Protein AF-0000000077158099 (afdb_homodimer)

InterPro domains:
  IPR003439 ABC transporter-like, ATP-binding domain [PF00005] (24-163)
  IPR003439 ABC transporter-like, ATP-binding domain [PS50893] (4-235)
  IPR003593 AAA+ ATPase domain [SM00382] (32-212)
  IPR027417 P-loop containing nucleoside triphosphate hydrolase [G3DSA:3.40.50.300] (2-253)
  IPR027417 P-loop containing nucleoside triphosphate hydrolase [SSF52540] (4-230)
  IPR050166 ABC transporter ATP-binding protein [PTHR42788] (2-250)

Foldseek 3Di:
DWFKWWFQFWAWDDDPHDIFTLAGTATDTFDQLFDEEEAAAPSSCLVVVLCQQQQNDPTPDTFMAGVHHTRNHHDLQEDEQEQQLPFDQVDFLLCRLLVVVVVVPNDPVVSNVLLCVLCVLLVNNVRRGPGPVVDDSLVSLSSSVSSSCSSVHQEYEYAANCVPDDPVSSQVVLLSLQVVSVVNSHHYYHYHNDLLSCLQGGQKYFYWAHPNIYTPDMDGHDDDDNDDSPDPVSVVVSVVNVVVHVVRNVVVVD/DWFKWWFQFWAWDDDPHDIFTLAGTATDTFHQLFDEEEAAAPSSCLVVVLCQQQQNDPTPDTFMDGVHHTRNHHDLQEDEQEQQLPFDQVDFLLCRLLVVVVVVPNDPVVSNVLLCVLCVLLVNNVRRGPGPVVDDSLVSLSSSVSSSCSSVHQEYEYAANCVPDDPVSSQVVLQSLQVVSVVNSHHYYHYHNDLLSCLQGGQKYFYWAHPNIYTPDMDGHDDDDNDDSPDPVSVVVSVVNVVVHVVRNVVVVD

Solvent-accessible surface area (backbone atoms only — not comparable to full-atom values): 26566 Å² total; per-residue (Å²): 103,68,37,37,36,38,42,43,32,20,33,70,46,82,53,97,93,42,78,43,54,36,30,59,38,28,57,46,80,39,43,64,44,33,30,35,18,41,33,47,47,88,88,20,38,67,66,58,52,52,32,36,71,37,20,78,38,81,60,75,36,60,49,39,26,47,71,81,36,76,60,79,48,66,47,71,51,39,37,73,36,46,54,81,31,68,62,54,69,91,32,30,45,46,52,48,30,31,40,63,42,50,75,71,63,48,53,69,72,60,37,50,56,51,40,47,55,41,30,46,74,58,72,36,64,92,42,38,81,36,39,52,86,78,46,53,72,63,52,44,38,43,47,30,50,33,30,47,51,64,64,64,35,60,30,42,36,33,43,34,61,58,70,90,44,55,70,67,57,38,54,52,47,52,53,49,51,48,52,49,36,70,74,64,44,46,20,31,44,36,36,38,80,45,53,55,57,37,62,48,60,20,44,29,38,36,34,40,31,47,68,50,11,29,62,73,44,75,43,79,42,82,74,70,80,88,58,52,63,80,38,66,72,44,41,52,52,31,50,54,53,46,61,67,43,48,65,39,45,61,54,68,79,103,103,71,37,37,36,37,40,42,32,20,32,72,44,80,54,98,93,41,78,43,55,36,30,59,38,29,57,47,79,38,43,64,44,33,30,36,18,40,33,46,45,88,88,21,36,66,66,57,52,52,32,34,72,35,20,78,39,82,60,76,35,62,50,38,25,47,70,81,37,78,59,79,48,64,47,70,51,39,36,72,38,47,53,82,32,68,62,54,67,90,31,29,45,45,50,48,31,31,42,65,42,50,76,72,64,49,53,68,71,59,38,52,55,52,40,48,54,42,30,46,75,58,72,37,66,93,42,38,82,35,40,52,87,76,45,53,72,63,51,44,40,42,47,30,50,32,28,47,52,65,64,62,35,60,30,42,34,32,43,34,60,56,71,90,44,53,71,69,56,37,52,51,48,52,52,49,50,49,51,51,37,69,74,65,43,46,18,33,44,37,37,40,80,46,53,54,57,36,60,48,61,20,44,27,38,37,34,40,31,48,67,49,12,30,61,72,44,75,44,80,42,82,74,70,79,86,58,52,63,79,38,66,73,45,41,53,52,32,50,54,52,47,62,67,43,48,66,39,45,62,53,68,78,104

Organism: Nitrosopumilus maritimus (strain SCM1) (NCBI:txid436308)

Sequence (508 aa):
MTKLEAKNIVKYFSHDSHKLKALGGVDLKVESGDFVCLIGPSGCGKSTFLRIVAGLEKPDEGQILFDGRPVSETGPERIMVFQEGALFPWLTVQDNVEFGLKMAGIPKEERAKISHRYLDMMQLTKFTDSYTYQLSTGMKQRVAIARALVMDPDVLLMDEPFAALDAQTRDLLLVEMQLIWEKTKKTILFVTHSVAEAAVLGTKVAVFSNRPSTIKKEVENDFPRPRVSEDESLLKFQQDLLSELRPEVKKNKQMTKLEAKNIVKYFSHDSHKLKALGGVDLKVESGDFVCLIGPSGCGKSTFLRIVAGLEKPDEGQILFDGRPVSETGPERIMVFQEGALFPWLTVQDNVEFGLKMAGIPKEERAKISHRYLDMMQLTKFTDSYTYQLSTGMKQRVAIARALVMDPDVLLMDEPFAALDAQTRDLLLVEMQLIWEKTKKTILFVTHSVAEAAVLGTKVAVFSNRPSTIKKEVENDFPRPRVSEDESLLKFQQDLLSELRPEVKKNKQ

Structure (mmCIF, N/CA/C/O backbone):
data_AF-0000000077158099-model_v1
#
loop_
_entity.id
_entity.type
_entity.pdbx_description
1 polymer 'ABC transporter related'
#
loop_
_atom_site.group_PDB
_atom_site.id
_atom_site.type_symbol
_atom_site.label_atom_id
_atom_site.label_alt_id
_atom_site.label_comp_id
_atom_site.label_asym_id
_atom_site.label_entity_id
_atom_site.label_seq_id
_atom_site.pdbx_PDB_ins_code
_atom_site.Cartn_x
_atom_site.Cartn_y
_atom_site.Cartn_z
_atom_site.occupancy
_atom_site.B_iso_or_equiv
_atom_site.auth_seq_id
_atom_site.auth_comp_id
_atom_site.auth_asym_id
_atom_site.auth_atom_id
_atom_site.pdbx_PDB_model_num
ATOM 1 N N . MET A 1 1 ? -8.516 -31.266 -14.5 1 86.19 1 MET A N 1
ATOM 2 C CA . MET A 1 1 ? -9.383 -30.453 -15.344 1 86.19 1 MET A CA 1
ATOM 3 C C . MET A 1 1 ? -8.875 -29.016 -15.406 1 86.19 1 MET A C 1
ATOM 5 O O . MET A 1 1 ? -8.398 -28.469 -14.406 1 86.19 1 MET A O 1
ATOM 9 N N . THR A 1 2 ? -8.938 -28.562 -16.609 1 91.5 2 THR A N 1
ATOM 10 C CA . THR A 1 2 ? -8.398 -27.219 -16.828 1 91.5 2 THR A CA 1
ATOM 11 C C . THR A 1 2 ? -9.188 -26.172 -16.047 1 91.5 2 THR A C 1
ATOM 13 O O . THR A 1 2 ? -10.414 -26.094 -16.172 1 91.5 2 THR A O 1
ATOM 16 N N . LYS A 1 3 ? -8.508 -25.531 -15.164 1 95.94 3 LYS A N 1
ATOM 17 C CA . LYS A 1 3 ? -9.141 -24.516 -14.328 1 95.94 3 LYS A CA 1
ATOM 18 C C . LYS A 1 3 ? -9.094 -23.141 -14.984 1 95.94 3 LYS A C 1
ATOM 20 O O . LYS A 1 3 ? -10.078 -22.406 -14.961 1 95.94 3 LYS A O 1
ATOM 25 N N . LEU A 1 4 ? -7.941 -22.812 -15.57 1 97.38 4 LEU A N 1
ATOM 26 C CA . LEU A 1 4 ? -7.68 -21.531 -16.219 1 97.38 4 LEU A CA 1
ATOM 27 C C . LEU A 1 4 ? -6.973 -21.734 -17.562 1 97.38 4 LEU A C 1
ATOM 29 O O . LEU A 1 4 ? -6.062 -22.562 -17.672 1 97.38 4 LEU A O 1
ATOM 33 N N . GLU A 1 5 ? -7.441 -21 -18.562 1 98.19 5 GLU A N 1
ATOM 34 C CA . GLU A 1 5 ? -6.82 -21.094 -19.875 1 98.19 5 GLU A CA 1
ATOM 35 C C . GLU A 1 5 ? -6.652 -19.719 -20.5 1 98.19 5 GLU A C 1
ATOM 37 O O . GLU A 1 5 ? -7.617 -18.953 -20.609 1 98.19 5 GLU A O 1
ATOM 42 N N . ALA A 1 6 ? -5.441 -19.359 -20.781 1 98.38 6 ALA A N 1
ATOM 43 C CA . ALA A 1 6 ? -5.133 -18.172 -21.562 1 98.38 6 ALA A CA 1
ATOM 44 C C . ALA A 1 6 ? -4.957 -18.5 -23.047 1 98.38 6 ALA A C 1
ATOM 46 O O . ALA A 1 6 ? -4.148 -19.359 -23.391 1 98.38 6 ALA A O 1
ATOM 47 N N . LYS A 1 7 ? -5.719 -17.844 -23.828 1 98.25 7 LYS A N 1
ATOM 48 C CA . LYS A 1 7 ? -5.66 -18.094 -25.266 1 98.25 7 LYS A CA 1
ATOM 49 C C . LYS A 1 7 ? -5.219 -16.844 -26.016 1 98.25 7 LYS A C 1
ATOM 51 O O . LYS A 1 7 ? -5.984 -15.891 -26.156 1 98.25 7 LYS A O 1
ATOM 56 N N . ASN A 1 8 ? -4.027 -16.922 -26.531 1 98.19 8 ASN A N 1
ATOM 57 C CA . ASN A 1 8 ? -3.473 -15.883 -27.406 1 98.19 8 ASN A CA 1
ATOM 58 C C . ASN A 1 8 ? -3.629 -14.492 -26.797 1 98.19 8 ASN A C 1
ATOM 60 O O . ASN A 1 8 ? -4.188 -13.594 -27.422 1 98.19 8 ASN A O 1
ATOM 64 N N . ILE A 1 9 ? -3.127 -14.281 -25.625 1 98.31 9 ILE A N 1
ATOM 65 C CA . ILE A 1 9 ? -3.291 -13.008 -24.922 1 98.31 9 ILE A CA 1
ATOM 66 C C . ILE A 1 9 ? -2.305 -11.984 -25.484 1 98.31 9 ILE A C 1
ATOM 68 O O . ILE A 1 9 ? -1.088 -12.172 -25.391 1 98.31 9 ILE A O 1
ATOM 72 N N . VAL A 1 10 ? -2.848 -10.938 -26.047 1 98.12 10 VAL A N 1
ATOM 73 C CA . VAL A 1 10 ? -2.061 -9.828 -26.578 1 98.12 10 VAL A CA 1
ATOM 74 C C . VAL A 1 10 ? -2.428 -8.539 -25.844 1 98.12 10 VAL A C 1
ATOM 76 O O . VAL A 1 10 ? -3.604 -8.281 -25.578 1 98.12 10 VAL A O 1
ATOM 79 N N . LYS A 1 11 ? -1.467 -7.746 -25.438 1 96.19 11 LYS A N 1
ATOM 80 C CA . LYS A 1 11 ? -1.7 -6.465 -24.766 1 96.19 11 LYS A CA 1
ATOM 81 C C . LYS A 1 11 ? -0.737 -5.398 -25.281 1 96.19 11 LYS A C 1
ATOM 83 O O . LYS A 1 11 ? 0.472 -5.629 -25.359 1 96.19 11 LYS A O 1
ATOM 88 N N . TYR A 1 12 ? -1.3 -4.289 -25.641 1 93.88 12 TYR A N 1
ATOM 89 C CA . TYR A 1 12 ? -0.532 -3.121 -26.047 1 93.88 12 TYR A CA 1
ATOM 90 C C . TYR A 1 12 ? -0.621 -2.014 -25 1 93.88 12 TYR A C 1
ATOM 92 O O . TYR A 1 12 ? -1.636 -1.88 -24.312 1 93.88 12 TYR A O 1
ATOM 100 N N . PHE A 1 13 ? 0.468 -1.275 -24.766 1 86.19 13 PHE A N 1
ATOM 101 C CA . PHE A 1 13 ? 0.442 -0.053 -23.984 1 86.19 13 PHE A CA 1
ATOM 102 C C . PHE A 1 13 ? 0.833 1.151 -24.828 1 86.19 13 PHE A C 1
ATOM 104 O O . PHE A 1 13 ? 1.73 1.061 -25.672 1 86.19 13 PHE A O 1
ATOM 111 N N . SER A 1 14 ? -0.066 2.211 -24.797 1 77.12 14 SER A N 1
ATOM 112 C CA . SER A 1 14 ? 0.235 3.412 -25.562 1 77.12 14 SER A CA 1
ATOM 113 C C . SER A 1 14 ? 0.85 4.496 -24.688 1 77.12 14 SER A C 1
ATOM 115 O O . SER A 1 14 ? 0.331 4.793 -23.609 1 77.12 14 SER A O 1
ATOM 117 N N . HIS A 1 15 ? 2.17 4.738 -24.75 1 65.06 15 HIS A N 1
ATOM 118 C CA . HIS A 1 15 ? 2.783 5.906 -24.125 1 65.06 15 HIS A CA 1
ATOM 119 C C . HIS A 1 15 ? 3.209 6.93 -25.172 1 65.06 15 HIS A C 1
ATOM 121 O O . HIS A 1 15 ? 4.055 6.641 -26.031 1 65.06 15 HIS A O 1
ATOM 127 N N . ASP A 1 16 ? 2.928 8.352 -24.953 1 57.62 16 ASP A N 1
ATOM 128 C CA . ASP A 1 16 ? 3.365 9.484 -25.75 1 57.62 16 ASP A CA 1
ATOM 129 C C . ASP A 1 16 ? 3.576 9.07 -27.219 1 57.62 16 ASP A C 1
ATOM 131 O O . ASP A 1 16 ? 4.664 9.242 -27.766 1 57.62 16 ASP A O 1
ATOM 135 N N . SER A 1 17 ? 2.736 8.57 -27.906 1 64.94 17 SER A N 1
ATOM 136 C CA . SER A 1 17 ? 2.707 8.391 -29.359 1 64.94 17 SER A CA 1
ATOM 137 C C . SER A 1 17 ? 3.283 7.039 -29.766 1 64.94 17 SER A C 1
ATOM 139 O O . SER A 1 17 ? 3.275 6.676 -30.938 1 64.94 17 SER A O 1
ATOM 141 N N . HIS A 1 18 ? 3.854 6.27 -28.797 1 75 18 HIS A N 1
ATOM 142 C CA . HIS A 1 18 ? 4.398 4.961 -29.141 1 75 18 HIS A CA 1
ATOM 143 C C . HIS A 1 18 ? 3.57 3.84 -28.531 1 75 18 HIS A C 1
ATOM 145 O O . HIS A 1 18 ? 3.105 3.959 -27.391 1 75 18 HIS A O 1
ATOM 151 N N . LYS A 1 19 ? 3.262 2.902 -29.453 1 84.94 19 LYS A N 1
ATOM 152 C CA . LYS A 1 19 ? 2.516 1.716 -29.047 1 84.94 19 LYS A CA 1
ATOM 153 C C . LYS A 1 19 ? 3.457 0.557 -28.734 1 84.94 19 LYS A C 1
ATOM 155 O O . LYS A 1 19 ? 4.27 0.163 -29.562 1 84.94 19 LYS A O 1
ATOM 160 N N . LEU A 1 20 ? 3.621 0.147 -27.484 1 88.25 20 LEU A N 1
ATOM 161 C CA . LEU A 1 20 ? 4.457 -0.957 -27.016 1 88.25 20 LEU A CA 1
ATOM 162 C C . LEU A 1 20 ? 3.637 -2.234 -26.875 1 88.25 20 LEU A C 1
ATOM 164 O O . LEU A 1 20 ? 2.613 -2.246 -26.188 1 88.25 20 LEU A O 1
ATOM 168 N N . LYS A 1 21 ? 4.039 -3.223 -27.703 1 92.19 21 LYS A N 1
ATOM 169 C CA . LYS A 1 21 ? 3.412 -4.531 -27.547 1 92.19 21 LYS A CA 1
ATOM 170 C C . LYS A 1 21 ? 4.02 -5.293 -26.375 1 92.19 21 LYS A C 1
ATOM 172 O O . LYS A 1 21 ? 5.074 -5.918 -26.516 1 92.19 21 LYS A O 1
ATOM 177 N N . ALA A 1 22 ? 3.359 -5.352 -25.219 1 93.38 22 ALA A N 1
ATOM 178 C CA . ALA A 1 22 ? 3.873 -5.98 -24 1 93.38 22 ALA A CA 1
ATOM 179 C C . ALA A 1 22 ? 3.723 -7.5 -24.062 1 93.38 22 ALA A C 1
ATOM 181 O O . ALA A 1 22 ? 4.699 -8.234 -23.906 1 93.38 22 ALA A O 1
ATOM 182 N N . LEU A 1 23 ? 2.531 -7.949 -24.344 1 97.5 23 LEU A N 1
ATOM 183 C CA . LEU A 1 23 ? 2.244 -9.375 -24.5 1 97.5 23 LEU A CA 1
ATOM 184 C C . LEU A 1 23 ? 1.952 -9.711 -25.969 1 97.5 23 LEU A C 1
ATOM 186 O O . LEU A 1 23 ? 1.12 -9.062 -26.609 1 97.5 23 LEU A O 1
ATOM 190 N N . GLY A 1 24 ? 2.656 -10.781 -26.453 1 97.31 24 GLY A N 1
ATOM 191 C CA . GLY A 1 24 ? 2.627 -11.07 -27.875 1 97.31 24 GLY A CA 1
ATOM 192 C C . GLY A 1 24 ? 1.861 -12.336 -28.219 1 97.31 24 GLY A C 1
ATOM 193 O O . GLY A 1 24 ? 2.174 -13.016 -29.188 1 97.31 24 GLY A O 1
ATOM 194 N N . GLY A 1 25 ? 0.945 -12.734 -27.438 1 97.75 25 GLY A N 1
ATOM 195 C CA . GLY A 1 25 ? 0.186 -13.953 -27.656 1 97.75 25 GLY A CA 1
ATOM 196 C C . GLY A 1 25 ? 0.519 -15.055 -26.672 1 97.75 25 GLY A C 1
ATOM 197 O O . GLY A 1 25 ? 0.997 -16.125 -27.062 1 97.75 25 GLY A O 1
ATOM 198 N N . VAL A 1 26 ? 0.16 -14.836 -25.5 1 98.19 26 VAL A N 1
ATOM 199 C CA . VAL A 1 26 ? 0.496 -15.758 -24.438 1 98.19 26 VAL A CA 1
ATOM 200 C C . VAL A 1 26 ? -0.564 -16.859 -24.344 1 98.19 26 VAL A C 1
ATOM 202 O O . VAL A 1 26 ? -1.761 -16.562 -24.266 1 98.19 26 VAL A O 1
ATOM 205 N N . ASP A 1 27 ? -0.148 -18.078 -24.453 1 98.38 27 ASP A N 1
ATOM 206 C CA . ASP A 1 27 ? -0.972 -19.25 -24.203 1 98.38 27 ASP A CA 1
ATOM 207 C C . ASP A 1 27 ? -0.531 -19.984 -22.938 1 98.38 27 ASP A C 1
ATOM 209 O O . ASP A 1 27 ? 0.664 -20.203 -22.719 1 98.38 27 ASP A O 1
ATOM 213 N N . LEU A 1 28 ? -1.505 -20.297 -22.141 1 98.19 28 LEU A N 1
ATOM 214 C CA . LEU A 1 28 ? -1.184 -21 -20.906 1 98.19 28 LEU A CA 1
ATOM 215 C C . LEU A 1 28 ? -2.389 -21.781 -20.406 1 98.19 28 LEU A C 1
ATOM 217 O O . LEU A 1 28 ? -3.512 -21.281 -20.406 1 98.1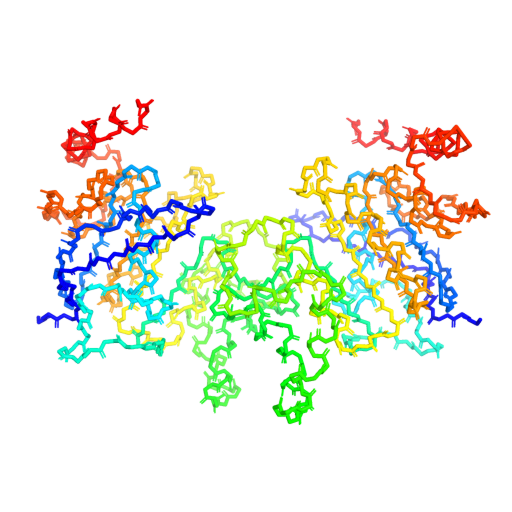9 28 LEU A O 1
ATOM 221 N N . LYS A 1 29 ? -2.156 -23 -20.047 1 97.69 29 LYS A N 1
ATOM 222 C CA . LYS A 1 29 ? -3.18 -23.828 -19.406 1 97.69 29 LYS A CA 1
ATOM 223 C C . LYS A 1 29 ? -2.795 -24.188 -17.984 1 97.69 29 LYS A C 1
ATOM 225 O O . LYS A 1 29 ? -1.674 -24.625 -17.719 1 97.69 29 LYS A O 1
ATOM 230 N N . VAL A 1 30 ? -3.713 -23.938 -17.109 1 98.06 30 VAL A N 1
ATOM 231 C CA . VAL A 1 30 ? -3.512 -24.25 -15.695 1 98.06 30 VAL A CA 1
ATOM 232 C C . VAL A 1 30 ? -4.574 -25.234 -15.227 1 98.06 30 VAL A C 1
ATOM 234 O O . VAL A 1 30 ? -5.77 -25 -15.391 1 98.06 30 VAL A O 1
ATOM 237 N N . GLU A 1 31 ? -4.133 -26.312 -14.641 1 97.62 31 GLU A N 1
ATOM 238 C CA . GLU A 1 31 ? -5.047 -27.328 -14.117 1 97.62 31 GLU A CA 1
ATOM 239 C C . GLU A 1 31 ? -5.402 -27.047 -12.664 1 97.62 31 GLU A C 1
ATOM 241 O O . GLU A 1 31 ? -4.668 -26.359 -11.961 1 97.62 31 GLU A O 1
ATOM 246 N N . SER A 1 32 ? -6.574 -27.609 -12.289 1 97.19 32 SER A N 1
ATOM 247 C CA . SER A 1 32 ? -6.977 -27.469 -10.891 1 97.19 32 SER A CA 1
ATOM 248 C C . SER A 1 32 ? -5.93 -28.078 -9.953 1 97.19 32 SER A C 1
ATOM 250 O O . SER A 1 32 ? -5.438 -29.172 -10.188 1 97.19 32 SER A O 1
ATOM 252 N N . GLY A 1 33 ? -5.535 -27.25 -8.992 1 96.56 33 GLY A N 1
ATOM 253 C CA . GLY A 1 33 ? -4.598 -27.734 -7.984 1 96.56 33 GLY A CA 1
ATOM 254 C C . GLY A 1 33 ? -3.148 -27.484 -8.352 1 96.56 33 GLY A C 1
ATOM 255 O O . GLY A 1 33 ? -2.244 -27.766 -7.566 1 96.56 33 GLY A O 1
ATOM 256 N N . ASP A 1 34 ? -2.922 -26.859 -9.5 1 96.94 34 ASP A N 1
ATOM 257 C CA . ASP A 1 34 ? -1.56 -26.562 -9.93 1 96.94 34 ASP A CA 1
ATOM 258 C C . ASP A 1 34 ? -0.995 -25.359 -9.172 1 96.94 34 ASP A C 1
ATOM 260 O O . ASP A 1 34 ? -1.73 -24.438 -8.836 1 96.94 34 ASP A O 1
ATOM 264 N N . PHE A 1 35 ? 0.292 -25.5 -8.906 1 98.19 35 PHE A N 1
ATOM 265 C CA . PHE A 1 35 ? 1.096 -24.359 -8.508 1 98.19 35 PHE A CA 1
ATOM 266 C C . PHE A 1 35 ? 2.008 -23.906 -9.641 1 98.19 35 PHE A C 1
ATOM 268 O O . PHE A 1 35 ? 3.148 -24.359 -9.742 1 98.19 35 PHE A O 1
ATOM 275 N N . VAL A 1 36 ? 1.501 -22.984 -10.43 1 98.62 36 VAL A N 1
ATOM 276 C CA . VAL A 1 36 ? 2.234 -22.578 -11.625 1 98.62 36 VAL A CA 1
ATOM 277 C C . VAL A 1 36 ? 3.041 -21.312 -11.344 1 98.62 36 VAL A C 1
ATOM 279 O O . VAL A 1 36 ? 2.486 -20.297 -10.922 1 98.62 36 VAL A O 1
ATOM 282 N N . CYS A 1 37 ? 4.301 -21.375 -11.539 1 98.62 37 CYS A N 1
ATOM 283 C CA . CYS A 1 37 ? 5.168 -20.203 -11.383 1 98.62 37 CYS A CA 1
ATOM 284 C C . CYS A 1 37 ? 5.508 -19.594 -12.734 1 98.62 37 CYS A C 1
ATOM 286 O O . CYS A 1 37 ? 5.855 -20.312 -13.672 1 98.62 37 CYS A O 1
ATOM 288 N N . LEU A 1 38 ? 5.316 -18.328 -12.844 1 98.31 38 LEU A N 1
ATOM 289 C CA . LEU A 1 38 ? 5.691 -17.562 -14.031 1 98.31 38 LEU A CA 1
ATOM 290 C C . LEU A 1 38 ? 6.992 -16.797 -13.805 1 98.31 38 LEU A C 1
ATOM 292 O O . LEU A 1 38 ? 7.066 -15.93 -12.93 1 98.31 38 LEU A O 1
ATOM 296 N N . ILE A 1 39 ? 7.992 -17.125 -14.594 1 97.44 39 ILE A N 1
ATOM 297 C CA . ILE A 1 39 ? 9.273 -16.438 -14.484 1 97.44 39 ILE A CA 1
ATOM 298 C C . ILE A 1 39 ? 9.625 -15.781 -15.82 1 97.44 39 ILE A C 1
ATOM 300 O O . ILE A 1 39 ? 9.102 -16.172 -16.875 1 97.44 39 ILE A O 1
ATOM 304 N N . GLY A 1 40 ? 10.453 -14.789 -15.773 1 94.69 40 GLY A N 1
ATOM 305 C CA . GLY A 1 40 ? 10.867 -14.039 -16.953 1 94.69 40 GLY A CA 1
ATOM 306 C C . GLY A 1 40 ? 11.641 -12.781 -16.609 1 94.69 40 GLY A C 1
ATOM 307 O O . GLY A 1 40 ? 11.797 -12.438 -15.438 1 94.69 40 GLY A O 1
ATOM 308 N N . PRO A 1 41 ? 12.133 -12.188 -17.641 1 91.69 41 PRO A N 1
ATOM 309 C CA . PRO A 1 41 ? 12.898 -10.961 -17.406 1 91.69 41 PRO A CA 1
ATOM 310 C C . PRO A 1 41 ? 12.031 -9.828 -16.859 1 91.69 41 PRO A C 1
ATOM 312 O O . PRO A 1 41 ? 10.805 -9.875 -16.984 1 91.69 41 PRO A O 1
ATOM 315 N N . SER A 1 42 ? 12.719 -8.875 -16.203 1 88.25 42 SER A N 1
ATOM 316 C CA . SER A 1 42 ? 12.008 -7.703 -15.711 1 88.25 42 SER A CA 1
ATOM 317 C C . SER A 1 42 ? 11.352 -6.93 -16.844 1 88.25 42 SER A C 1
ATOM 319 O O . SER A 1 42 ? 11.938 -6.758 -17.906 1 88.25 42 SER A O 1
ATOM 321 N N . GLY A 1 43 ? 10.141 -6.605 -16.625 1 87.25 43 GLY A N 1
ATOM 322 C CA . GLY A 1 43 ? 9.461 -5.738 -17.578 1 87.25 43 GLY A CA 1
ATOM 323 C C . GLY A 1 43 ? 8.836 -6.492 -18.734 1 87.25 43 GLY A C 1
ATOM 324 O O . GLY A 1 43 ? 8.281 -5.883 -19.656 1 87.25 43 GLY A O 1
ATOM 325 N N . CYS A 1 44 ? 8.82 -7.766 -18.672 1 90.94 44 CYS A N 1
ATOM 326 C CA . CYS A 1 44 ? 8.352 -8.516 -19.828 1 90.94 44 CYS A CA 1
ATOM 327 C C . CYS A 1 44 ? 6.832 -8.617 -19.844 1 90.94 44 CYS A C 1
ATOM 329 O O . CYS A 1 44 ? 6.242 -9.055 -20.828 1 90.94 44 CYS A O 1
ATOM 331 N N . GLY A 1 45 ? 6.172 -8.312 -18.703 1 93.31 45 GLY A N 1
ATOM 332 C CA . GLY A 1 45 ? 4.719 -8.258 -18.75 1 93.31 45 GLY A CA 1
ATOM 333 C C . GLY A 1 45 ? 4.059 -9.289 -17.859 1 93.31 45 GLY A C 1
ATOM 334 O O . GLY A 1 45 ? 2.859 -9.547 -17.984 1 93.31 45 GLY A O 1
ATOM 335 N N . LYS A 1 46 ? 4.773 -9.938 -17 1 95.81 46 LYS A N 1
ATOM 336 C CA . LYS A 1 46 ? 4.219 -10.961 -16.109 1 95.81 46 LYS A CA 1
ATOM 337 C C . LYS A 1 46 ? 3.08 -10.398 -15.266 1 95.81 46 LYS A C 1
ATOM 339 O O . LYS A 1 46 ? 2.018 -11.016 -15.156 1 95.81 46 LYS A O 1
ATOM 344 N N . SER A 1 47 ? 3.369 -9.219 -14.75 1 93.81 47 SER A N 1
ATOM 345 C CA . SER A 1 47 ? 2.344 -8.586 -13.93 1 93.81 47 SER A CA 1
ATOM 346 C C . SER A 1 47 ? 1.12 -8.219 -14.758 1 93.81 47 SER A C 1
ATOM 348 O O . SER A 1 47 ? -0.015 -8.352 -14.297 1 93.81 47 SER A O 1
ATOM 350 N N . THR A 1 48 ? 1.301 -7.738 -15.938 1 94.12 48 THR A N 1
ATOM 351 C CA . THR A 1 48 ? 0.205 -7.43 -16.844 1 94.12 48 THR A CA 1
ATOM 352 C C . THR A 1 48 ? -0.636 -8.672 -17.125 1 94.12 48 THR A C 1
ATOM 354 O O . THR A 1 48 ? -1.866 -8.617 -17.062 1 94.12 48 THR A O 1
ATOM 357 N N . PHE A 1 49 ? 0.056 -9.742 -17.391 1 97.19 49 PHE A N 1
ATOM 358 C CA . PHE A 1 49 ? -0.635 -11 -17.656 1 97.19 49 PHE A CA 1
ATOM 359 C C . PHE A 1 49 ? -1.474 -11.406 -16.453 1 97.19 49 PHE A C 1
ATOM 361 O O . PHE A 1 49 ? -2.645 -11.766 -16.594 1 97.19 49 PHE A O 1
ATOM 368 N N . LEU A 1 50 ? -0.852 -11.312 -15.25 1 96.81 50 LEU A N 1
ATOM 369 C CA . LEU A 1 50 ? -1.554 -11.68 -14.023 1 96.81 50 LEU A CA 1
ATOM 370 C C . LEU A 1 50 ? -2.791 -10.812 -13.82 1 96.81 50 LEU A C 1
ATOM 372 O O . LEU A 1 50 ? -3.838 -11.305 -13.398 1 96.81 50 LEU A O 1
ATOM 376 N N . ARG A 1 51 ? -2.713 -9.594 -14.133 1 95.12 51 ARG A N 1
ATOM 377 C CA . ARG A 1 51 ? -3.842 -8.68 -13.984 1 95.12 51 ARG A CA 1
ATOM 378 C C . ARG A 1 51 ? -4.949 -9.016 -14.977 1 95.12 51 ARG A C 1
ATOM 380 O O . ARG A 1 51 ? -6.133 -8.867 -14.672 1 95.12 51 ARG A O 1
ATOM 387 N N . ILE A 1 52 ? -4.555 -9.414 -16.141 1 96.31 52 ILE A N 1
ATOM 388 C CA . ILE A 1 52 ? -5.539 -9.844 -17.125 1 96.31 52 ILE A CA 1
ATOM 389 C C . ILE A 1 52 ? -6.266 -11.086 -16.625 1 96.31 52 ILE A C 1
ATOM 391 O O . ILE A 1 52 ? -7.492 -11.18 -16.719 1 96.31 52 ILE A O 1
ATOM 395 N N . VAL A 1 53 ? -5.512 -11.977 -16.047 1 97.31 53 VAL A N 1
ATOM 396 C CA . VAL A 1 53 ? -6.098 -13.188 -15.484 1 97.31 53 VAL A CA 1
ATOM 397 C C . VAL A 1 53 ? -7.062 -12.82 -14.359 1 97.31 53 VAL A C 1
ATOM 399 O O . VAL A 1 53 ? -8.133 -13.414 -14.234 1 97.31 53 VAL A O 1
ATOM 402 N N . ALA A 1 54 ? -6.734 -11.844 -13.617 1 95.38 54 ALA A N 1
ATOM 403 C CA . ALA A 1 54 ? -7.543 -11.406 -12.484 1 95.38 54 ALA A CA 1
ATOM 404 C C . ALA A 1 54 ? -8.789 -10.656 -12.953 1 95.38 54 ALA A C 1
ATOM 406 O O . ALA A 1 54 ? -9.727 -10.445 -12.18 1 95.38 54 ALA A O 1
ATOM 407 N N . GLY A 1 55 ? -8.781 -10.211 -14.18 1 94.38 55 GLY A N 1
ATOM 408 C CA . GLY A 1 55 ? -9.875 -9.414 -14.711 1 94.38 55 GLY A CA 1
ATOM 409 C C . GLY A 1 55 ? -9.719 -7.93 -14.438 1 94.38 55 GLY A C 1
ATOM 410 O O . GLY A 1 55 ? -10.664 -7.156 -14.609 1 94.38 55 GLY A O 1
ATOM 411 N N . LEU A 1 56 ? -8.586 -7.527 -14.047 1 91.31 56 LEU A N 1
ATOM 412 C CA . LEU A 1 56 ? -8.297 -6.133 -13.734 1 91.31 56 LEU A CA 1
ATOM 413 C C . LEU A 1 56 ? -7.891 -5.367 -14.984 1 91.31 56 LEU A C 1
ATOM 415 O O . LEU A 1 56 ? -7.938 -4.133 -15.008 1 91.31 56 LEU A O 1
ATOM 419 N N . GLU A 1 57 ? -7.414 -6.078 -15.984 1 91.75 57 GLU A N 1
ATOM 420 C CA . GLU A 1 57 ? -6.988 -5.523 -17.266 1 91.75 57 GLU A CA 1
ATOM 421 C C . GLU A 1 57 ? -7.527 -6.352 -18.438 1 91.75 57 GLU A C 1
ATOM 423 O O . GLU A 1 57 ? -7.555 -7.582 -18.375 1 91.75 57 GLU A O 1
ATOM 428 N N . LYS A 1 58 ? -7.941 -5.621 -19.406 1 93.12 58 LYS A N 1
ATOM 429 C CA . LYS A 1 58 ? -8.461 -6.316 -20.578 1 93.12 58 LYS A CA 1
ATOM 430 C C . LYS A 1 58 ? -7.367 -6.539 -21.625 1 93.12 58 LYS A C 1
ATOM 432 O O . LYS A 1 58 ? -6.594 -5.629 -21.922 1 93.12 58 LYS A O 1
ATOM 437 N N . PRO A 1 59 ? -7.332 -7.766 -22.109 1 96.56 59 PRO A N 1
ATOM 438 C CA . PRO A 1 59 ? -6.426 -7.953 -23.25 1 96.56 59 PRO A CA 1
ATOM 439 C C . PRO A 1 59 ? -6.941 -7.301 -24.531 1 96.56 59 PRO A C 1
ATOM 441 O O . PRO A 1 59 ? -8.148 -7.09 -24.672 1 96.56 59 PRO A O 1
ATOM 444 N N . ASP A 1 60 ? -5.992 -6.961 -25.422 1 96.38 60 ASP A N 1
ATOM 445 C CA . ASP A 1 60 ? -6.387 -6.398 -26.703 1 96.38 60 ASP A CA 1
ATOM 446 C C . ASP A 1 60 ? -6.82 -7.492 -27.672 1 96.38 60 ASP A C 1
ATOM 448 O O . ASP A 1 60 ? -7.68 -7.27 -28.531 1 96.38 60 ASP A O 1
ATOM 452 N N . GLU A 1 61 ? -6.172 -8.578 -27.578 1 97.81 61 GLU A N 1
ATOM 453 C CA . GLU A 1 61 ? -6.539 -9.773 -28.328 1 97.81 61 GLU A CA 1
ATOM 454 C C . GLU A 1 61 ? -6.48 -11.016 -27.438 1 97.81 61 GLU A C 1
ATOM 456 O O . GLU A 1 61 ? -5.766 -11.039 -26.438 1 97.81 61 GLU A O 1
ATOM 461 N N . GLY A 1 62 ? -7.359 -12 -27.781 1 98 62 GLY A N 1
ATOM 462 C CA . GLY A 1 62 ? -7.406 -13.242 -27.016 1 98 62 GLY A CA 1
ATOM 463 C C . GLY A 1 62 ? -8.375 -13.188 -25.844 1 98 62 GLY A C 1
ATOM 464 O O . GLY A 1 62 ? -9.164 -12.25 -25.734 1 98 62 GLY A O 1
ATOM 465 N N . GLN A 1 63 ? -8.336 -14.289 -25.016 1 98 63 GLN A N 1
ATOM 466 C CA . GLN A 1 63 ? -9.25 -14.32 -23.875 1 98 63 GLN A CA 1
ATOM 467 C C . GLN A 1 63 ? -8.742 -15.266 -22.781 1 98 63 GLN A C 1
ATOM 469 O O . GLN A 1 63 ? -7.973 -16.188 -23.062 1 98 63 GLN A O 1
ATOM 474 N N . ILE A 1 64 ? -9.133 -14.977 -21.625 1 98 64 ILE A N 1
ATOM 475 C CA . ILE A 1 64 ? -8.938 -15.859 -20.484 1 98 64 ILE A CA 1
ATOM 476 C C . ILE A 1 64 ? -10.219 -16.656 -20.219 1 98 64 ILE A C 1
ATOM 478 O O . ILE A 1 64 ? -11.305 -16.078 -20.172 1 98 64 ILE A O 1
ATOM 482 N N . LEU A 1 65 ? -10.07 -17.938 -20.125 1 97.81 65 LEU A N 1
ATOM 483 C CA . LEU A 1 65 ? -11.195 -18.797 -19.75 1 97.81 65 LEU A CA 1
ATOM 484 C C . LEU A 1 65 ? -11.008 -19.328 -18.328 1 97.81 65 LEU A C 1
ATOM 486 O O . LEU A 1 65 ? -9.93 -19.844 -18 1 97.81 65 LEU A O 1
ATOM 490 N N . PHE A 1 66 ? -11.977 -19.188 -17.516 1 97.06 66 PHE A N 1
ATOM 491 C CA . PHE A 1 66 ? -12.062 -19.766 -16.188 1 97.06 66 PHE A CA 1
ATOM 492 C C . PHE A 1 66 ? -13.188 -20.797 -16.109 1 97.06 66 PHE A C 1
ATOM 494 O O . PHE A 1 66 ? -14.359 -20.453 -16.266 1 97.06 66 PHE A O 1
ATOM 501 N N . ASP A 1 67 ? -12.883 -21.969 -15.883 1 96.12 67 ASP A N 1
ATOM 502 C CA . ASP A 1 67 ? -13.844 -23.062 -15.953 1 96.12 67 ASP A CA 1
ATOM 503 C C . ASP A 1 67 ? -14.625 -23.016 -17.266 1 96.12 67 ASP A C 1
ATOM 505 O O . ASP A 1 67 ? -15.852 -23.156 -17.25 1 96.12 67 ASP A O 1
ATOM 509 N N . GLY A 1 68 ? -13.922 -22.625 -18.234 1 95.19 68 GLY A N 1
ATOM 510 C CA . GLY A 1 68 ? -14.492 -22.656 -19.578 1 95.19 68 GLY A CA 1
ATOM 511 C C . GLY A 1 68 ? -15.266 -21.391 -19.922 1 95.19 68 GLY A C 1
ATOM 512 O O . GLY A 1 68 ? -15.75 -21.234 -21.047 1 95.19 68 GLY A O 1
ATOM 513 N N . ARG A 1 69 ? -15.367 -20.5 -19 1 95.94 69 ARG A N 1
ATOM 514 C CA . ARG A 1 69 ? -16.109 -19.266 -19.234 1 95.94 69 ARG A CA 1
ATOM 515 C C . ARG A 1 69 ? -15.172 -18.078 -19.328 1 95.94 69 ARG A C 1
ATOM 517 O O . ARG A 1 69 ? -14.203 -17.969 -18.578 1 95.94 69 ARG A O 1
ATOM 524 N N . PRO A 1 70 ? -15.438 -17.172 -20.219 1 96.06 70 PRO A N 1
ATOM 525 C CA . PRO A 1 70 ? -14.57 -16 -20.375 1 96.06 70 PRO A CA 1
ATOM 526 C C . PRO A 1 70 ? -14.555 -15.102 -19.141 1 96.06 70 PRO A C 1
ATOM 528 O O . PRO A 1 70 ? -15.586 -14.922 -18.484 1 96.06 70 PRO A O 1
ATOM 531 N N . VAL A 1 71 ? -13.359 -14.609 -18.828 1 94.44 71 VAL A N 1
ATOM 532 C CA . VAL A 1 71 ? -13.172 -13.68 -17.719 1 94.44 71 VAL A CA 1
ATOM 533 C C . VAL A 1 71 ? -13.258 -12.242 -18.234 1 94.44 71 VAL A C 1
ATOM 535 O O . VAL A 1 71 ? -12.547 -11.867 -19.172 1 94.44 71 VAL A O 1
ATOM 538 N N . SER A 1 72 ? -14.141 -11.453 -17.672 1 88.38 72 SER A N 1
ATOM 539 C CA . SER A 1 72 ? -14.273 -10.07 -18.125 1 88.38 72 SER A CA 1
ATOM 540 C C . SER A 1 72 ? -14.062 -9.086 -16.984 1 88.38 72 SER A C 1
ATOM 542 O O . SER A 1 72 ? -13.805 -7.906 -17.219 1 88.38 72 SER A O 1
ATOM 544 N N . GLU A 1 73 ? -14.242 -9.562 -15.781 1 90.75 73 GLU A N 1
ATOM 545 C CA . GLU A 1 73 ? -14.109 -8.703 -14.609 1 90.75 73 GLU A CA 1
ATOM 546 C C . GLU A 1 73 ? -13.531 -9.477 -13.422 1 90.75 73 GLU A C 1
ATOM 548 O O . GLU A 1 73 ? -13.297 -10.68 -13.516 1 90.75 73 GLU A O 1
ATOM 553 N N . THR A 1 74 ? -13.289 -8.734 -12.422 1 89.56 74 THR A N 1
ATOM 554 C CA . THR A 1 74 ? -12.797 -9.383 -11.211 1 89.56 74 THR A CA 1
ATOM 555 C C . THR A 1 74 ? -13.898 -10.219 -10.562 1 89.56 74 THR A C 1
ATOM 557 O O . THR A 1 74 ? -15.086 -10.031 -10.859 1 89.56 74 THR A O 1
ATOM 560 N N . GLY A 1 75 ? -13.484 -11.195 -9.766 1 88.06 75 GLY A N 1
ATOM 561 C CA . GLY A 1 75 ? -14.398 -12.062 -9.047 1 88.06 75 GLY A CA 1
ATOM 562 C C . GLY A 1 75 ? -13.766 -12.734 -7.84 1 88.06 75 GLY A C 1
ATOM 563 O O . GLY A 1 75 ? -12.539 -12.836 -7.758 1 88.06 75 GLY A O 1
ATOM 564 N N . PRO A 1 76 ? -14.609 -13.172 -6.926 1 89.31 76 PRO A N 1
ATOM 565 C CA . PRO A 1 76 ? -14.094 -13.773 -5.691 1 89.31 76 PRO A CA 1
ATOM 566 C C . PRO A 1 76 ? -13.422 -15.117 -5.934 1 89.31 76 PRO A C 1
ATOM 568 O O . PRO A 1 76 ? -12.734 -15.641 -5.043 1 89.31 76 PRO A O 1
ATOM 571 N N . GLU A 1 77 ? -13.664 -15.672 -7.133 1 93.5 77 GLU A N 1
ATOM 572 C CA . GLU A 1 77 ? -13.055 -16.969 -7.438 1 93.5 77 GLU A CA 1
ATOM 573 C C . GLU A 1 77 ? -11.586 -16.812 -7.812 1 93.5 77 GLU A C 1
ATOM 575 O O . GLU A 1 77 ? -10.836 -17.797 -7.816 1 93.5 77 GLU A O 1
ATOM 580 N N . ARG A 1 78 ? -11.219 -15.555 -8.172 1 95.62 78 ARG A N 1
ATOM 581 C CA . ARG A 1 78 ? -9.844 -15.219 -8.516 1 95.62 78 ARG A CA 1
ATOM 582 C C . ARG A 1 78 ? -9.344 -14.039 -7.688 1 95.62 78 ARG A C 1
ATOM 584 O O . ARG A 1 78 ? -9.688 -12.891 -7.965 1 95.62 78 ARG A O 1
ATOM 591 N N . ILE A 1 79 ? -8.539 -14.352 -6.742 1 94.81 79 ILE A N 1
ATOM 592 C CA . ILE A 1 79 ? -8.102 -13.289 -5.844 1 94.81 79 ILE A CA 1
ATOM 593 C C . ILE A 1 79 ? -6.609 -13.031 -6.039 1 94.81 79 ILE A C 1
ATOM 595 O O . ILE A 1 79 ? -5.824 -13.977 -6.176 1 94.81 79 ILE A O 1
ATOM 599 N N . MET A 1 80 ? -6.301 -11.805 -6.031 1 94.38 80 MET A N 1
ATOM 600 C CA . MET A 1 80 ? -4.91 -11.422 -6.266 1 94.38 80 MET A CA 1
ATOM 601 C C . MET A 1 80 ? -4.27 -10.898 -4.984 1 94.38 80 MET A C 1
ATOM 603 O O . MET A 1 80 ? -4.898 -10.172 -4.219 1 94.38 80 MET A O 1
ATOM 607 N N . VAL A 1 81 ? -3.105 -11.398 -4.723 1 94.25 81 VAL A N 1
ATOM 608 C CA . VAL A 1 81 ? -2.215 -10.836 -3.713 1 94.25 81 VAL A CA 1
ATOM 609 C C . VAL A 1 81 ? -1.168 -9.953 -4.383 1 94.25 81 VAL A C 1
ATOM 611 O O . VAL A 1 81 ? -0.33 -10.438 -5.145 1 94.25 81 VAL A O 1
ATOM 614 N N . PHE A 1 82 ? -1.209 -8.648 -4.016 1 89.12 82 PHE A N 1
ATOM 615 C CA . PHE A 1 82 ? -0.331 -7.676 -4.645 1 89.12 82 PHE A CA 1
ATOM 616 C C . PHE A 1 82 ? 1.019 -7.621 -3.939 1 89.12 82 PHE A C 1
ATOM 618 O O . PHE A 1 82 ? 1.136 -8.031 -2.783 1 89.12 82 PHE A O 1
ATOM 625 N N . GLN A 1 83 ? 1.961 -7.105 -4.648 1 81.25 83 GLN A N 1
ATOM 626 C CA . GLN A 1 83 ? 3.332 -7.023 -4.16 1 81.25 83 GLN A CA 1
ATOM 627 C C . GLN A 1 83 ? 3.406 -6.227 -2.857 1 81.25 83 GLN A C 1
ATOM 629 O O . GLN A 1 83 ? 4.109 -6.617 -1.924 1 81.25 83 GLN A O 1
ATOM 634 N N . GLU A 1 84 ? 2.711 -5.184 -2.697 1 79.06 84 GLU A N 1
ATOM 635 C CA . GLU A 1 84 ? 2.771 -4.359 -1.494 1 79.06 84 GLU A CA 1
ATOM 636 C C . GLU A 1 84 ? 1.729 -4.801 -0.47 1 79.06 84 GLU A C 1
ATOM 638 O O . GLU A 1 84 ? 1.617 -4.211 0.605 1 79.06 84 GLU A O 1
ATOM 643 N N . GLY A 1 85 ? 1.125 -5.848 -0.714 1 80.44 85 GLY A N 1
ATOM 644 C CA . GLY A 1 85 ? 0.096 -6.379 0.164 1 80.44 85 GLY A CA 1
ATOM 645 C C . GLY A 1 85 ? -1.229 -5.652 0.041 1 80.44 85 GLY A C 1
ATOM 646 O O . GLY A 1 85 ? -2.293 -6.273 0.095 1 80.44 85 GLY A O 1
ATOM 647 N N . ALA A 1 86 ? -1.089 -4.336 -0.12 1 87.38 86 ALA A N 1
ATOM 648 C CA . ALA A 1 86 ? -2.264 -3.482 -0.268 1 87.38 86 ALA A CA 1
ATOM 649 C C . ALA A 1 86 ? -3.174 -3.584 0.954 1 87.38 86 ALA A C 1
ATOM 651 O O . ALA A 1 86 ? -4.387 -3.76 0.82 1 87.38 86 ALA A O 1
ATOM 652 N N . LEU A 1 87 ? -2.588 -3.58 2.111 1 93.19 87 LEU A N 1
ATOM 653 C CA . LEU A 1 87 ? -3.338 -3.672 3.359 1 93.19 87 LEU A CA 1
ATOM 654 C C . LEU A 1 87 ? -3.91 -2.312 3.75 1 93.19 87 LEU A C 1
ATOM 656 O O . LEU A 1 87 ? -3.389 -1.273 3.338 1 93.19 87 LEU A O 1
ATOM 660 N N . PHE A 1 88 ? -4.941 -2.4 4.539 1 91.5 88 PHE A N 1
ATOM 661 C CA . PHE A 1 88 ? -5.543 -1.188 5.082 1 91.5 88 PHE A CA 1
ATOM 662 C C . PHE A 1 88 ? -4.832 -0.757 6.359 1 91.5 88 PHE A C 1
ATOM 664 O O . PHE A 1 88 ? -5.004 -1.377 7.414 1 91.5 88 PHE A O 1
ATOM 671 N N . PRO A 1 89 ? -4.191 0.295 6.285 1 88.81 89 PRO A N 1
ATOM 672 C CA . PRO A 1 89 ? -3.416 0.683 7.465 1 88.81 89 PRO A CA 1
ATOM 673 C C . PRO A 1 89 ? -4.297 1.126 8.633 1 88.81 89 PRO A C 1
ATOM 675 O O . PRO A 1 89 ? -3.828 1.207 9.766 1 88.81 89 PRO A O 1
ATOM 678 N N . TRP A 1 90 ? -5.543 1.405 8.43 1 86.12 90 TRP A N 1
ATOM 679 C CA . TRP A 1 90 ? -6.445 1.875 9.469 1 86.12 90 TRP A CA 1
ATOM 680 C C . TRP A 1 90 ? -7.238 0.716 10.07 1 86.12 90 TRP A C 1
ATOM 682 O O . TRP A 1 90 ? -8.055 0.914 10.969 1 86.12 90 TRP A O 1
ATOM 692 N N . LEU A 1 91 ? -6.996 -0.458 9.555 1 91.94 91 LEU A N 1
ATOM 693 C CA . LEU A 1 91 ? -7.648 -1.646 10.094 1 91.94 91 LEU A CA 1
ATOM 694 C C . LEU A 1 91 ? -6.648 -2.533 10.82 1 91.94 91 LEU A C 1
ATOM 696 O O . LEU A 1 91 ? -5.461 -2.547 10.484 1 91.94 91 LEU A O 1
ATOM 700 N N . THR A 1 92 ? -7.18 -3.232 11.773 1 94.5 92 THR A N 1
ATOM 701 C CA . THR A 1 92 ? -6.352 -4.234 12.438 1 94.5 92 THR A CA 1
ATOM 702 C C . THR A 1 92 ? -6.078 -5.414 11.5 1 94.5 92 THR A C 1
ATOM 704 O O . THR A 1 92 ? -6.68 -5.516 10.43 1 94.5 92 THR A O 1
ATOM 707 N N . VAL A 1 93 ? -5.191 -6.242 11.945 1 97.06 93 VAL A N 1
ATOM 708 C CA . VAL A 1 93 ? -4.895 -7.469 11.211 1 97.06 93 VAL A CA 1
ATOM 709 C C . VAL A 1 93 ? -6.176 -8.273 11.016 1 97.06 93 VAL A C 1
ATOM 711 O O . VAL A 1 93 ? -6.492 -8.688 9.891 1 97.06 93 VAL A O 1
ATOM 714 N N . GLN A 1 94 ? -6.895 -8.438 12.023 1 97.25 94 GLN A N 1
ATOM 715 C CA . GLN A 1 94 ? -8.133 -9.195 11.945 1 97.25 94 GLN A CA 1
ATOM 716 C C . GLN A 1 94 ? -9.117 -8.547 10.977 1 97.25 94 GLN A C 1
ATOM 718 O O . GLN A 1 94 ? -9.711 -9.219 10.133 1 97.25 94 GLN A O 1
ATOM 723 N N . ASP A 1 95 ? -9.273 -7.289 11.102 1 95.62 95 ASP A N 1
ATOM 724 C CA . ASP A 1 95 ? -10.219 -6.57 10.258 1 95.62 95 ASP A CA 1
ATOM 725 C C . ASP A 1 95 ? -9.781 -6.609 8.789 1 95.62 95 ASP A C 1
ATOM 727 O O . ASP A 1 95 ? -10.625 -6.664 7.891 1 95.62 95 ASP A O 1
ATOM 731 N N . ASN A 1 96 ? -8.523 -6.504 8.586 1 96.31 96 ASN A N 1
ATOM 732 C CA . ASN A 1 96 ? -8.008 -6.656 7.223 1 96.31 96 ASN A CA 1
ATOM 733 C C . ASN A 1 96 ? -8.406 -8 6.621 1 96.31 96 ASN A C 1
ATOM 735 O O . ASN A 1 96 ? -8.93 -8.062 5.508 1 96.31 96 ASN A O 1
ATOM 739 N N . VAL A 1 97 ? -8.195 -8.984 7.379 1 97.38 97 VAL A N 1
ATOM 740 C CA . VAL A 1 97 ? -8.422 -10.344 6.91 1 97.38 97 VAL A CA 1
ATOM 741 C C . VAL A 1 97 ? -9.914 -10.594 6.738 1 97.38 97 VAL A C 1
ATOM 743 O O . VAL A 1 97 ? -10.336 -11.273 5.801 1 97.38 97 VAL A O 1
ATOM 746 N N . GLU A 1 98 ? -10.711 -9.938 7.582 1 97.38 98 GLU A N 1
ATOM 747 C CA . GLU A 1 98 ? -12.156 -10.172 7.555 1 97.38 98 GLU A CA 1
ATOM 748 C C . GLU A 1 98 ? -12.852 -9.234 6.574 1 97.38 98 GLU A C 1
ATOM 750 O O . GLU A 1 98 ? -14.055 -9.352 6.344 1 97.38 98 GLU A O 1
ATOM 755 N N . PHE A 1 99 ? -12.117 -8.391 6 1 93.75 99 PHE A N 1
ATOM 756 C CA . PHE A 1 99 ? -12.727 -7.312 5.223 1 93.75 99 PHE A CA 1
ATOM 757 C C . PHE A 1 99 ? -13.594 -7.875 4.102 1 93.75 99 PHE A C 1
ATOM 759 O O . PHE A 1 99 ? -14.75 -7.488 3.957 1 93.75 99 PHE A O 1
ATOM 766 N N . GLY A 1 100 ? -13.055 -8.758 3.357 1 92.44 100 GLY A N 1
ATOM 767 C CA . GLY A 1 100 ? -13.805 -9.367 2.271 1 92.44 100 GLY A CA 1
ATOM 768 C C . GLY A 1 100 ? -15.031 -10.133 2.748 1 92.44 100 GLY A C 1
ATOM 769 O O . GLY A 1 100 ? -16.078 -10.086 2.109 1 92.44 100 GLY A O 1
ATOM 770 N N . LEU A 1 101 ? -14.867 -10.82 3.854 1 95.56 101 LEU A N 1
ATOM 771 C CA . LEU A 1 101 ? -15.984 -11.562 4.426 1 95.56 101 LEU A CA 1
ATOM 772 C C . LEU A 1 101 ? -17.094 -10.617 4.855 1 95.56 101 LEU A C 1
ATOM 774 O O . LEU A 1 101 ? -18.281 -10.898 4.637 1 95.56 101 LEU A O 1
ATOM 778 N N . LYS A 1 102 ? -16.672 -9.531 5.434 1 93.12 102 LYS A N 1
ATOM 779 C CA . LYS A 1 102 ? -17.625 -8.523 5.863 1 93.12 102 LYS A CA 1
ATOM 780 C C . LYS A 1 102 ? -18.406 -7.961 4.676 1 93.12 102 LYS A C 1
ATOM 782 O O . LYS A 1 102 ? -19.625 -7.832 4.73 1 93.12 102 LYS A O 1
ATOM 787 N N . MET A 1 103 ? -17.688 -7.672 3.643 1 87.81 103 MET A N 1
ATOM 788 C CA . MET A 1 103 ? -18.297 -7.121 2.438 1 87.81 103 MET A CA 1
ATOM 789 C C . MET A 1 103 ? -19.25 -8.141 1.801 1 87.81 103 MET A C 1
ATOM 791 O O . MET A 1 103 ? -20.234 -7.762 1.173 1 87.81 103 MET A O 1
ATOM 795 N N . ALA A 1 104 ? -18.953 -9.406 1.975 1 91.19 104 ALA A N 1
ATOM 796 C CA . ALA A 1 104 ? -19.781 -10.484 1.426 1 91.19 104 ALA A CA 1
ATOM 797 C C . ALA A 1 104 ? -21 -10.75 2.309 1 91.19 104 ALA A C 1
ATOM 799 O O . ALA A 1 104 ? -21.812 -11.609 1.999 1 91.19 104 ALA A O 1
ATOM 800 N N . GLY A 1 105 ? -21.078 -10.125 3.488 1 92.69 105 GLY A N 1
ATOM 801 C CA . GLY A 1 105 ? -22.25 -10.219 4.344 1 92.69 105 GLY A CA 1
ATOM 802 C C . GLY A 1 105 ? -22.156 -11.344 5.359 1 92.69 105 GLY A C 1
ATOM 803 O O . GLY A 1 105 ? -23.172 -11.734 5.949 1 92.69 105 GLY A O 1
ATOM 804 N N . ILE A 1 106 ? -21.047 -11.867 5.496 1 94.94 106 ILE A N 1
ATOM 805 C CA . ILE A 1 106 ? -20.891 -12.945 6.465 1 94.94 106 ILE A CA 1
ATOM 806 C C . ILE A 1 106 ? -20.969 -12.383 7.883 1 94.94 106 ILE A C 1
ATOM 808 O O . ILE A 1 106 ? -20.344 -11.367 8.188 1 94.94 106 ILE A O 1
ATOM 812 N N . PRO A 1 107 ? -21.719 -12.945 8.766 1 96.56 107 PRO A N 1
ATOM 813 C CA . PRO A 1 107 ? -21.891 -12.445 10.133 1 96.56 107 PRO A CA 1
ATOM 814 C C . PRO A 1 107 ? -20.578 -12.438 10.922 1 96.56 107 PRO A C 1
ATOM 816 O O . PRO A 1 107 ? -19.688 -13.242 10.648 1 96.56 107 PRO A O 1
ATOM 819 N N . LYS A 1 108 ? -20.562 -11.656 11.906 1 95.12 108 LYS A N 1
ATOM 820 C CA . LYS A 1 108 ? -19.359 -11.375 12.688 1 95.12 108 LYS A CA 1
ATOM 821 C C . LYS A 1 108 ? -18.812 -12.648 13.328 1 95.12 108 LYS A C 1
ATOM 823 O O . LYS A 1 108 ? -17.609 -12.922 13.25 1 95.12 108 LYS A O 1
ATOM 828 N N . GLU A 1 109 ? -19.641 -13.422 13.914 1 95.44 109 GLU A N 1
ATOM 829 C CA . GLU A 1 109 ? -19.188 -14.633 14.602 1 95.44 109 GLU A CA 1
ATOM 830 C C . GLU A 1 109 ? -18.578 -15.625 13.625 1 95.44 109 GLU A C 1
ATOM 832 O O . GLU A 1 109 ? -17.547 -16.234 13.922 1 95.44 109 GLU A O 1
ATOM 837 N N . GLU A 1 110 ? -19.188 -15.758 12.492 1 96.62 110 GLU A N 1
ATOM 838 C CA . GLU A 1 110 ? -18.688 -16.672 11.469 1 96.62 110 GLU A CA 1
ATOM 839 C C . GLU A 1 110 ? -17.391 -16.156 10.867 1 96.62 110 GLU A C 1
ATOM 841 O O . GLU A 1 110 ? -16.453 -16.922 10.633 1 96.62 110 GLU A O 1
ATOM 846 N N . ARG A 1 111 ? -17.297 -14.875 10.641 1 96.75 111 ARG A N 1
ATOM 847 C CA . ARG A 1 111 ? -16.078 -14.273 10.102 1 96.75 111 ARG A CA 1
ATOM 848 C C . ARG A 1 111 ? -14.891 -14.508 11.031 1 96.75 111 ARG A C 1
ATOM 850 O O . ARG A 1 111 ? -13.781 -14.812 10.578 1 96.75 111 ARG A O 1
ATOM 857 N N . ALA A 1 112 ? -15.188 -14.375 12.328 1 95.88 112 ALA A N 1
ATOM 858 C CA . ALA A 1 112 ? -14.133 -14.539 13.32 1 95.88 112 ALA A CA 1
ATOM 859 C C . ALA A 1 112 ? -13.586 -15.969 13.312 1 95.88 112 ALA A C 1
ATOM 861 O O . ALA A 1 112 ? -12.375 -16.172 13.406 1 95.88 112 ALA A O 1
ATOM 862 N N . LYS A 1 113 ? -14.477 -16.891 13.172 1 95.88 113 LYS A N 1
ATOM 863 C CA . LYS A 1 113 ? -14.062 -18.281 13.133 1 95.88 113 LYS A CA 1
ATOM 864 C C . LYS A 1 113 ? -13.203 -18.578 11.906 1 95.88 113 LYS A C 1
ATOM 866 O O . LYS A 1 113 ? -12.133 -19.172 12.016 1 95.88 113 LYS A O 1
ATOM 871 N N . ILE A 1 114 ? -13.648 -18.078 10.789 1 95.88 114 ILE A N 1
ATOM 872 C CA . ILE A 1 114 ? -12.93 -18.297 9.539 1 95.88 114 ILE A CA 1
ATOM 873 C C . ILE A 1 114 ? -11.57 -17.609 9.586 1 95.88 114 ILE A C 1
ATOM 875 O O . ILE A 1 114 ? -10.547 -18.234 9.289 1 95.88 114 ILE A O 1
ATOM 879 N N . SER A 1 115 ? -11.602 -16.359 9.984 1 96.62 115 SER A N 1
ATOM 880 C CA . SER A 1 115 ? -10.359 -15.578 10.016 1 96.62 115 SER A CA 1
ATOM 881 C C . SER A 1 115 ? -9.359 -16.172 10.992 1 96.62 115 SER A C 1
ATOM 883 O O . SER A 1 115 ? -8.156 -16.203 10.719 1 96.62 115 SER A O 1
ATOM 885 N N . HIS A 1 116 ? -9.82 -16.672 12.055 1 95.56 116 HIS A N 1
ATOM 886 C CA . HIS A 1 116 ? -8.93 -17.25 13.055 1 95.56 116 HIS A CA 1
ATOM 887 C C . HIS A 1 116 ? -8.188 -18.453 12.492 1 95.56 116 HIS A C 1
ATOM 889 O O . HIS A 1 116 ? -7 -18.641 12.773 1 95.56 116 HIS A O 1
ATOM 895 N N . ARG A 1 117 ? -8.867 -19.25 11.766 1 93.38 117 ARG A N 1
ATOM 896 C CA . ARG A 1 117 ? -8.258 -20.438 11.156 1 93.38 117 ARG A CA 1
ATOM 897 C C . ARG A 1 117 ? -7.074 -20.047 10.281 1 93.38 117 ARG A C 1
ATOM 899 O O . ARG A 1 117 ? -5.984 -20.609 10.422 1 93.38 117 ARG A O 1
ATOM 906 N N . TYR A 1 118 ? -7.234 -19.094 9.477 1 93.12 118 TYR A N 1
ATOM 907 C CA . TYR A 1 118 ? -6.191 -18.719 8.523 1 93.12 118 TYR A CA 1
ATOM 908 C C . TYR A 1 118 ? -5.109 -17.891 9.195 1 93.12 118 TYR A C 1
ATOM 910 O O . TYR A 1 118 ? -3.934 -17.969 8.836 1 93.12 118 TYR A O 1
ATOM 918 N N . LEU A 1 119 ? -5.5 -17.078 10.156 1 95.69 119 LEU A N 1
ATOM 919 C CA . LEU A 1 119 ? -4.492 -16.344 10.922 1 95.69 119 LEU A CA 1
ATOM 920 C C . LEU A 1 119 ? -3.602 -17.312 11.703 1 95.69 119 LEU A C 1
ATOM 922 O O . LEU A 1 119 ? -2.396 -17.078 11.836 1 95.69 119 LEU A O 1
ATOM 926 N N . ASP A 1 120 ? -4.215 -18.344 12.156 1 93.25 120 ASP A N 1
ATOM 927 C CA . ASP A 1 120 ? -3.443 -19.375 12.844 1 93.25 120 ASP A CA 1
ATOM 928 C C . ASP A 1 120 ? -2.482 -20.062 11.875 1 93.25 120 ASP A C 1
ATOM 930 O O . ASP A 1 120 ? -1.303 -20.234 12.188 1 93.25 120 ASP A O 1
ATOM 934 N N . MET A 1 121 ? -2.982 -20.344 10.734 1 87.88 121 MET A N 1
ATOM 935 C CA . MET A 1 121 ? -2.17 -21 9.711 1 87.88 121 MET A CA 1
ATOM 936 C C . MET A 1 121 ? -0.96 -20.141 9.359 1 87.88 121 MET A C 1
ATOM 938 O O . MET A 1 121 ? 0.119 -20.656 9.078 1 87.88 121 MET A O 1
ATOM 942 N N . MET A 1 122 ? -1.129 -18.812 9.43 1 89.94 122 MET A N 1
ATOM 943 C CA . MET A 1 122 ? -0.059 -17.875 9.086 1 89.94 122 MET A CA 1
ATOM 944 C C . MET A 1 122 ? 0.728 -17.469 10.328 1 89.94 122 MET A C 1
ATOM 946 O O . MET A 1 122 ? 1.563 -16.578 10.266 1 89.94 122 MET A O 1
ATOM 950 N N . GLN A 1 123 ? 0.409 -18.016 11.453 1 89.94 123 GLN A N 1
ATOM 951 C CA . GLN A 1 123 ? 1.096 -17.734 12.711 1 89.94 123 GLN A CA 1
ATOM 952 C C . GLN A 1 123 ? 0.975 -16.266 13.086 1 89.94 123 GLN A C 1
ATOM 954 O O . GLN A 1 123 ? 1.967 -15.625 13.445 1 89.94 123 GLN A O 1
ATOM 959 N N . LEU A 1 124 ? -0.254 -15.812 13.023 1 94.12 124 LEU A N 1
ATOM 960 C CA . LEU A 1 124 ? -0.491 -14.398 13.297 1 94.12 124 LEU A CA 1
ATOM 961 C C . LEU A 1 124 ? -1.525 -14.227 14.406 1 94.12 124 LEU A C 1
ATOM 963 O O . LEU A 1 124 ? -2.039 -13.125 14.609 1 94.12 124 LEU A O 1
ATOM 967 N N . THR A 1 125 ? -1.835 -15.266 15.125 1 94.56 125 THR A N 1
ATOM 968 C CA . THR A 1 125 ? -2.914 -15.242 16.109 1 94.56 125 THR A CA 1
ATOM 969 C C . THR A 1 125 ? -2.598 -14.258 17.234 1 94.56 125 THR A C 1
ATOM 971 O O . THR A 1 125 ? -3.506 -13.695 17.844 1 94.56 125 THR A O 1
ATOM 974 N N . LYS A 1 126 ? -1.365 -14.023 17.5 1 93.31 126 LYS A N 1
ATOM 975 C CA . LYS A 1 126 ? -0.961 -13.117 18.562 1 93.31 126 LYS A CA 1
ATOM 976 C C . LYS A 1 126 ? -1.019 -11.664 18.109 1 93.31 126 LYS A C 1
ATOM 978 O O . LYS A 1 126 ? -0.839 -10.742 18.906 1 93.31 126 LYS A O 1
ATOM 983 N N . PHE A 1 127 ? -1.315 -11.469 16.859 1 94.81 127 PHE A N 1
ATOM 984 C CA . PHE A 1 127 ? -1.221 -10.125 16.312 1 94.81 127 PHE A CA 1
ATOM 985 C C . PHE A 1 127 ? -2.564 -9.672 15.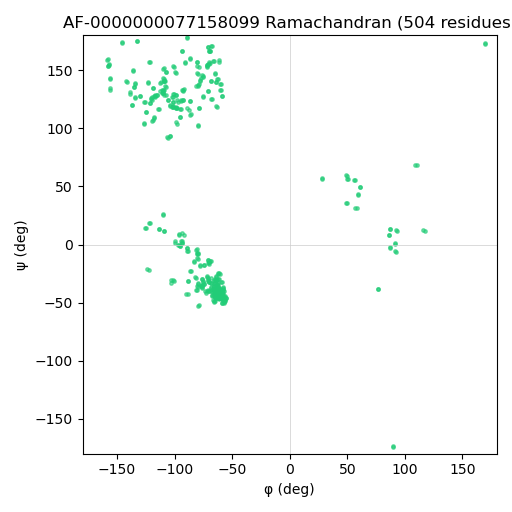75 1 94.81 127 PHE A C 1
ATOM 987 O O . PHE A 1 127 ? -2.633 -8.695 15 1 94.81 127 PHE A O 1
ATOM 994 N N . THR A 1 128 ? -3.604 -10.281 16.109 1 96.25 128 THR A N 1
ATOM 995 C CA . THR A 1 128 ? -4.918 -10.047 15.523 1 96.25 128 THR A CA 1
ATOM 996 C C . THR A 1 128 ? -5.367 -8.609 15.75 1 96.25 128 THR A C 1
ATOM 998 O O . THR A 1 128 ? -6.047 -8.023 14.906 1 96.25 128 THR A O 1
ATOM 1001 N N . ASP A 1 129 ? -4.934 -8 16.844 1 93.19 129 ASP A N 1
ATOM 1002 C CA . ASP A 1 129 ? -5.398 -6.664 17.188 1 93.19 129 ASP A CA 1
ATOM 1003 C C . ASP A 1 129 ? -4.383 -5.602 16.781 1 93.19 129 ASP A C 1
ATOM 1005 O O . ASP A 1 129 ? -4.613 -4.406 16.969 1 93.19 129 ASP A O 1
ATOM 1009 N N . SER A 1 130 ? -3.359 -6.039 16.172 1 92.25 130 SER A N 1
ATOM 1010 C CA . SER A 1 130 ? -2.324 -5.105 15.734 1 92.25 130 SER A CA 1
ATOM 1011 C C . SER A 1 130 ? -2.719 -4.418 14.438 1 92.25 130 SER A C 1
ATOM 1013 O O . SER A 1 130 ? -3.475 -4.977 13.641 1 92.25 130 SER A O 1
ATOM 1015 N N . TYR A 1 131 ? -2.139 -3.227 14.328 1 90.25 131 TYR A N 1
ATOM 1016 C CA . TYR A 1 131 ? -2.24 -2.531 13.055 1 90.25 131 TYR A CA 1
ATOM 1017 C C . TYR A 1 131 ? -1.033 -2.828 12.172 1 90.25 131 TYR A C 1
ATOM 1019 O O . TYR A 1 131 ? -0.02 -3.344 12.648 1 90.25 131 TYR A O 1
ATOM 1027 N N . THR A 1 132 ? -1.151 -2.482 10.898 1 90.56 132 THR A N 1
ATOM 1028 C CA . THR A 1 132 ? -0.143 -2.877 9.922 1 90.56 132 THR A CA 1
ATOM 1029 C C . THR A 1 132 ? 1.193 -2.205 10.219 1 90.56 132 THR A C 1
ATOM 1031 O O . THR A 1 132 ? 2.254 -2.775 9.953 1 90.56 132 THR A O 1
ATOM 1034 N N . TYR A 1 133 ? 1.142 -0.993 10.789 1 84.19 133 TYR A N 1
ATOM 1035 C CA . TYR A 1 133 ? 2.377 -0.27 11.07 1 84.19 133 TYR A CA 1
ATOM 1036 C C . TYR A 1 133 ? 3.146 -0.927 12.211 1 84.19 133 TYR A C 1
ATOM 1038 O O . TYR A 1 133 ? 4.32 -0.627 12.43 1 84.19 133 TYR A O 1
ATOM 1046 N N . GLN A 1 134 ? 2.555 -1.773 12.898 1 87.44 134 GLN A N 1
ATOM 1047 C CA . GLN A 1 134 ? 3.182 -2.479 14.016 1 87.44 134 GLN A CA 1
ATOM 1048 C C . GLN A 1 134 ? 3.773 -3.809 13.555 1 87.44 134 GLN A C 1
ATOM 1050 O O . GLN A 1 134 ? 4.332 -4.555 14.367 1 87.44 134 GLN A O 1
ATOM 1055 N N . LEU A 1 135 ? 3.656 -4.109 12.25 1 90.69 135 LEU A N 1
ATOM 1056 C CA . LEU A 1 135 ? 4.066 -5.402 11.711 1 90.69 135 LEU A CA 1
ATOM 1057 C C . LEU A 1 135 ? 5.348 -5.27 10.891 1 90.69 135 LEU A C 1
ATOM 1059 O O . LEU A 1 135 ? 5.598 -4.219 10.289 1 90.69 135 LEU A O 1
ATOM 1063 N N . SER A 1 136 ? 6.129 -6.336 10.93 1 88.19 136 SER A N 1
ATOM 1064 C CA . SER A 1 136 ? 7.227 -6.418 9.977 1 88.19 136 SER A CA 1
ATOM 1065 C C . SER A 1 136 ? 6.711 -6.629 8.555 1 88.19 136 SER A C 1
ATOM 1067 O O . SER A 1 136 ? 5.547 -6.98 8.359 1 88.19 136 SER A O 1
ATOM 1069 N N . THR A 1 137 ? 7.551 -6.453 7.602 1 87.19 137 THR A N 1
ATOM 1070 C CA . THR A 1 137 ? 7.184 -6.645 6.203 1 87.19 137 THR A CA 1
ATOM 1071 C C . THR A 1 137 ? 6.727 -8.078 5.953 1 87.19 137 THR A C 1
ATOM 1073 O O . THR A 1 137 ? 5.75 -8.305 5.238 1 87.19 137 THR A O 1
ATOM 1076 N N . GLY A 1 138 ? 7.441 -8.984 6.516 1 88.62 138 GLY A N 1
ATOM 1077 C CA . GLY A 1 138 ? 7.059 -10.383 6.387 1 88.62 138 GLY A CA 1
ATOM 1078 C C . GLY A 1 138 ? 5.695 -10.68 6.98 1 88.62 138 GLY A C 1
ATOM 1079 O O . GLY A 1 138 ? 4.922 -11.453 6.41 1 88.62 138 GLY A O 1
ATOM 1080 N N . MET A 1 139 ? 5.438 -10.07 8.078 1 91.25 139 MET A N 1
ATOM 1081 C CA . MET A 1 139 ? 4.137 -10.258 8.711 1 91.25 139 MET A CA 1
ATOM 1082 C C . MET A 1 139 ? 3.021 -9.656 7.863 1 91.25 139 MET A C 1
ATOM 1084 O O . MET A 1 139 ? 1.955 -10.258 7.719 1 91.25 139 MET A O 1
ATOM 1088 N N . LYS A 1 140 ? 3.34 -8.5 7.328 1 93.5 140 LYS A N 1
ATOM 1089 C CA . LYS A 1 140 ? 2.363 -7.863 6.453 1 93.5 140 LYS A CA 1
ATOM 1090 C C . LYS A 1 140 ? 2.01 -8.766 5.273 1 93.5 140 LYS A C 1
ATOM 1092 O O . LYS A 1 140 ? 0.838 -8.883 4.902 1 93.5 140 LYS A O 1
ATOM 1097 N N . GLN A 1 141 ? 2.938 -9.359 4.738 1 92.19 141 GLN A N 1
ATOM 1098 C CA . GLN A 1 141 ? 2.703 -10.258 3.613 1 92.19 141 GLN A CA 1
ATOM 1099 C C . GLN A 1 141 ? 1.843 -11.445 4.027 1 92.19 141 GLN A C 1
ATOM 1101 O O . GLN A 1 141 ? 0.947 -11.859 3.289 1 92.19 141 GLN A O 1
ATOM 1106 N N . ARG A 1 142 ? 2.131 -11.961 5.156 1 92 142 ARG A N 1
ATOM 1107 C CA . ARG A 1 142 ? 1.333 -13.078 5.664 1 92 142 ARG A CA 1
ATOM 1108 C C . ARG A 1 142 ? -0.119 -12.656 5.867 1 92 142 ARG A C 1
ATOM 1110 O O . ARG A 1 142 ? -1.038 -13.438 5.598 1 92 142 ARG A O 1
ATOM 1117 N N . VAL A 1 143 ? -0.272 -11.414 6.332 1 95.69 143 VAL A N 1
ATOM 1118 C CA . VAL A 1 143 ? -1.624 -10.891 6.488 1 95.69 143 VAL A CA 1
ATOM 1119 C C . VAL A 1 143 ? -2.307 -10.805 5.125 1 95.69 143 VAL A C 1
ATOM 1121 O O . VAL A 1 143 ? -3.469 -11.188 4.98 1 95.69 143 VAL A O 1
ATOM 1124 N N . ALA A 1 144 ? -1.554 -10.359 4.168 1 95.12 144 ALA A N 1
ATOM 1125 C CA . ALA A 1 144 ? -2.098 -10.227 2.82 1 95.12 144 ALA A CA 1
ATOM 1126 C C . ALA A 1 144 ? -2.521 -11.586 2.264 1 95.12 144 ALA A C 1
ATOM 1128 O O . ALA A 1 144 ? -3.578 -11.703 1.641 1 95.12 144 ALA A O 1
ATOM 1129 N N . ILE A 1 145 ? -1.747 -12.555 2.473 1 93.06 145 ILE A N 1
ATOM 1130 C CA . ILE A 1 145 ? -2.047 -13.898 1.992 1 93.06 145 ILE A CA 1
ATOM 1131 C C . ILE A 1 145 ? -3.264 -14.453 2.73 1 93.06 145 ILE A C 1
ATOM 1133 O O . ILE A 1 145 ? -4.176 -15 2.109 1 93.06 145 ILE A O 1
ATOM 1137 N N . ALA A 1 146 ? -3.314 -14.266 4.051 1 94.81 146 ALA A N 1
ATOM 1138 C CA . ALA A 1 146 ? -4.469 -14.703 4.84 1 94.81 146 ALA A CA 1
ATOM 1139 C C . ALA A 1 146 ? -5.75 -14.047 4.34 1 94.81 146 ALA A C 1
ATOM 1141 O O . ALA A 1 146 ? -6.777 -14.719 4.188 1 94.81 146 ALA A O 1
ATOM 1142 N N . ARG A 1 147 ? -5.633 -12.797 4.117 1 96.25 147 ARG A N 1
ATOM 1143 C CA . ARG A 1 147 ? -6.781 -12.039 3.635 1 96.25 147 ARG A CA 1
ATOM 1144 C C . ARG A 1 147 ? -7.309 -12.617 2.326 1 96.25 147 ARG A C 1
ATOM 1146 O O . ARG A 1 147 ? -8.523 -12.672 2.109 1 96.25 147 ARG A O 1
ATOM 1153 N N . ALA A 1 148 ? -6.426 -13.023 1.509 1 94.62 148 ALA A N 1
ATOM 1154 C CA . ALA A 1 148 ? -6.832 -13.609 0.235 1 94.62 148 ALA A CA 1
ATOM 1155 C C . ALA A 1 148 ? -7.453 -14.992 0.438 1 94.62 148 ALA A C 1
ATOM 1157 O O . ALA A 1 148 ? -8.484 -15.305 -0.157 1 94.62 148 ALA A O 1
ATOM 1158 N N . LEU A 1 149 ? -6.941 -15.766 1.291 1 94.06 149 LEU A N 1
ATOM 1159 C CA . LEU A 1 149 ? -7.312 -17.172 1.447 1 94.06 149 LEU A CA 1
ATOM 1160 C C . LEU A 1 149 ? -8.648 -17.297 2.166 1 94.06 149 LEU A C 1
ATOM 1162 O O . LEU A 1 149 ? -9.406 -18.234 1.92 1 94.06 149 LEU A O 1
ATOM 1166 N N . VAL A 1 150 ? -8.961 -16.359 3.014 1 95.12 150 VAL A N 1
ATOM 1167 C CA . VAL A 1 150 ? -10.188 -16.453 3.795 1 95.12 150 VAL A CA 1
ATOM 1168 C C . VAL A 1 150 ? -11.398 -16.469 2.861 1 95.12 150 VAL A C 1
ATOM 1170 O O . VAL A 1 150 ? -12.453 -16.984 3.217 1 95.12 150 VAL A O 1
ATOM 1173 N N . MET A 1 151 ? -11.195 -15.93 1.732 1 94.69 151 MET A N 1
ATOM 1174 C CA . MET A 1 151 ? -12.289 -15.852 0.77 1 94.69 151 MET A CA 1
ATOM 1175 C C . MET A 1 151 ? -12.477 -17.188 0.051 1 94.69 151 MET A C 1
ATOM 1177 O O . MET A 1 151 ? -13.422 -17.359 -0.723 1 94.69 151 MET A O 1
ATOM 1181 N N . ASP A 1 152 ? -11.602 -18.109 0.252 1 94 152 ASP A N 1
ATOM 1182 C CA . ASP A 1 152 ? -11.625 -19.453 -0.319 1 94 152 ASP A CA 1
ATOM 1183 C C . ASP A 1 152 ? -11.688 -19.391 -1.844 1 94 152 ASP A C 1
ATOM 1185 O O . ASP A 1 152 ? -12.586 -19.984 -2.451 1 94 152 ASP A O 1
ATOM 1189 N N . PRO A 1 153 ? -10.758 -18.703 -2.449 1 95.81 153 PRO A N 1
ATOM 1190 C CA . PRO A 1 153 ? -10.773 -18.578 -3.91 1 95.81 153 PRO A CA 1
ATOM 1191 C C . PRO A 1 153 ? -10.43 -19.891 -4.609 1 95.81 153 PRO A C 1
ATOM 1193 O O . PRO A 1 153 ? -9.75 -20.75 -4.035 1 95.81 153 PRO A O 1
ATOM 1196 N N . ASP A 1 154 ? -10.906 -20.031 -5.875 1 95.81 154 ASP A N 1
ATOM 1197 C CA . ASP A 1 154 ? -10.523 -21.172 -6.703 1 95.81 154 ASP A CA 1
ATOM 1198 C C . ASP A 1 154 ? -9.094 -21.031 -7.215 1 95.81 154 ASP A C 1
ATOM 1200 O O . ASP A 1 154 ? -8.375 -22.016 -7.359 1 95.81 154 ASP A O 1
ATOM 1204 N N . VAL A 1 155 ? -8.734 -19.812 -7.465 1 97.38 155 VAL A N 1
ATOM 1205 C CA . VAL A 1 155 ? -7.402 -19.5 -7.973 1 97.38 155 VAL A CA 1
ATOM 1206 C C . VAL A 1 155 ? -6.816 -18.328 -7.203 1 97.38 155 VAL A C 1
ATOM 1208 O O . VAL A 1 155 ? -7.453 -17.266 -7.086 1 97.38 155 VAL A O 1
ATOM 1211 N N . LEU A 1 156 ? -5.66 -18.516 -6.688 1 97.19 156 LEU A N 1
ATOM 1212 C CA . LEU A 1 156 ? -4.902 -17.469 -6.027 1 97.19 156 LEU A CA 1
ATOM 1213 C C . LEU A 1 156 ? -3.816 -16.922 -6.945 1 97.19 156 LEU A C 1
ATOM 1215 O O . LEU A 1 156 ? -3.016 -17.688 -7.492 1 97.19 156 LEU A O 1
ATOM 1219 N N . LEU A 1 157 ? -3.848 -15.617 -7.203 1 97.56 157 LEU A N 1
ATOM 1220 C CA . LEU A 1 157 ? -2.867 -14.93 -8.039 1 97.56 157 LEU A CA 1
ATOM 1221 C C . LEU A 1 157 ? -1.909 -14.109 -7.18 1 97.56 157 LEU A C 1
ATOM 1223 O O . LEU A 1 157 ? -2.344 -13.273 -6.383 1 97.56 157 LEU A O 1
ATOM 1227 N N . MET A 1 158 ? -0.643 -14.359 -7.336 1 97.06 158 MET A N 1
ATOM 1228 C CA . MET A 1 158 ? 0.33 -13.648 -6.512 1 97.06 158 MET A CA 1
ATOM 1229 C C . MET A 1 158 ? 1.385 -12.969 -7.375 1 97.06 158 MET A C 1
ATOM 1231 O O . MET A 1 158 ? 2.041 -13.617 -8.188 1 97.06 158 MET A O 1
ATOM 1235 N N . ASP A 1 159 ? 1.494 -11.711 -7.215 1 95.88 159 ASP A N 1
ATOM 1236 C CA . ASP A 1 159 ? 2.443 -10.922 -7.996 1 95.88 159 ASP A CA 1
ATOM 1237 C C . ASP A 1 159 ? 3.668 -10.555 -7.16 1 95.88 159 ASP A C 1
ATOM 1239 O O . ASP A 1 159 ? 3.67 -9.531 -6.469 1 95.88 159 ASP A O 1
ATOM 1243 N N . GLU A 1 160 ? 4.676 -11.328 -7.223 1 94.31 160 GLU A N 1
ATOM 1244 C CA . GLU A 1 160 ? 5.957 -11.164 -6.539 1 94.31 160 GLU A CA 1
ATOM 1245 C C . GLU A 1 160 ? 5.758 -10.875 -5.055 1 94.31 160 GLU A C 1
ATOM 1247 O O . GLU A 1 160 ? 6.312 -9.914 -4.523 1 94.31 160 GLU A O 1
ATOM 1252 N N . PRO A 1 161 ? 5.113 -11.789 -4.367 1 93.62 161 PRO A N 1
ATOM 1253 C CA . PRO A 1 161 ? 4.727 -11.508 -2.98 1 93.62 161 PRO A CA 1
ATOM 1254 C C . PRO A 1 161 ? 5.922 -11.484 -2.029 1 93.62 161 PRO A C 1
ATOM 1256 O O . PRO A 1 161 ? 5.836 -10.93 -0.934 1 93.62 161 PRO A O 1
ATOM 1259 N N . PHE A 1 162 ? 7.066 -12.023 -2.467 1 92.75 162 PHE A N 1
ATOM 1260 C CA . PHE A 1 162 ? 8.172 -12.141 -1.528 1 92.75 162 PHE A CA 1
ATOM 1261 C C . PHE A 1 162 ? 9.328 -11.242 -1.942 1 92.75 162 PHE A C 1
ATOM 1263 O O . PHE A 1 162 ? 10.43 -11.328 -1.383 1 92.75 162 PHE A O 1
ATOM 1270 N N . ALA A 1 163 ? 9.094 -10.359 -2.84 1 88.06 163 ALA A N 1
ATOM 1271 C CA . ALA A 1 163 ? 10.148 -9.547 -3.438 1 88.06 163 ALA A CA 1
ATOM 1272 C C . ALA A 1 163 ? 10.781 -8.625 -2.402 1 88.06 163 ALA A C 1
ATOM 1274 O O . ALA A 1 163 ? 11.984 -8.352 -2.457 1 88.06 163 ALA A O 1
ATOM 1275 N N . ALA A 1 164 ? 10.047 -8.172 -1.478 1 82.38 164 ALA A N 1
ATOM 1276 C CA . ALA A 1 164 ? 10.531 -7.16 -0.54 1 82.38 164 ALA A CA 1
ATOM 1277 C C . ALA A 1 164 ? 11.031 -7.805 0.75 1 82.38 164 ALA A C 1
ATOM 1279 O O . ALA A 1 164 ? 11.398 -7.109 1.697 1 82.38 164 ALA A O 1
ATOM 1280 N N . LEU A 1 165 ? 11.109 -9.078 0.759 1 87.56 165 LEU A N 1
ATOM 1281 C CA . LEU A 1 165 ? 11.43 -9.773 2 1 87.56 165 LEU A CA 1
ATOM 1282 C C . LEU A 1 165 ? 12.906 -10.148 2.049 1 87.56 165 LEU A C 1
ATOM 1284 O O . LEU A 1 165 ? 13.523 -10.414 1.011 1 87.56 165 LEU A O 1
ATOM 1288 N N . ASP A 1 166 ? 13.445 -10.148 3.229 1 87.25 166 ASP A N 1
ATOM 1289 C CA . ASP A 1 166 ? 14.805 -10.656 3.424 1 87.25 166 ASP A CA 1
ATOM 1290 C C . ASP A 1 166 ? 14.852 -12.172 3.232 1 87.25 166 ASP A C 1
ATOM 1292 O O . ASP A 1 166 ? 13.812 -12.836 3.246 1 87.25 166 ASP A O 1
ATOM 1296 N N . ALA A 1 167 ? 16.078 -12.664 3.119 1 88.5 167 ALA A N 1
ATOM 1297 C CA . ALA A 1 167 ? 16.297 -14.062 2.754 1 88.5 167 ALA A CA 1
ATOM 1298 C C . ALA A 1 167 ? 15.688 -15.008 3.795 1 88.5 167 ALA A C 1
ATOM 1300 O O . ALA A 1 167 ? 15.039 -15.992 3.445 1 88.5 167 ALA A O 1
ATOM 1301 N N . GLN A 1 168 ? 15.898 -14.672 4.973 1 88.19 168 GLN A N 1
ATOM 1302 C CA . GLN A 1 168 ? 15.445 -15.555 6.039 1 88.19 168 GLN A CA 1
ATOM 1303 C C . GLN A 1 168 ? 13.914 -15.625 6.078 1 88.19 168 GLN A C 1
ATOM 1305 O O . GLN A 1 168 ? 13.344 -16.719 6.156 1 88.19 168 GLN A O 1
ATOM 1310 N N . THR A 1 169 ? 13.312 -14.508 6.039 1 86.56 169 THR A N 1
ATOM 1311 C CA . THR A 1 169 ? 11.859 -14.445 6.055 1 86.56 169 THR A CA 1
ATOM 1312 C C . THR A 1 169 ? 11.273 -15.125 4.82 1 86.56 169 THR A C 1
ATOM 1314 O O . THR A 1 169 ? 10.273 -15.836 4.914 1 86.56 169 THR A O 1
ATOM 1317 N N . ARG A 1 170 ? 11.883 -14.891 3.752 1 91.69 170 ARG A N 1
ATOM 1318 C CA . ARG A 1 170 ? 11.445 -15.516 2.508 1 91.69 170 ARG A CA 1
ATOM 1319 C C . ARG A 1 170 ? 11.484 -17.031 2.615 1 91.69 170 ARG A C 1
ATOM 1321 O O . ARG A 1 170 ? 10.523 -17.703 2.244 1 91.69 170 ARG A O 1
ATOM 1328 N N . ASP A 1 171 ? 12.555 -17.531 3.117 1 90.88 171 ASP A N 1
ATOM 1329 C CA . ASP A 1 171 ? 12.703 -18.984 3.252 1 90.88 171 ASP A CA 1
ATOM 1330 C C . ASP A 1 171 ? 11.578 -19.562 4.113 1 90.88 171 ASP A C 1
ATOM 1332 O O . ASP A 1 171 ? 11.023 -20.609 3.781 1 90.88 171 ASP A O 1
ATOM 1336 N N . LEU A 1 172 ? 11.328 -18.844 5.125 1 87.81 172 LEU A N 1
ATOM 1337 C CA . LEU A 1 172 ? 10.258 -19.297 6.012 1 87.81 172 LEU A CA 1
ATOM 1338 C C . LEU A 1 172 ? 8.914 -19.312 5.289 1 87.81 172 LEU A C 1
ATOM 1340 O O . LEU A 1 172 ? 8.156 -20.266 5.41 1 87.81 172 LEU A O 1
ATOM 1344 N N . LEU A 1 173 ? 8.656 -18.312 4.523 1 90.81 173 LEU A N 1
ATOM 1345 C CA . LEU A 1 173 ? 7.379 -18.219 3.83 1 90.81 173 LEU A CA 1
ATOM 1346 C C . LEU A 1 173 ? 7.289 -19.25 2.709 1 90.81 173 LEU A C 1
ATOM 1348 O O . LEU A 1 173 ? 6.203 -19.734 2.395 1 90.81 173 LEU A O 1
ATOM 1352 N N . LEU A 1 174 ? 8.406 -19.578 2.139 1 94.88 174 LEU A N 1
ATOM 1353 C CA . LEU A 1 174 ? 8.414 -20.625 1.12 1 94.88 174 LEU A CA 1
ATOM 1354 C C . LEU A 1 174 ? 7.965 -21.953 1.705 1 94.88 174 LEU A C 1
ATOM 1356 O O . LEU A 1 174 ? 7.168 -22.672 1.092 1 94.88 174 LEU A O 1
ATOM 1360 N N . VAL A 1 175 ? 8.461 -22.219 2.807 1 92.5 175 VAL A N 1
ATOM 1361 C CA . VAL A 1 175 ? 8.07 -23.453 3.49 1 92.5 175 VAL A CA 1
ATOM 1362 C C . VAL A 1 175 ? 6.578 -23.406 3.822 1 92.5 175 VAL A C 1
ATOM 1364 O O . VAL A 1 175 ? 5.848 -24.359 3.549 1 92.5 175 VAL A O 1
ATOM 1367 N N . GLU A 1 176 ? 6.207 -22.281 4.336 1 89.31 176 GLU A N 1
ATOM 1368 C CA . GLU A 1 176 ? 4.805 -22.125 4.719 1 89.31 176 GLU A CA 1
ATOM 1369 C C . GLU A 1 176 ? 3.885 -22.234 3.506 1 89.31 176 GLU A C 1
ATOM 1371 O O . GLU A 1 176 ? 2.824 -22.859 3.582 1 89.31 176 GLU A O 1
ATOM 1376 N N . MET A 1 177 ? 4.285 -21.688 2.445 1 94.25 177 MET A N 1
ATOM 1377 C CA . MET A 1 177 ? 3.465 -21.703 1.236 1 94.25 177 MET A CA 1
ATOM 1378 C C . MET A 1 177 ? 3.316 -23.141 0.715 1 94.25 177 MET A C 1
ATOM 1380 O O . MET A 1 177 ? 2.268 -23.5 0.184 1 94.25 177 MET A O 1
ATOM 1384 N N . GLN A 1 178 ? 4.34 -23.922 0.846 1 95.75 178 GLN A N 1
ATOM 1385 C CA . GLN A 1 178 ? 4.246 -25.328 0.463 1 95.75 178 GLN A CA 1
ATOM 1386 C C . GLN A 1 178 ? 3.195 -26.062 1.295 1 95.75 178 GLN A C 1
ATOM 1388 O O . GLN A 1 178 ? 2.377 -26.812 0.754 1 95.75 178 GLN A O 1
ATOM 1393 N N . LEU A 1 179 ? 3.264 -25.781 2.535 1 91.81 179 LEU A N 1
ATOM 1394 C CA . LEU A 1 179 ? 2.338 -26.438 3.453 1 91.81 179 LEU A CA 1
ATOM 1395 C C . LEU A 1 179 ? 0.9 -26.016 3.166 1 91.81 179 LEU A C 1
ATOM 1397 O O . LEU A 1 179 ? -0.002 -26.859 3.139 1 91.81 179 LEU A O 1
ATOM 1401 N N . ILE A 1 180 ? 0.773 -24.75 2.955 1 88.69 180 ILE A N 1
ATOM 1402 C CA . ILE A 1 180 ? -0.559 -24.219 2.68 1 88.69 180 ILE A CA 1
ATOM 1403 C C . ILE A 1 180 ? -1.11 -24.844 1.404 1 88.69 180 ILE A C 1
ATOM 1405 O O . ILE A 1 180 ? -2.27 -25.266 1.364 1 88.69 180 ILE A O 1
ATOM 1409 N N . TRP A 1 181 ? -0.341 -24.922 0.414 1 94.19 181 TRP A N 1
ATOM 1410 C CA . TRP A 1 181 ? -0.774 -25.5 -0.852 1 94.19 181 TRP A CA 1
ATOM 1411 C C . TRP A 1 181 ? -1.103 -26.984 -0.688 1 94.19 181 TRP A C 1
ATOM 1413 O O . TRP A 1 181 ? -2.104 -27.469 -1.222 1 94.19 181 TRP A O 1
ATOM 1423 N N . GLU A 1 182 ? -0.309 -27.656 0.033 1 92.81 182 GLU A N 1
ATOM 1424 C CA . GLU A 1 182 ? -0.533 -29.078 0.244 1 92.81 182 GLU A CA 1
ATOM 1425 C C . GLU A 1 182 ? -1.848 -29.328 0.978 1 92.81 182 GLU A C 1
ATOM 1427 O O . GLU A 1 182 ? -2.564 -30.281 0.671 1 92.81 182 GLU A O 1
ATOM 1432 N N . LYS A 1 183 ? -2.119 -28.469 1.885 1 87.69 183 LYS A N 1
ATOM 1433 C CA . LYS A 1 183 ? -3.318 -28.625 2.703 1 87.69 183 LYS A CA 1
ATOM 1434 C C . LYS A 1 183 ? -4.57 -28.219 1.933 1 87.69 183 LYS A C 1
ATOM 1436 O O . LYS A 1 183 ? -5.625 -28.844 2.078 1 87.69 183 LYS A O 1
ATOM 1441 N N . THR A 1 184 ? -4.406 -27.219 1.129 1 88.19 184 THR A N 1
ATOM 1442 C CA . THR A 1 184 ? -5.598 -26.641 0.51 1 88.19 184 THR A CA 1
ATOM 1443 C C . THR A 1 184 ? -5.742 -27.125 -0.93 1 88.19 184 THR A C 1
ATOM 1445 O O . THR A 1 184 ? -6.848 -27.156 -1.476 1 88.19 184 THR A O 1
ATOM 1448 N N . LYS A 1 185 ? -4.641 -27.391 -1.575 1 91.75 185 LYS A N 1
ATOM 1449 C CA . LYS A 1 185 ? -4.547 -27.781 -2.979 1 91.75 185 LYS A CA 1
ATOM 1450 C C . LYS A 1 185 ? -5.191 -26.734 -3.885 1 91.75 185 LYS A C 1
ATOM 1452 O O . LYS A 1 185 ? -5.875 -27.078 -4.852 1 91.75 185 LYS A O 1
ATOM 1457 N N . LYS A 1 186 ? -5.094 -25.562 -3.434 1 93.69 186 LYS A N 1
ATOM 1458 C CA . LYS A 1 186 ? -5.586 -24.453 -4.238 1 93.69 186 LYS A CA 1
ATOM 1459 C C . LYS A 1 186 ? -4.777 -24.297 -5.523 1 93.69 186 LYS A C 1
ATOM 1461 O O . LYS A 1 186 ? -3.602 -24.656 -5.57 1 93.69 186 LYS A O 1
ATOM 1466 N N . THR A 1 187 ? -5.477 -23.859 -6.551 1 97.81 187 THR A N 1
ATOM 1467 C CA . THR A 1 187 ? -4.766 -23.469 -7.766 1 97.81 187 THR A CA 1
ATOM 1468 C C . THR A 1 187 ? -4.074 -22.125 -7.586 1 97.81 187 THR A C 1
ATOM 1470 O O . THR A 1 187 ? -4.699 -21.156 -7.148 1 97.81 187 THR A O 1
ATOM 1473 N N . ILE A 1 188 ? -2.766 -22.062 -7.875 1 98 188 ILE A N 1
ATOM 1474 C CA . ILE A 1 188 ? -2.016 -20.844 -7.613 1 98 188 ILE A CA 1
ATOM 1475 C C . ILE A 1 188 ? -1.222 -20.453 -8.859 1 98 188 ILE A C 1
ATOM 1477 O O . ILE A 1 188 ? -0.602 -21.297 -9.5 1 98 188 ILE A O 1
ATOM 1481 N N . LEU A 1 189 ? -1.362 -19.25 -9.289 1 98.44 189 LEU A N 1
ATOM 1482 C CA . LEU A 1 189 ? -0.47 -18.609 -10.25 1 98.44 189 LEU A CA 1
ATOM 1483 C C . LEU A 1 189 ? 0.461 -17.625 -9.555 1 98.44 189 LEU A C 1
ATOM 1485 O O . LEU A 1 189 ? 0.004 -16.641 -8.969 1 98.44 189 LEU A O 1
ATOM 1489 N N . PHE A 1 190 ? 1.747 -17.906 -9.688 1 98.31 190 PHE A N 1
ATOM 1490 C CA . PHE A 1 190 ? 2.766 -17.234 -8.891 1 98.31 190 PHE A CA 1
ATOM 1491 C C . PHE A 1 190 ? 3.82 -16.594 -9.789 1 98.31 190 PHE A C 1
ATOM 1493 O O . PHE A 1 190 ? 4.574 -17.297 -10.469 1 98.31 190 PHE A O 1
ATOM 1500 N N . VAL A 1 191 ? 3.857 -15.242 -9.758 1 97.75 191 VAL A N 1
ATOM 1501 C CA . VAL A 1 191 ? 4.871 -14.523 -10.523 1 97.75 191 VAL A CA 1
ATOM 1502 C C . VAL A 1 191 ? 6.086 -14.25 -9.641 1 97.75 191 VAL A C 1
ATOM 1504 O O . VAL A 1 191 ? 5.949 -13.773 -8.516 1 97.75 191 VAL A O 1
ATOM 1507 N N . THR A 1 192 ? 7.25 -14.539 -10.164 1 96.31 192 THR A N 1
ATOM 1508 C CA . THR A 1 192 ? 8.484 -14.273 -9.422 1 96.31 192 THR A CA 1
ATOM 1509 C C . THR A 1 192 ? 9.664 -14.133 -10.375 1 96.31 192 THR A C 1
ATOM 1511 O O . THR A 1 192 ? 9.633 -14.641 -11.492 1 96.31 192 THR A O 1
ATOM 1514 N N . HIS A 1 193 ? 10.578 -13.438 -9.906 1 92.56 193 HIS A N 1
ATOM 1515 C CA . HIS A 1 193 ? 11.844 -13.367 -10.625 1 92.56 193 HIS A CA 1
ATOM 1516 C C . HIS A 1 193 ? 12.859 -14.352 -10.062 1 92.56 193 HIS A C 1
ATOM 1518 O O . HIS A 1 193 ? 13.969 -14.477 -10.586 1 92.56 193 HIS A O 1
ATOM 1524 N N . SER A 1 194 ? 12.516 -15.047 -9.109 1 94 194 SER A N 1
ATOM 1525 C CA . SER A 1 194 ? 13.414 -15.969 -8.422 1 94 194 SER A CA 1
ATOM 1526 C C . SER A 1 194 ? 13.227 -17.391 -8.922 1 94 194 SER A C 1
ATOM 1528 O O . SER A 1 194 ? 12.211 -18.031 -8.648 1 94 194 SER A O 1
ATOM 1530 N N . VAL A 1 195 ? 14.289 -17.891 -9.484 1 95.56 195 VAL A N 1
ATOM 1531 C CA . VAL A 1 195 ? 14.242 -19.266 -9.961 1 95.56 195 VAL A CA 1
ATOM 1532 C C . VAL A 1 195 ? 14.164 -20.219 -8.773 1 95.56 195 VAL A C 1
ATOM 1534 O O . VAL A 1 195 ? 13.516 -21.266 -8.852 1 95.56 195 VAL A O 1
ATOM 1537 N N . ALA A 1 196 ? 14.789 -19.797 -7.73 1 95.81 196 ALA A N 1
ATOM 1538 C CA . ALA A 1 196 ? 14.75 -20.625 -6.527 1 95.81 196 ALA A CA 1
ATOM 1539 C C . ALA A 1 196 ? 13.328 -20.75 -5.996 1 95.81 196 ALA A C 1
ATOM 1541 O O . ALA A 1 196 ? 12.891 -21.844 -5.633 1 95.81 196 ALA A O 1
ATOM 1542 N N . GLU A 1 197 ? 12.594 -19.688 -5.969 1 96.94 197 GLU A N 1
ATOM 1543 C CA . GLU A 1 197 ? 11.203 -19.719 -5.531 1 96.94 197 GLU A CA 1
ATOM 1544 C C . GLU A 1 197 ? 10.367 -20.609 -6.426 1 96.94 197 GLU A C 1
ATOM 1546 O O . GLU A 1 197 ? 9.578 -21.422 -5.934 1 96.94 197 GLU A O 1
ATOM 1551 N N . ALA A 1 198 ? 10.594 -20.453 -7.684 1 97.94 198 ALA A N 1
ATOM 1552 C CA . ALA A 1 198 ? 9.844 -21.25 -8.656 1 97.94 198 ALA A CA 1
ATOM 1553 C C . ALA A 1 198 ? 10.133 -22.734 -8.484 1 97.94 198 ALA A C 1
ATOM 1555 O O . ALA A 1 198 ? 9.219 -23.562 -8.562 1 97.94 198 ALA A O 1
ATOM 1556 N N . ALA A 1 199 ? 11.375 -23.047 -8.242 1 97.75 199 ALA A N 1
ATOM 1557 C CA . ALA A 1 199 ? 11.781 -24.438 -8.07 1 97.75 199 ALA A CA 1
ATOM 1558 C C . ALA A 1 199 ? 11.156 -25.047 -6.82 1 97.75 199 ALA A C 1
ATOM 1560 O O . ALA A 1 199 ? 10.703 -26.188 -6.836 1 97.75 199 ALA A O 1
ATOM 1561 N N . VAL A 1 200 ? 11.102 -24.266 -5.828 1 97.62 200 VAL A N 1
ATOM 1562 C CA . VAL A 1 200 ? 10.625 -24.766 -4.539 1 97.62 200 VAL A CA 1
ATOM 1563 C C . VAL A 1 200 ? 9.102 -24.906 -4.57 1 97.62 200 VAL A C 1
ATOM 1565 O O . VAL A 1 200 ? 8.547 -25.891 -4.078 1 97.62 200 VAL A O 1
ATOM 1568 N N . LEU A 1 201 ? 8.422 -24.031 -5.211 1 97.88 201 LEU A N 1
ATOM 1569 C CA . LEU A 1 201 ? 6.977 -23.922 -5.051 1 97.88 201 LEU A CA 1
ATOM 1570 C C . LEU A 1 201 ? 6.258 -24.547 -6.242 1 97.88 201 LEU A C 1
ATOM 1572 O O . LEU A 1 201 ? 5.188 -25.141 -6.086 1 97.88 201 LEU A O 1
ATOM 1576 N N . GLY A 1 202 ? 6.758 -24.5 -7.332 1 98.12 202 GLY A N 1
ATOM 1577 C CA . GLY A 1 202 ? 6.016 -24.766 -8.555 1 98.12 202 GLY A CA 1
ATOM 1578 C C . GLY A 1 202 ? 5.828 -26.234 -8.836 1 98.12 202 GLY A C 1
ATOM 1579 O O . GLY A 1 202 ? 6.77 -27.031 -8.695 1 98.12 202 GLY A O 1
ATOM 1580 N N . THR A 1 203 ? 4.605 -26.625 -9.25 1 97.81 203 THR A N 1
ATOM 1581 C CA . THR A 1 203 ? 4.387 -27.906 -9.914 1 97.81 203 THR A CA 1
ATOM 1582 C C . THR A 1 203 ? 4.73 -27.812 -11.398 1 97.81 203 THR A C 1
ATOM 1584 O O . THR A 1 203 ? 5.047 -28.828 -12.031 1 97.81 203 THR A O 1
ATOM 1587 N N . LYS A 1 204 ? 4.578 -26.656 -11.867 1 97.81 204 LYS A N 1
ATOM 1588 C CA . LYS A 1 204 ? 4.914 -26.266 -13.234 1 97.81 204 LYS A CA 1
ATOM 1589 C C . LYS A 1 204 ? 5.516 -24.859 -13.281 1 97.81 204 LYS A C 1
ATOM 1591 O O . LYS A 1 204 ? 5.062 -23.969 -12.562 1 97.81 204 LYS A O 1
ATOM 1596 N N . VAL A 1 205 ? 6.566 -24.688 -14.156 1 98.31 205 VAL A N 1
ATOM 1597 C CA . VAL A 1 205 ? 7.18 -23.375 -14.32 1 98.31 205 VAL A CA 1
ATOM 1598 C C . VAL A 1 205 ? 7.078 -22.938 -15.781 1 98.31 205 VAL A C 1
ATOM 1600 O O . VAL A 1 205 ? 7.496 -23.656 -16.688 1 98.31 205 VAL A O 1
ATOM 1603 N N . ALA A 1 206 ? 6.457 -21.812 -15.977 1 98.25 206 ALA A N 1
ATOM 1604 C CA . ALA A 1 206 ? 6.371 -21.219 -17.312 1 98.25 206 ALA A CA 1
ATOM 1605 C C . ALA A 1 206 ? 7.375 -20.078 -17.469 1 98.25 206 ALA A C 1
ATOM 1607 O O . ALA A 1 206 ? 7.398 -19.141 -16.656 1 98.25 206 ALA A O 1
ATOM 1608 N N . VAL A 1 207 ? 8.18 -20.141 -18.5 1 97.38 207 VAL A N 1
ATOM 1609 C CA . VAL A 1 207 ? 9.219 -19.141 -18.734 1 97.38 207 VAL A CA 1
ATOM 1610 C C . VAL A 1 207 ? 8.758 -18.156 -19.812 1 97.38 207 VAL A C 1
ATOM 1612 O O . VAL A 1 207 ? 8.5 -18.547 -20.953 1 97.38 207 VAL A O 1
ATOM 1615 N N . PHE A 1 208 ? 8.672 -16.906 -19.422 1 97.19 208 PHE A N 1
ATOM 1616 C CA . PHE A 1 208 ? 8.297 -15.828 -20.328 1 97.19 208 PHE A CA 1
ATOM 1617 C C . PHE A 1 208 ? 9.492 -15.398 -21.172 1 97.19 208 PHE A C 1
ATOM 1619 O O . PHE A 1 208 ? 10.625 -15.398 -20.703 1 97.19 208 PHE A O 1
ATOM 1626 N N . SER A 1 209 ? 9.195 -15 -22.375 1 95 209 SER A N 1
ATOM 1627 C CA . SER A 1 209 ? 10.211 -14.391 -23.234 1 95 209 SER A CA 1
ATOM 1628 C C . SER A 1 209 ? 10.273 -12.883 -23.031 1 95 209 SER A C 1
ATOM 1630 O O . SER A 1 209 ? 9.539 -12.328 -22.203 1 95 209 SER A O 1
ATOM 1632 N N . ASN A 1 210 ? 11.195 -12.227 -23.719 1 91.62 210 ASN A N 1
ATOM 1633 C CA . ASN A 1 210 ? 11.195 -10.773 -23.797 1 91.62 210 ASN A CA 1
ATOM 1634 C C . ASN A 1 210 ? 9.992 -10.258 -24.594 1 91.62 210 ASN A C 1
ATOM 1636 O O . ASN A 1 210 ? 9.305 -11.039 -25.25 1 91.62 210 ASN A O 1
ATOM 1640 N N . ARG A 1 211 ? 9.852 -8.969 -24.531 1 89.25 211 ARG A N 1
ATOM 1641 C CA . ARG A 1 211 ? 8.734 -8.328 -25.219 1 89.25 211 ARG A CA 1
ATOM 1642 C C . ARG A 1 211 ? 8.883 -8.414 -26.734 1 89.25 211 ARG A C 1
ATOM 1644 O O . ARG A 1 211 ? 9.992 -8.289 -27.25 1 89.25 211 ARG A O 1
ATOM 1651 N N . PRO A 1 212 ? 7.848 -8.633 -27.469 1 93.62 212 PRO A N 1
ATOM 1652 C CA . PRO A 1 212 ? 6.52 -9.016 -26.984 1 93.62 212 PRO A CA 1
ATOM 1653 C C . PRO A 1 212 ? 6.492 -10.414 -26.375 1 93.62 212 PRO A C 1
ATOM 1655 O O . PRO A 1 212 ? 6.883 -11.383 -27.031 1 93.62 212 PRO A O 1
ATOM 1658 N N . SER A 1 213 ? 6.043 -10.508 -25.203 1 95.31 213 SER A N 1
ATOM 1659 C CA . SER A 1 213 ? 6.285 -11.688 -24.375 1 95.31 213 SER A CA 1
ATOM 1660 C C . SER A 1 213 ? 5.34 -12.828 -24.75 1 95.31 213 SER A C 1
ATOM 1662 O O . SER A 1 213 ? 4.168 -12.594 -25.062 1 95.31 213 SER A O 1
ATOM 1664 N N . THR A 1 214 ? 5.84 -13.984 -24.812 1 96.62 214 THR A N 1
ATOM 1665 C CA . THR A 1 214 ? 5.137 -15.258 -24.891 1 96.62 214 THR A CA 1
ATOM 1666 C C . THR A 1 214 ? 5.711 -16.25 -23.891 1 96.62 214 THR A C 1
ATOM 1668 O O . THR A 1 214 ? 6.652 -15.938 -23.156 1 96.62 214 THR A O 1
ATOM 1671 N N . ILE A 1 215 ? 5.062 -17.391 -23.828 1 96.88 215 ILE A N 1
ATOM 1672 C CA . ILE A 1 215 ? 5.645 -18.469 -23.031 1 96.88 215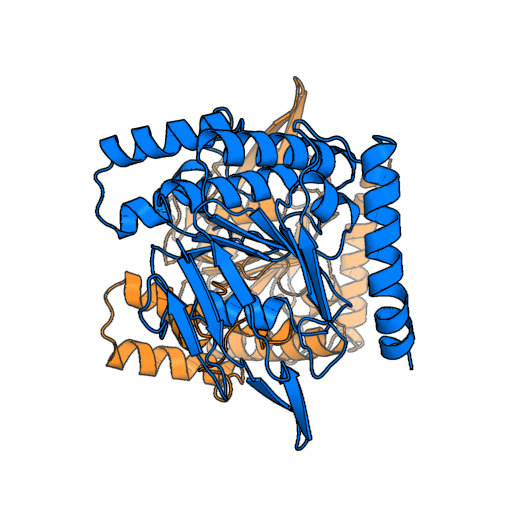 ILE A CA 1
ATOM 1673 C C . ILE A 1 215 ? 6.613 -19.281 -23.891 1 96.88 215 ILE A C 1
ATOM 1675 O O . ILE A 1 215 ? 6.195 -19.969 -24.812 1 96.88 215 ILE A O 1
ATOM 1679 N N . LYS A 1 216 ? 7.828 -19.234 -23.516 1 94.5 216 LYS A N 1
ATOM 1680 C CA . LYS A 1 216 ? 8.883 -19.906 -24.266 1 94.5 216 LYS A CA 1
ATOM 1681 C C . LYS A 1 216 ? 8.93 -21.391 -23.938 1 94.5 216 LYS A C 1
ATOM 1683 O O . LYS A 1 216 ? 9.25 -22.219 -24.797 1 94.5 216 LYS A O 1
ATOM 1688 N N . LYS A 1 217 ? 8.727 -21.609 -22.734 1 95.69 217 LYS A N 1
ATOM 1689 C CA . LYS A 1 217 ? 8.867 -22.984 -22.266 1 95.69 217 LYS A CA 1
ATOM 1690 C C . LYS A 1 217 ? 8.062 -23.219 -20.984 1 95.69 217 LYS A C 1
ATOM 1692 O O . LYS A 1 217 ? 7.91 -22.312 -20.172 1 95.69 217 LYS A O 1
ATOM 1697 N N . GLU A 1 218 ? 7.52 -24.391 -20.938 1 97.19 218 GLU A N 1
ATOM 1698 C CA . GLU A 1 218 ? 6.902 -24.875 -19.703 1 97.19 218 GLU A CA 1
ATOM 1699 C C . GLU A 1 218 ? 7.629 -26.109 -19.172 1 97.19 218 GLU A C 1
ATOM 1701 O O . GLU A 1 218 ? 7.875 -27.062 -19.922 1 97.19 218 GLU A O 1
ATOM 1706 N N . VAL A 1 219 ? 7.98 -26.047 -17.953 1 97.31 219 VAL A N 1
ATOM 1707 C CA . VAL A 1 219 ? 8.734 -27.156 -17.359 1 97.31 219 VAL A CA 1
ATOM 1708 C C . VAL A 1 219 ? 7.949 -27.734 -16.188 1 97.31 219 VAL A C 1
ATOM 1710 O O . VAL A 1 219 ? 7.59 -27.016 -15.25 1 97.31 219 VAL A O 1
ATOM 1713 N N . GLU A 1 220 ? 7.711 -29.016 -16.25 1 97.31 220 GLU A N 1
ATOM 1714 C CA . GLU A 1 220 ? 7.082 -29.688 -15.117 1 97.31 220 GLU A CA 1
ATOM 1715 C C . GLU A 1 220 ? 8.086 -29.938 -14 1 97.31 220 GLU A C 1
ATOM 1717 O O . GLU A 1 220 ? 9.266 -30.203 -14.258 1 97.31 220 GLU A O 1
ATOM 1722 N N . ASN A 1 221 ? 7.648 -29.781 -12.797 1 97.19 221 ASN A N 1
ATOM 1723 C CA . ASN A 1 221 ? 8.453 -30.062 -11.617 1 97.19 221 ASN A CA 1
ATOM 1724 C C . ASN A 1 221 ? 7.828 -31.141 -10.75 1 97.19 221 ASN A C 1
ATOM 1726 O O . ASN A 1 221 ? 6.906 -30.875 -9.977 1 97.19 221 ASN A O 1
ATOM 1730 N N . ASP A 1 222 ? 8.445 -32.312 -10.805 1 94.19 222 ASP A N 1
ATOM 1731 C CA . ASP A 1 222 ? 7.875 -33.469 -10.117 1 94.19 222 ASP A CA 1
ATOM 1732 C C . ASP A 1 222 ? 8.711 -33.844 -8.898 1 94.19 222 ASP A C 1
ATOM 1734 O O . ASP A 1 222 ? 8.539 -34.938 -8.328 1 94.19 222 ASP A O 1
ATOM 1738 N N . PHE A 1 223 ? 9.602 -33 -8.539 1 95.31 223 PHE A N 1
ATOM 1739 C CA . PHE A 1 223 ? 10.391 -33.312 -7.355 1 95.31 223 PHE A CA 1
ATOM 1740 C C . PHE A 1 223 ? 9.508 -33.406 -6.121 1 95.31 223 PHE A C 1
ATOM 1742 O O . PHE A 1 223 ? 8.578 -32.594 -5.965 1 95.31 223 PHE A O 1
ATOM 1749 N N . PRO A 1 224 ? 9.797 -34.281 -5.289 1 93.62 224 PRO A N 1
ATOM 1750 C CA . PRO A 1 224 ? 8.945 -34.469 -4.113 1 93.62 224 PRO A CA 1
ATOM 1751 C C . PRO A 1 224 ? 9.086 -33.312 -3.104 1 93.62 224 PRO A C 1
ATOM 1753 O O . PRO A 1 224 ? 10.141 -32.688 -3.023 1 93.62 224 PRO A O 1
ATOM 1756 N N . ARG A 1 225 ? 8.016 -33.125 -2.359 1 92.06 225 ARG A N 1
ATOM 1757 C CA . ARG A 1 225 ? 8.008 -32.156 -1.276 1 92.06 225 ARG A CA 1
ATOM 1758 C C . ARG A 1 225 ? 8.188 -32.844 0.077 1 92.06 225 ARG A C 1
ATOM 1760 O O . ARG A 1 225 ? 7.859 -34.031 0.234 1 92.06 225 ARG A O 1
ATOM 1767 N N . PRO A 1 226 ? 8.711 -32.125 1.032 1 93.19 226 PRO A N 1
ATOM 1768 C CA . PRO A 1 226 ? 9.094 -30.719 1.034 1 93.19 226 PRO A CA 1
ATOM 1769 C C . PRO A 1 226 ? 10.391 -30.453 0.269 1 93.19 226 PRO A C 1
ATOM 1771 O O . PRO A 1 226 ? 11.305 -31.281 0.295 1 93.19 226 PRO A O 1
ATOM 1774 N N . ARG A 1 227 ? 10.383 -29.312 -0.341 1 95.5 227 ARG A N 1
ATOM 1775 C CA . ARG A 1 227 ? 11.547 -28.906 -1.132 1 95.5 227 ARG A CA 1
A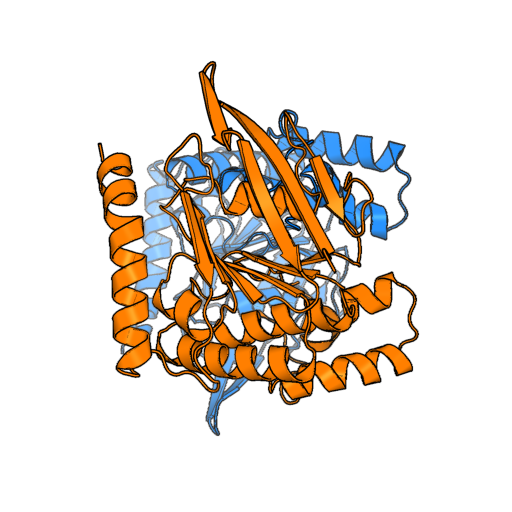TOM 1776 C C . ARG A 1 227 ? 12.312 -27.781 -0.444 1 95.5 227 ARG A C 1
ATOM 1778 O O . ARG A 1 227 ? 11.703 -26.891 0.153 1 95.5 227 ARG A O 1
ATOM 1785 N N . VAL A 1 228 ? 13.602 -27.938 -0.562 1 93.25 228 VAL A N 1
ATOM 1786 C CA . VAL A 1 228 ? 14.508 -26.891 -0.116 1 93.25 228 VAL A CA 1
ATOM 1787 C C . VAL A 1 228 ? 15.398 -26.453 -1.275 1 93.25 228 VAL A C 1
ATOM 1789 O O . VAL A 1 228 ? 15.867 -27.281 -2.053 1 93.25 228 VAL A O 1
ATOM 1792 N N . SER A 1 229 ? 15.609 -25.141 -1.352 1 92.06 229 SER A N 1
ATOM 1793 C CA . SER A 1 229 ? 16.281 -24.578 -2.52 1 92.06 229 SER A CA 1
ATOM 1794 C C . SER A 1 229 ? 17.688 -25.109 -2.656 1 92.06 229 SER A C 1
ATOM 1796 O O . SER A 1 229 ? 18.234 -25.188 -3.764 1 92.06 229 SER A O 1
ATOM 1798 N N . GLU A 1 230 ? 18.203 -25.5 -1.574 1 91.75 230 GLU A N 1
ATOM 1799 C CA . GLU A 1 230 ? 19.609 -25.891 -1.547 1 91.75 230 GLU A CA 1
ATOM 1800 C C . GLU A 1 230 ? 19.781 -27.375 -1.888 1 91.75 230 GLU A C 1
ATOM 1802 O O . GLU A 1 230 ? 20.906 -27.844 -2.066 1 91.75 230 GLU A O 1
ATOM 1807 N N . ASP A 1 231 ? 18.719 -28.109 -2.037 1 92.75 231 ASP A N 1
ATOM 1808 C CA . ASP A 1 231 ? 18.797 -29.5 -2.43 1 92.75 231 ASP A CA 1
ATOM 1809 C C . ASP A 1 231 ? 19.469 -29.656 -3.793 1 92.75 231 ASP A C 1
ATOM 1811 O O . ASP A 1 231 ? 19.172 -28.906 -4.727 1 92.75 231 ASP A O 1
ATOM 1815 N N . GLU A 1 232 ? 20.312 -30.625 -3.895 1 91.69 232 GLU A N 1
ATOM 1816 C CA . GLU A 1 232 ? 21.109 -30.812 -5.102 1 91.69 232 GLU A CA 1
ATOM 1817 C C . GLU A 1 232 ? 20.219 -30.969 -6.332 1 91.69 232 GLU A C 1
ATOM 1819 O O . GLU A 1 232 ? 20.484 -30.359 -7.371 1 91.69 232 GLU A O 1
ATOM 1824 N N . SER A 1 233 ? 19.281 -31.844 -6.172 1 92.31 233 SER A N 1
ATOM 1825 C CA . SER A 1 233 ? 18.375 -32.062 -7.297 1 92.31 233 SER A CA 1
ATOM 1826 C C . SER A 1 233 ? 17.672 -30.781 -7.703 1 92.31 233 SER A C 1
ATOM 1828 O O . SER A 1 233 ? 17.484 -30.516 -8.898 1 92.31 233 SER A O 1
ATOM 1830 N N . LEU A 1 234 ? 17.344 -30 -6.777 1 95.06 234 LEU A N 1
ATOM 1831 C CA . LEU A 1 234 ? 16.656 -28.75 -7.074 1 95.06 234 LEU A CA 1
ATOM 1832 C C . LEU A 1 234 ? 17.609 -27.703 -7.648 1 95.06 234 LEU A C 1
ATOM 1834 O O . LEU A 1 234 ? 17.219 -26.875 -8.469 1 95.06 234 LEU A O 1
ATOM 1838 N N . LEU A 1 235 ? 18.812 -27.812 -7.199 1 95.62 235 LEU A N 1
ATOM 1839 C CA . LEU A 1 235 ? 19.828 -26.906 -7.742 1 95.62 235 LEU A CA 1
ATOM 1840 C C . LEU A 1 235 ? 20.016 -27.125 -9.242 1 95.62 235 LEU A C 1
ATOM 1842 O O . LEU A 1 235 ? 20.156 -26.172 -10 1 95.62 235 LEU A O 1
ATOM 1846 N N . LYS A 1 236 ? 20.047 -28.344 -9.617 1 95.5 236 LYS A N 1
ATOM 1847 C CA . LYS A 1 236 ? 20.141 -28.656 -11.039 1 95.5 236 LYS A CA 1
ATOM 1848 C C . LYS A 1 236 ? 18.922 -28.125 -11.797 1 95.5 236 LYS A C 1
ATOM 1850 O O . LYS A 1 236 ? 19.062 -27.578 -12.891 1 95.5 236 LYS A O 1
ATOM 1855 N N . PHE A 1 237 ? 17.812 -28.375 -11.203 1 96.69 237 PHE A N 1
ATOM 1856 C CA . PHE A 1 237 ? 16.578 -27.859 -11.789 1 96.69 237 PHE A CA 1
ATOM 1857 C C . PHE A 1 237 ? 16.641 -26.359 -11.953 1 96.69 237 PHE A C 1
ATOM 1859 O O . PHE A 1 237 ? 16.266 -25.812 -12.992 1 96.69 237 PHE A O 1
ATOM 1866 N N . GLN A 1 238 ? 17.125 -25.641 -10.945 1 97.19 238 GLN A N 1
ATOM 1867 C CA . GLN A 1 238 ? 17.281 -24.188 -10.977 1 97.19 238 GLN A CA 1
ATOM 1868 C C . GLN A 1 238 ? 18.219 -23.75 -12.102 1 97.19 238 GLN A C 1
ATOM 1870 O O . GLN A 1 238 ? 17.953 -22.766 -12.797 1 97.19 238 GLN A O 1
ATOM 1875 N N . GLN A 1 239 ? 19.234 -24.484 -12.227 1 96.19 239 GLN A N 1
ATOM 1876 C CA . GLN A 1 239 ? 20.188 -24.172 -13.281 1 96.19 239 GLN A CA 1
ATOM 1877 C C . GLN A 1 239 ? 19.562 -24.312 -14.664 1 96.19 239 GLN A C 1
ATOM 1879 O O . GLN A 1 239 ? 19.828 -23.516 -15.555 1 96.19 239 GLN A O 1
ATOM 1884 N N . ASP A 1 240 ? 18.828 -25.344 -14.781 1 95.44 240 ASP A N 1
ATOM 1885 C CA . ASP A 1 240 ? 18.125 -25.531 -16.047 1 95.44 240 ASP A CA 1
ATOM 1886 C C . ASP A 1 240 ? 17.188 -24.375 -16.344 1 95.44 240 ASP A C 1
ATOM 1888 O O . ASP A 1 240 ? 17.125 -23.891 -17.469 1 95.44 240 ASP A O 1
ATOM 1892 N N . LEU A 1 241 ? 16.469 -23.938 -15.359 1 95.5 241 LEU A N 1
ATOM 1893 C CA . LEU A 1 241 ? 15.57 -22.797 -15.516 1 95.5 241 LEU A CA 1
ATOM 1894 C C . LEU A 1 241 ? 16.359 -21.531 -15.875 1 95.5 241 LEU A C 1
ATOM 1896 O O . LEU A 1 241 ? 15.938 -20.766 -16.75 1 95.5 241 LEU A O 1
ATOM 1900 N N . LEU A 1 242 ? 17.484 -21.344 -15.195 1 94.56 242 LEU A N 1
ATOM 1901 C CA . LEU A 1 242 ? 18.328 -20.172 -15.438 1 94.56 242 LEU A CA 1
ATOM 1902 C C . LEU A 1 242 ? 18.844 -20.172 -16.875 1 94.56 242 LEU A C 1
ATOM 1904 O O . LEU A 1 242 ? 18.938 -19.109 -17.5 1 94.56 242 LEU A O 1
ATOM 1908 N N . SER A 1 243 ? 19.156 -21.312 -17.312 1 93.94 243 SER A N 1
ATOM 1909 C CA . SER A 1 243 ? 19.641 -21.438 -18.688 1 93.94 243 SER A CA 1
ATOM 1910 C C . SER A 1 243 ? 18.578 -21.016 -19.688 1 93.94 243 SER A C 1
ATOM 1912 O O . SER A 1 243 ? 18.906 -20.484 -20.766 1 93.94 243 SER A O 1
ATOM 1914 N N . GLU A 1 244 ? 17.375 -21.281 -19.328 1 91.06 244 GLU A N 1
ATOM 1915 C CA . GLU A 1 244 ? 16.266 -20.859 -20.188 1 91.06 244 GLU A CA 1
ATOM 1916 C C . GLU A 1 244 ? 16.062 -19.359 -20.141 1 91.06 244 GLU A C 1
ATOM 1918 O O . GLU A 1 244 ? 15.641 -18.75 -21.125 1 91.06 244 GLU A O 1
ATOM 1923 N N . LEU A 1 245 ? 16.422 -18.688 -19.047 1 91.06 245 LEU A N 1
ATOM 1924 C CA . LEU A 1 245 ? 16.172 -17.266 -18.812 1 91.06 245 LEU A CA 1
ATOM 1925 C C . LEU A 1 245 ? 17.297 -16.406 -19.359 1 91.06 245 LEU A C 1
ATOM 1927 O O . LEU A 1 245 ? 17.078 -15.266 -19.766 1 91.06 245 LEU A O 1
ATOM 1931 N N . ARG A 1 246 ? 18.484 -16.906 -19.359 1 87.31 246 ARG A N 1
ATOM 1932 C CA . ARG A 1 246 ? 19.703 -16.172 -19.641 1 87.31 246 ARG A CA 1
ATOM 1933 C C . ARG A 1 246 ? 19.625 -15.484 -21 1 87.31 246 ARG A C 1
ATOM 1935 O O . ARG A 1 246 ? 19.906 -14.289 -21.125 1 87.31 246 ARG A O 1
ATOM 1942 N N . PRO A 1 247 ? 19.188 -16.203 -21.969 1 84.31 247 PRO A N 1
ATOM 1943 C CA . PRO A 1 247 ? 19.109 -15.539 -23.281 1 84.31 247 PRO A CA 1
ATOM 1944 C C . PRO A 1 247 ? 18.141 -14.359 -23.297 1 84.31 247 PRO A C 1
ATOM 1946 O O . PRO A 1 247 ? 18.375 -13.367 -23.969 1 84.31 247 PRO A O 1
ATOM 1949 N N . GLU A 1 248 ? 17.156 -14.469 -22.609 1 81.94 248 GLU A N 1
ATOM 1950 C CA . GLU A 1 248 ? 16.125 -13.43 -22.578 1 81.94 248 GLU A CA 1
ATOM 1951 C C . GLU A 1 248 ? 16.594 -12.211 -21.797 1 81.94 248 GLU A C 1
ATOM 1953 O O . GLU A 1 248 ? 16.281 -11.07 -22.156 1 81.94 248 GLU A O 1
ATOM 1958 N N . VAL A 1 249 ? 17.281 -12.461 -20.719 1 77.62 249 VAL A N 1
ATOM 1959 C CA . VAL A 1 249 ? 17.797 -11.375 -19.891 1 77.62 249 VAL A CA 1
ATOM 1960 C C . VAL A 1 249 ? 18.859 -10.586 -20.656 1 77.62 249 VAL A C 1
ATOM 1962 O O . VAL A 1 249 ? 18.906 -9.359 -20.578 1 77.62 249 VAL A O 1
ATOM 1965 N N . LYS A 1 250 ? 19.703 -11.219 -21.438 1 72.69 250 LYS A N 1
ATOM 1966 C CA . LYS A 1 250 ? 20.734 -10.562 -22.234 1 72.69 250 LYS A CA 1
ATOM 1967 C C . LYS A 1 250 ? 20.125 -9.656 -23.297 1 72.69 250 LYS A C 1
ATOM 1969 O O . LYS A 1 250 ? 20.641 -8.57 -23.562 1 72.69 250 LYS A O 1
ATOM 1974 N N . LYS A 1 251 ? 19.062 -9.961 -23.75 1 69.75 251 LYS A N 1
ATOM 1975 C CA . LYS A 1 251 ? 18.391 -9.203 -24.781 1 69.75 251 LYS A CA 1
ATOM 1976 C C . LYS A 1 251 ? 17.75 -7.934 -24.219 1 69.75 251 LYS A C 1
ATOM 1978 O O . LYS A 1 251 ? 17.719 -6.898 -24.891 1 69.75 251 LYS A O 1
ATOM 1983 N N . ASN A 1 252 ? 17.281 -8.023 -23.062 1 70.31 252 ASN A N 1
ATOM 1984 C CA . ASN A 1 252 ? 16.578 -6.922 -22.422 1 70.31 252 ASN A CA 1
ATOM 1985 C C . ASN A 1 252 ? 17.516 -5.766 -22.094 1 70.31 252 ASN A C 1
ATOM 1987 O O . ASN A 1 252 ? 17.078 -4.613 -22.031 1 70.31 252 ASN A O 1
ATOM 1991 N N . LYS A 1 253 ? 18.781 -6.004 -21.844 1 63.44 253 LYS A N 1
ATOM 1992 C CA . LYS A 1 253 ? 19.781 -4.992 -21.5 1 63.44 253 LYS A CA 1
ATOM 1993 C C . LYS A 1 253 ? 20.281 -4.258 -22.734 1 63.44 253 LYS A C 1
ATOM 1995 O O . LYS A 1 253 ? 20.953 -3.232 -22.625 1 63.44 253 LYS A O 1
ATOM 2000 N N . GLN A 1 254 ? 20.031 -4.668 -23.953 1 52.81 254 GLN A N 1
ATOM 2001 C CA . GLN A 1 254 ? 20.422 -3.984 -25.188 1 52.81 254 GLN A CA 1
ATOM 2002 C C . GLN A 1 254 ? 19.312 -3.082 -25.703 1 52.81 254 GLN A C 1
ATOM 2004 O O . GLN A 1 254 ? 18.125 -3.414 -25.578 1 52.81 254 GLN A O 1
ATOM 2009 N N . MET B 1 1 ? -9.719 29.922 16.5 1 86.19 1 MET B N 1
ATOM 2010 C CA . MET B 1 1 ? -10.242 29 17.484 1 86.19 1 MET B CA 1
ATOM 2011 C C . MET B 1 1 ? -9.516 27.656 17.422 1 86.19 1 MET B C 1
ATOM 2013 O O . MET B 1 1 ? -9.195 27.172 16.328 1 86.19 1 MET B O 1
ATOM 2017 N N . THR B 1 2 ? -9.25 27.219 18.594 1 91.88 2 THR B N 1
ATOM 2018 C CA . THR B 1 2 ? -8.477 25.984 18.672 1 91.88 2 THR B CA 1
ATOM 2019 C C . THR B 1 2 ? -9.258 24.828 18.062 1 91.88 2 THR B C 1
ATOM 2021 O O . THR B 1 2 ? -10.391 24.562 18.469 1 91.88 2 THR B O 1
ATOM 2024 N N . LYS B 1 3 ? -8.688 24.266 17.047 1 96.06 3 LYS B N 1
ATOM 2025 C CA . LYS B 1 3 ? -9.336 23.156 16.359 1 96.06 3 LYS B CA 1
ATOM 2026 C C . LYS B 1 3 ? -8.93 21.812 16.969 1 96.06 3 LYS B C 1
ATOM 2028 O O . LYS B 1 3 ? -9.773 20.938 17.156 1 96.06 3 LYS B O 1
ATOM 2033 N N . LEU B 1 4 ? -7.637 21.672 17.281 1 97.44 4 LEU B N 1
ATOM 2034 C CA . LEU B 1 4 ? -7.047 20.453 17.828 1 97.44 4 LEU B CA 1
ATOM 2035 C C . LEU B 1 4 ? -6.105 20.781 18.984 1 97.44 4 LEU B C 1
ATOM 2037 O O . LEU B 1 4 ? -5.332 21.75 18.906 1 97.44 4 LEU B O 1
ATOM 2041 N N . GLU B 1 5 ? -6.215 20.016 20.047 1 98.19 5 GLU B N 1
ATOM 2042 C CA . GLU B 1 5 ? -5.336 20.219 21.188 1 98.19 5 GLU B CA 1
ATOM 2043 C C . GLU B 1 5 ? -4.824 18.891 21.734 1 98.19 5 GLU B C 1
ATOM 2045 O O . GLU B 1 5 ? -5.617 17.984 22.047 1 98.19 5 GLU B O 1
ATOM 2050 N N . ALA B 1 6 ? -3.547 18.734 21.734 1 98.38 6 ALA B N 1
ATOM 2051 C CA . ALA B 1 6 ? -2.895 17.609 22.406 1 98.38 6 ALA B CA 1
ATOM 2052 C C . ALA B 1 6 ? -2.451 18 23.812 1 98.38 6 ALA B C 1
ATOM 2054 O O . ALA B 1 6 ? -1.727 18.984 24 1 98.38 6 ALA B O 1
ATOM 2055 N N . LYS B 1 7 ? -2.906 17.234 24.734 1 98.25 7 LYS B N 1
ATOM 2056 C CA . LYS B 1 7 ? -2.57 17.516 26.141 1 98.25 7 LYS B CA 1
ATOM 2057 C C . LYS B 1 7 ? -1.787 16.359 26.75 1 98.25 7 LYS B C 1
ATOM 2059 O O . LYS B 1 7 ? -2.352 15.297 27.031 1 98.25 7 LYS B O 1
ATOM 2064 N N . ASN B 1 8 ? -0.534 16.609 26.984 1 98.19 8 ASN B N 1
ATOM 2065 C CA . ASN B 1 8 ? 0.351 15.68 27.688 1 98.19 8 ASN B CA 1
ATOM 2066 C C . ASN B 1 8 ? 0.276 14.273 27.094 1 98.19 8 ASN B C 1
ATOM 2068 O O . ASN B 1 8 ? 0.009 13.312 27.812 1 98.19 8 ASN B O 1
ATOM 2072 N N . ILE B 1 9 ? 0.525 14.141 25.844 1 98.31 9 ILE B N 1
ATOM 2073 C CA . ILE B 1 9 ? 0.413 12.844 25.188 1 98.31 9 ILE B CA 1
ATOM 2074 C C . ILE B 1 9 ? 1.644 12 25.484 1 98.31 9 ILE B C 1
ATOM 2076 O O . ILE B 1 9 ? 2.764 12.359 25.125 1 98.31 9 ILE B O 1
ATOM 2080 N N . VAL B 1 10 ? 1.411 10.891 26.141 1 98.12 10 VAL B N 1
ATOM 2081 C CA . VAL B 1 10 ? 2.455 9.922 26.469 1 98.12 10 VAL B CA 1
ATOM 2082 C C . VAL B 1 10 ? 2.137 8.578 25.812 1 98.12 10 VAL B C 1
ATOM 2084 O O . VAL B 1 10 ? 0.984 8.141 25.812 1 98.12 10 VAL B O 1
ATOM 2087 N N . LYS B 1 11 ? 3.088 7.93 25.188 1 96.19 11 LYS B N 1
ATOM 2088 C CA . LYS B 1 11 ? 2.91 6.617 24.578 1 96.19 11 LYS B CA 1
ATOM 2089 C C . LYS B 1 11 ? 4.113 5.715 24.844 1 96.19 11 LYS B C 1
ATOM 2091 O O . LYS B 1 11 ? 5.258 6.129 24.641 1 96.19 11 LYS B O 1
ATOM 2096 N N . TYR B 1 12 ? 3.812 4.543 25.281 1 93.88 12 TYR B N 1
ATOM 2097 C CA . TYR B 1 12 ? 4.82 3.51 25.484 1 93.88 12 TYR B CA 1
ATOM 2098 C C . TYR B 1 12 ? 4.672 2.385 24.469 1 93.88 12 TYR B C 1
ATOM 2100 O O . TYR B 1 12 ? 3.562 2.082 24.031 1 93.88 12 TYR B O 1
ATOM 2108 N N . PHE B 1 13 ? 5.785 1.817 24 1 86.25 13 PHE B N 1
ATOM 2109 C CA . PHE B 1 13 ? 5.77 0.591 23.203 1 86.25 13 PHE B CA 1
ATOM 2110 C C . PHE B 1 13 ? 6.523 -0.523 23.922 1 86.25 13 PHE B C 1
ATOM 2112 O O . PHE B 1 13 ? 7.559 -0.279 24.547 1 86.25 13 PHE B O 1
ATOM 2119 N N . SER B 1 14 ? 5.809 -1.71 24.062 1 77.31 14 SER B N 1
ATOM 2120 C CA . SER B 1 14 ? 6.457 -2.838 24.734 1 77.31 14 SER B CA 1
ATOM 2121 C C . SER B 1 14 ? 7.016 -3.828 23.719 1 77.31 14 SER B C 1
ATOM 2123 O O . SER B 1 14 ? 6.324 -4.219 22.766 1 77.31 14 SER B O 1
ATOM 2125 N N . HIS B 1 15 ? 8.344 -3.873 23.5 1 65.19 15 HIS B N 1
ATOM 2126 C CA . HIS B 1 15 ? 8.977 -4.941 22.734 1 65.19 15 HIS B CA 1
ATOM 2127 C C . HIS B 1 15 ? 9.781 -5.867 23.641 1 65.19 15 HIS B C 1
ATOM 2129 O O . HIS B 1 15 ? 10.734 -5.434 24.297 1 65.19 15 HIS B O 1
ATOM 2135 N N . ASP B 1 16 ? 9.688 -7.312 23.438 1 57.91 16 ASP B N 1
ATOM 2136 C CA . ASP B 1 16 ? 10.477 -8.352 24.094 1 57.91 16 ASP B CA 1
ATOM 2137 C C . ASP B 1 16 ? 10.93 -7.887 25.484 1 57.91 16 ASP B C 1
ATOM 2139 O O . ASP B 1 16 ? 12.125 -7.887 25.781 1 57.91 16 ASP B O 1
ATOM 2143 N N . SER B 1 17 ? 10.188 -7.527 26.359 1 65.38 17 SER B N 1
ATOM 2144 C CA . SER B 1 17 ? 10.445 -7.332 27.797 1 65.38 17 SER B CA 1
ATOM 2145 C C . SER B 1 17 ? 10.875 -5.902 28.078 1 65.38 17 SER B C 1
ATOM 2147 O O . SER B 1 17 ? 11.07 -5.527 29.234 1 65.38 17 SER B O 1
ATOM 2149 N N . HIS B 1 18 ? 11.078 -5.059 27.047 1 75.38 18 HIS B N 1
ATOM 2150 C CA . HIS B 1 18 ? 11.477 -3.678 27.297 1 75.38 18 HIS B CA 1
ATOM 2151 C C . HIS B 1 18 ? 10.375 -2.707 26.891 1 75.38 18 HIS B C 1
ATOM 2153 O O . HIS B 1 18 ? 9.688 -2.916 25.891 1 75.38 18 HIS B O 1
ATOM 2159 N N . LYS B 1 19 ? 10.148 -1.802 27.875 1 85.19 19 LYS B N 1
ATOM 2160 C CA . LYS B 1 19 ? 9.156 -0.749 27.656 1 85.19 19 LYS B CA 1
ATOM 2161 C C . LYS B 1 19 ? 9.82 0.531 27.156 1 85.19 19 LYS B C 1
ATOM 2163 O O . LYS B 1 19 ? 10.727 1.061 27.797 1 85.19 19 LYS B O 1
ATOM 2168 N N . LEU B 1 20 ? 9.648 0.934 25.922 1 88.31 20 LEU B N 1
ATOM 2169 C CA . LEU B 1 20 ? 10.18 2.143 25.297 1 88.31 20 LEU B CA 1
ATOM 2170 C C . LEU B 1 20 ? 9.164 3.279 25.359 1 88.31 20 LEU B C 1
ATOM 2172 O O . LEU B 1 20 ? 8.023 3.121 24.922 1 88.31 20 LEU B O 1
ATOM 2176 N N . LYS B 1 21 ? 9.586 4.332 26.094 1 92.31 21 LYS B N 1
ATOM 2177 C CA . LYS B 1 21 ? 8.742 5.527 26.109 1 92.31 21 LYS B CA 1
ATOM 2178 C C . LYS B 1 21 ? 8.953 6.352 24.828 1 92.31 21 LYS B C 1
ATOM 2180 O O . LYS B 1 21 ? 9.906 7.129 24.75 1 92.31 21 LYS B O 1
ATOM 2185 N N . ALA B 1 22 ? 8.047 6.293 23.859 1 93.31 22 ALA B N 1
ATOM 2186 C CA . ALA B 1 22 ? 8.18 6.973 22.562 1 93.31 22 ALA B CA 1
ATOM 2187 C C . ALA B 1 22 ? 7.816 8.453 22.688 1 93.31 22 ALA B C 1
ATOM 2189 O O . ALA B 1 22 ? 8.609 9.32 22.328 1 93.31 22 ALA B O 1
ATOM 2190 N N . LEU B 1 23 ? 6.656 8.727 23.234 1 97.5 23 LEU B N 1
ATOM 2191 C CA . LEU B 1 23 ? 6.199 10.094 23.469 1 97.5 23 LEU B CA 1
ATOM 2192 C C . LEU B 1 23 ? 6.191 10.406 24.969 1 97.5 23 LEU B C 1
ATOM 2194 O O . LEU B 1 23 ? 5.625 9.648 25.766 1 97.5 23 LEU B O 1
ATOM 2198 N N . GLY B 1 24 ? 6.812 11.57 25.312 1 97.31 24 GLY B N 1
ATOM 2199 C CA . GLY B 1 24 ? 7.059 11.875 26.719 1 97.31 24 GLY B CA 1
ATOM 2200 C C . GLY B 1 24 ? 6.199 13.016 27.234 1 97.31 24 GLY B C 1
ATOM 2201 O O . GLY B 1 24 ? 6.613 13.75 28.125 1 97.31 24 GLY B O 1
ATOM 2202 N N . GLY B 1 25 ? 5.09 13.266 26.672 1 97.75 25 GLY B N 1
ATOM 2203 C CA . GLY B 1 25 ? 4.223 14.352 27.094 1 97.75 25 GLY B CA 1
ATOM 2204 C C . GLY B 1 25 ? 4.156 15.477 26.078 1 97.75 25 GLY B C 1
ATOM 2205 O O . GLY B 1 25 ? 4.539 16.609 26.375 1 97.75 25 GLY B O 1
ATOM 2206 N N . VAL B 1 26 ? 3.586 15.195 25.016 1 98.19 26 VAL B N 1
ATOM 2207 C CA . VAL B 1 26 ? 3.531 16.141 23.906 1 98.19 26 VAL B CA 1
ATOM 2208 C C . VAL B 1 26 ? 2.324 17.062 24.078 1 98.19 26 VAL B C 1
ATOM 2210 O O . VAL B 1 26 ? 1.199 16.594 24.266 1 98.19 26 VAL B O 1
ATOM 2213 N N . ASP B 1 27 ? 2.561 18.328 24.109 1 98.38 27 ASP B N 1
ATOM 2214 C CA . ASP B 1 27 ? 1.534 19.375 24.078 1 98.38 27 ASP B CA 1
ATOM 2215 C C . ASP B 1 27 ? 1.565 20.141 22.75 1 98.38 27 ASP B C 1
ATOM 2217 O O . ASP B 1 27 ? 2.635 20.516 22.281 1 98.38 27 ASP B O 1
ATOM 2221 N N . LEU B 1 28 ? 0.409 20.281 22.203 1 98.19 28 LEU B N 1
ATOM 2222 C CA . LEU B 1 28 ? 0.336 21.016 20.953 1 98.19 28 LEU B CA 1
ATOM 2223 C C . LEU B 1 28 ? -1.057 21.594 20.734 1 98.19 28 LEU B C 1
ATOM 2225 O O . LEU B 1 28 ? -2.061 20.922 20.984 1 98.19 28 LEU B O 1
ATOM 2229 N N . LYS B 1 29 ? -1.101 22.812 20.344 1 97.69 29 LYS B N 1
ATOM 2230 C CA . LYS B 1 29 ? -2.354 23.469 19.969 1 97.69 29 LYS B CA 1
ATOM 2231 C C . LYS B 1 29 ? -2.357 23.844 18.5 1 97.69 29 LYS B C 1
ATOM 2233 O O . LYS B 1 29 ? -1.403 24.453 18 1 97.69 29 LYS B O 1
ATOM 2238 N N . VAL B 1 30 ? -3.393 23.453 17.844 1 98.06 30 VAL B N 1
ATOM 2239 C CA . VAL B 1 30 ? -3.562 23.75 16.422 1 98.06 30 VAL B CA 1
ATOM 2240 C C . VAL B 1 30 ? -4.8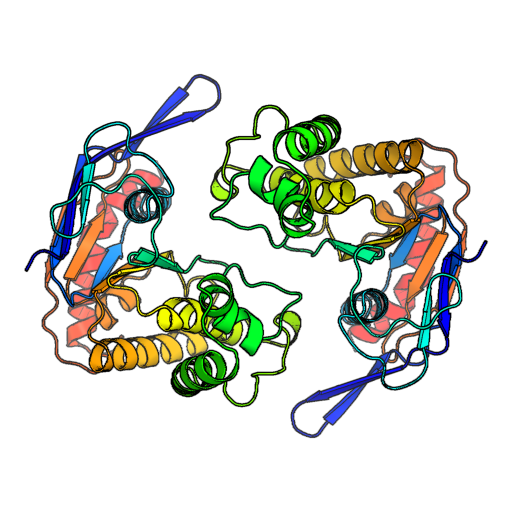44 24.562 16.219 1 98.06 30 VAL B C 1
ATOM 2242 O O . VAL B 1 30 ? -5.922 24.141 16.641 1 98.06 30 VAL B O 1
ATOM 2245 N N . GLU B 1 31 ? -4.719 25.688 15.57 1 97.56 31 GLU B N 1
ATOM 2246 C CA . GLU B 1 31 ? -5.867 26.547 15.289 1 97.56 31 GLU B CA 1
ATOM 2247 C C . GLU B 1 31 ? -6.492 26.188 13.938 1 97.56 31 GLU B C 1
ATOM 2249 O O . GLU B 1 31 ? -5.836 25.609 13.078 1 97.56 31 GLU B O 1
ATOM 2254 N N . SER B 1 32 ? -7.793 26.562 13.828 1 97.19 32 SER B N 1
ATOM 2255 C CA . SER B 1 32 ? -8.469 26.344 12.555 1 97.19 32 SER B CA 1
ATOM 2256 C C . SER B 1 32 ? -7.754 27.078 11.422 1 97.19 32 SER B C 1
ATOM 2258 O O . SER B 1 32 ? -7.391 28.25 11.562 1 97.19 32 SER B O 1
ATOM 2260 N N . GLY B 1 33 ? -7.461 26.312 10.391 1 96.56 33 GLY B N 1
ATOM 2261 C CA . GLY B 1 33 ? -6.852 26.906 9.211 1 96.56 33 GLY B CA 1
ATOM 2262 C C . GLY B 1 33 ? -5.336 26.891 9.25 1 96.56 33 GLY B C 1
ATOM 2263 O O . GLY B 1 33 ? -4.68 27.297 8.289 1 96.56 33 GLY B O 1
ATOM 2264 N N . ASP B 1 34 ? -4.777 26.344 10.305 1 96.94 34 ASP B N 1
ATOM 2265 C CA . ASP B 1 34 ? -3.324 26.25 10.414 1 96.94 34 ASP B CA 1
ATOM 2266 C C . ASP B 1 34 ? -2.77 25.141 9.523 1 96.94 34 ASP B C 1
ATOM 2268 O O . ASP B 1 34 ? -3.418 24.109 9.336 1 96.94 34 ASP B O 1
ATOM 2272 N N . PHE B 1 35 ? -1.602 25.453 8.992 1 98.19 35 PHE B N 1
ATOM 2273 C CA . PHE B 1 35 ? -0.745 24.438 8.398 1 98.19 35 PHE B CA 1
ATOM 2274 C C . PHE B 1 35 ? 0.454 24.156 9.297 1 98.19 35 PHE B C 1
ATOM 2276 O O . PHE B 1 35 ? 1.511 24.766 9.148 1 98.19 35 PHE B O 1
ATOM 2283 N N . VAL B 1 36 ? 0.283 23.172 10.148 1 98.62 36 VAL B N 1
ATOM 2284 C CA . VAL B 1 36 ? 1.315 22.922 11.141 1 98.62 36 VAL B CA 1
ATOM 2285 C C . VAL B 1 36 ? 2.225 21.781 10.664 1 98.62 36 VAL B C 1
ATOM 2287 O O . VAL B 1 36 ? 1.753 20.688 10.359 1 98.62 36 VAL B O 1
ATOM 2290 N N . CYS B 1 37 ? 3.469 22.031 10.594 1 98.69 37 CYS B N 1
ATOM 2291 C CA . CYS B 1 37 ? 4.445 21.016 10.227 1 98.69 37 CYS B CA 1
ATOM 2292 C C . CYS B 1 37 ? 5.168 20.484 11.461 1 98.69 37 CYS B C 1
ATOM 2294 O O . CYS B 1 37 ? 5.605 21.266 12.312 1 98.69 37 CYS B O 1
ATOM 2296 N N . LEU B 1 38 ? 5.211 19.203 11.586 1 98.38 38 LEU B N 1
ATOM 2297 C CA . LEU B 1 38 ? 5.949 18.531 12.641 1 98.38 38 LEU B CA 1
ATOM 2298 C C . LEU B 1 38 ? 7.27 17.969 12.117 1 98.38 38 LEU B C 1
ATOM 2300 O O . LEU B 1 38 ? 7.277 17.109 11.234 1 98.38 38 LEU B O 1
ATOM 2304 N N . ILE B 1 39 ? 8.352 18.453 12.68 1 97.5 39 ILE B N 1
ATOM 2305 C CA . ILE B 1 39 ? 9.672 17.969 12.273 1 97.5 39 ILE B CA 1
ATOM 2306 C C . ILE B 1 39 ? 10.406 17.406 13.484 1 97.5 39 ILE B C 1
ATOM 2308 O O . ILE B 1 39 ? 10.07 17.719 14.633 1 97.5 39 ILE B O 1
ATOM 2312 N N . GLY B 1 40 ? 11.352 16.547 13.234 1 94.69 40 GLY B N 1
ATOM 2313 C CA . GLY B 1 40 ? 12.117 15.883 14.273 1 94.69 40 GLY B CA 1
ATOM 2314 C C . GLY B 1 40 ? 12.984 14.75 13.75 1 94.69 40 GLY B C 1
ATOM 2315 O O . GLY B 1 40 ? 12.922 14.414 12.562 1 94.69 40 GLY B O 1
ATOM 2316 N N . PRO B 1 41 ? 13.781 14.266 14.648 1 91.81 41 PRO B N 1
ATOM 2317 C CA . PRO B 1 41 ? 14.648 13.164 14.219 1 91.81 41 PRO B CA 1
ATOM 2318 C C . PRO B 1 41 ? 13.875 11.898 13.875 1 91.81 41 PRO B C 1
ATOM 2320 O O . PRO B 1 41 ? 12.711 11.758 14.258 1 91.81 41 PRO B O 1
ATOM 2323 N N . SER B 1 42 ? 14.531 11.055 13.07 1 88.31 42 SER B N 1
ATOM 2324 C CA . SER B 1 42 ? 13.914 9.773 12.719 1 88.31 42 SER B CA 1
ATOM 2325 C C . SER B 1 42 ? 13.641 8.938 13.961 1 88.31 42 SER B C 1
ATOM 2327 O O . SER B 1 42 ? 14.469 8.875 14.875 1 88.31 42 SER B O 1
ATOM 2329 N N . GLY B 1 43 ? 12.484 8.43 14.016 1 87.38 43 GLY B N 1
ATOM 2330 C CA . GLY B 1 43 ? 12.172 7.484 15.078 1 87.38 43 GLY B CA 1
ATOM 2331 C C . GLY B 1 43 ? 11.703 8.156 16.344 1 87.38 43 GLY B C 1
ATOM 2332 O O . GLY B 1 43 ? 11.469 7.492 17.359 1 87.38 43 GLY B O 1
ATOM 2333 N N . CYS B 1 44 ? 11.484 9.422 16.297 1 91.12 44 CYS B N 1
ATOM 2334 C CA . CYS B 1 44 ? 11.18 10.117 17.547 1 91.12 44 CYS B CA 1
ATOM 2335 C C . CYS B 1 44 ? 9.703 9.977 17.891 1 91.12 44 CYS B C 1
ATOM 2337 O O . CYS B 1 44 ? 9.289 10.328 19 1 91.12 44 CYS B O 1
ATOM 2339 N N . GLY B 1 45 ? 8.859 9.539 16.938 1 93.38 45 GLY B N 1
ATOM 2340 C CA . GLY B 1 45 ? 7.477 9.273 17.297 1 93.38 45 GLY B CA 1
ATOM 2341 C C . GLY B 1 45 ? 6.484 10.18 16.594 1 93.38 45 GLY B C 1
ATOM 2342 O O . GLY B 1 45 ? 5.316 10.25 16.969 1 93.38 45 GLY B O 1
ATOM 2343 N N . LYS B 1 46 ? 6.883 10.906 15.602 1 95.81 46 LYS B N 1
ATOM 2344 C CA . LYS B 1 46 ? 5.996 11.82 14.883 1 95.81 46 LYS B CA 1
ATOM 2345 C C . LYS B 1 46 ? 4.797 11.078 14.305 1 95.81 46 LYS B C 1
ATOM 2347 O O . LYS B 1 46 ? 3.656 11.523 14.445 1 95.81 46 LYS B O 1
ATOM 2352 N N . SER B 1 47 ? 5.141 9.945 13.711 1 93.88 47 SER B N 1
ATOM 2353 C CA . SER B 1 47 ? 4.066 9.141 13.125 1 93.88 47 SER B CA 1
ATOM 2354 C C . SER B 1 47 ? 3.129 8.609 14.203 1 93.88 47 SER B C 1
ATOM 2356 O O . SER B 1 47 ? 1.912 8.562 14.008 1 93.88 47 SER B O 1
ATOM 2358 N N . THR B 1 48 ? 3.641 8.188 15.305 1 94.12 48 THR B N 1
ATOM 2359 C CA . THR B 1 48 ? 2.834 7.727 16.438 1 94.12 48 THR B CA 1
ATOM 2360 C C . THR B 1 48 ? 1.897 8.828 16.906 1 94.12 48 THR B C 1
ATOM 2362 O O . THR B 1 48 ? 0.708 8.594 17.125 1 94.12 48 THR B O 1
ATOM 2365 N N . PHE B 1 49 ? 2.453 10 17.031 1 97.19 49 PHE B N 1
ATOM 2366 C CA . PHE B 1 49 ? 1.652 11.141 17.469 1 97.19 49 PHE B CA 1
ATOM 2367 C C . PHE B 1 49 ? 0.514 11.398 16.484 1 97.19 49 PHE B C 1
ATOM 2369 O O . PHE B 1 49 ? -0.635 11.578 16.891 1 97.19 49 PHE B O 1
ATOM 2376 N N . LEU B 1 50 ? 0.867 11.375 15.172 1 96.81 50 LEU B N 1
ATOM 2377 C CA . LEU B 1 50 ? -0.137 11.617 14.141 1 96.81 50 LEU B CA 1
ATOM 2378 C C . LEU B 1 50 ? -1.241 10.57 14.203 1 96.81 50 LEU B C 1
ATOM 2380 O O . LEU B 1 50 ? -2.42 10.891 14.031 1 96.81 50 LEU B O 1
ATOM 2384 N N . ARG B 1 51 ? -0.907 9.383 14.469 1 95.19 51 ARG B N 1
ATOM 2385 C CA . ARG B 1 51 ? -1.89 8.305 14.57 1 95.19 51 ARG B CA 1
ATOM 2386 C C . ARG B 1 51 ? -2.789 8.492 15.789 1 95.19 51 ARG B C 1
ATOM 2388 O O . ARG B 1 51 ? -3.973 8.156 15.75 1 95.19 51 ARG B O 1
ATOM 2395 N N . ILE B 1 52 ? -2.217 8.961 16.828 1 96.38 52 ILE B N 1
ATOM 2396 C CA . ILE B 1 52 ? -3.008 9.25 18.016 1 96.38 52 ILE B CA 1
ATOM 2397 C C . ILE B 1 52 ? -4.012 10.367 17.703 1 96.38 52 ILE B C 1
ATOM 2399 O O . ILE B 1 52 ? -5.184 10.273 18.078 1 96.38 52 ILE B O 1
ATOM 2403 N N . VAL B 1 53 ? -3.543 11.344 17 1 97.38 53 VAL B N 1
ATOM 2404 C CA . VAL B 1 53 ? -4.418 12.445 16.609 1 97.38 53 VAL B CA 1
ATOM 2405 C C . VAL B 1 53 ? -5.543 11.914 15.719 1 97.38 53 VAL B C 1
ATOM 2407 O O . VAL B 1 53 ? -6.695 12.336 15.844 1 97.38 53 VAL B O 1
ATOM 2410 N N . ALA B 1 54 ? -5.242 10.984 14.906 1 95.44 54 ALA B N 1
ATOM 2411 C CA . ALA B 1 54 ? -6.207 10.406 13.977 1 95.44 54 ALA B CA 1
ATOM 2412 C C . ALA B 1 54 ? -7.184 9.484 14.695 1 95.44 54 ALA B C 1
ATOM 2414 O O . ALA B 1 54 ? -8.227 9.117 14.148 1 95.44 54 ALA B O 1
ATOM 2415 N N . GLY B 1 55 ? -6.836 9.07 15.875 1 94.56 55 GLY B N 1
ATOM 2416 C CA . GLY B 1 55 ? -7.648 8.125 16.625 1 94.56 55 GLY B CA 1
ATOM 2417 C C . GLY B 1 55 ? -7.328 6.676 16.297 1 94.56 55 GLY B C 1
ATOM 2418 O O . GLY B 1 55 ? -8.086 5.773 16.656 1 94.56 55 GLY B O 1
ATOM 2419 N N . LEU B 1 56 ? -6.273 6.441 15.656 1 91.38 56 LEU B N 1
ATOM 2420 C CA . LEU B 1 56 ? -5.852 5.102 15.266 1 91.38 56 LEU B CA 1
ATOM 2421 C C . LEU B 1 56 ? -5.066 4.426 16.375 1 91.38 56 LEU B C 1
ATOM 2423 O O . LEU B 1 56 ? -4.918 3.203 16.391 1 91.38 56 LEU B O 1
ATOM 2427 N N . GLU B 1 57 ? -4.484 5.223 17.266 1 91.75 57 GLU B N 1
ATOM 2428 C CA . GLU B 1 57 ? -3.701 4.766 18.406 1 91.75 57 GLU B CA 1
ATOM 2429 C C . GLU B 1 57 ? -4.09 5.52 19.688 1 91.75 57 GLU B C 1
ATOM 2431 O O . GLU B 1 57 ? -4.316 6.73 19.641 1 91.75 57 GLU B O 1
ATOM 2436 N N . LYS B 1 58 ? -4.164 4.754 20.703 1 93.12 58 LYS B N 1
ATOM 2437 C CA . LYS B 1 58 ? -4.512 5.383 21.984 1 93.12 58 LYS B CA 1
ATOM 2438 C C . LYS B 1 58 ? -3.258 5.785 22.75 1 93.12 58 LYS B C 1
ATOM 2440 O O . LYS B 1 58 ? -2.309 5.008 22.859 1 93.12 58 LYS B O 1
ATOM 2445 N N . PRO B 1 59 ? -3.301 7.012 23.25 1 96.56 59 PRO B N 1
ATOM 2446 C CA . PRO B 1 59 ? -2.203 7.352 24.156 1 96.56 59 PRO B CA 1
ATOM 2447 C C . PRO B 1 59 ? -2.316 6.648 25.5 1 96.56 59 PRO B C 1
ATOM 2449 O O . PRO B 1 59 ? -3.416 6.266 25.922 1 96.56 59 PRO B O 1
ATOM 2452 N N . ASP B 1 60 ? -1.155 6.469 26.156 1 96.38 60 ASP B N 1
ATOM 2453 C CA . ASP B 1 60 ? -1.162 5.879 27.5 1 96.38 60 ASP B CA 1
ATOM 2454 C C . ASP B 1 60 ? -1.531 6.914 28.547 1 96.38 60 ASP B C 1
ATOM 2456 O O . ASP B 1 60 ? -2.139 6.578 29.578 1 96.38 60 ASP B O 1
ATOM 2460 N N . GLU B 1 61 ? -1.1 8.078 28.344 1 97.81 61 GLU B N 1
ATOM 2461 C CA . GLU B 1 61 ? -1.466 9.219 29.172 1 97.81 61 GLU B CA 1
ATOM 2462 C C . GLU B 1 61 ? -1.794 10.445 28.312 1 97.81 61 GLU B C 1
ATOM 2464 O O . GLU B 1 61 ? -1.317 10.562 27.188 1 97.81 61 GLU B O 1
ATOM 2469 N N . GLY B 1 62 ? -2.719 11.281 28.859 1 98 62 GLY B N 1
ATOM 2470 C CA . GLY B 1 62 ? -3.119 12.484 28.141 1 98 62 GLY B CA 1
ATOM 2471 C C . GLY B 1 62 ? -4.297 12.266 27.203 1 98 62 GLY B C 1
ATOM 2472 O O . GLY B 1 62 ? -4.938 11.211 27.25 1 98 62 GLY B O 1
ATOM 2473 N N . GLN B 1 63 ? -4.625 13.344 26.406 1 98 63 GLN B N 1
ATOM 2474 C CA . GLN B 1 63 ? -5.758 13.211 25.5 1 98 63 GLN B CA 1
ATOM 2475 C C . GLN B 1 63 ? -5.656 14.211 24.344 1 98 63 GLN B C 1
ATOM 2477 O O . GLN B 1 63 ? -4.992 15.242 24.469 1 98 63 GLN B O 1
ATOM 2482 N N . ILE B 1 64 ? -6.238 13.844 23.312 1 98.06 64 ILE B N 1
ATOM 2483 C CA . ILE B 1 64 ? -6.438 14.734 22.172 1 98.06 64 ILE B CA 1
ATOM 2484 C C . ILE B 1 64 ? -7.852 15.312 22.203 1 98.06 64 ILE B C 1
ATOM 2486 O O . ILE B 1 64 ? -8.828 14.57 22.391 1 98.06 64 ILE B O 1
ATOM 2490 N N . LEU B 1 65 ? -7.93 16.609 22.094 1 97.88 65 LEU B N 1
ATOM 2491 C CA . LEU B 1 65 ? -9.227 17.266 21.984 1 97.88 65 LEU B CA 1
ATOM 2492 C C . LEU B 1 65 ? -9.445 17.812 20.578 1 97.88 65 LEU B C 1
ATOM 2494 O O . LEU B 1 65 ? -8.555 18.469 20.016 1 97.88 65 LEU B O 1
ATOM 2498 N N . PHE B 1 66 ? -10.539 17.5 20 1 97.12 66 PHE B N 1
ATOM 2499 C CA . PHE B 1 66 ? -11 18.047 18.734 1 97.12 66 PHE B CA 1
ATOM 2500 C C . PHE B 1 66 ? -12.258 18.891 18.922 1 97.12 66 PHE B C 1
ATOM 2502 O O . PHE B 1 66 ? -13.297 18.375 19.328 1 97.12 66 PHE B O 1
ATOM 2509 N N . ASP B 1 67 ? -12.195 20.078 18.656 1 96.19 67 ASP B N 1
ATOM 2510 C CA . ASP B 1 67 ? -13.266 21.016 18.969 1 96.19 67 ASP B CA 1
ATOM 2511 C C . ASP B 1 67 ? -13.727 20.875 20.406 1 96.19 67 ASP B C 1
ATOM 2513 O O . ASP B 1 67 ? -14.93 20.828 20.688 1 96.19 67 ASP B O 1
ATOM 2517 N N . GLY B 1 68 ? -12.781 20.609 21.203 1 95.31 68 GLY B N 1
ATOM 2518 C CA . GLY B 1 68 ? -13.031 20.578 22.641 1 95.31 68 GLY B CA 1
ATOM 2519 C C . GLY B 1 68 ? -13.508 19.219 23.125 1 95.31 68 GLY B C 1
ATOM 2520 O O . GLY B 1 68 ? -13.695 19.016 24.328 1 95.31 68 GLY B O 1
ATOM 2521 N N . ARG B 1 69 ? -13.672 18.312 22.234 1 95.94 69 ARG B N 1
ATOM 2522 C CA . ARG B 1 69 ? -14.148 16.984 22.609 1 95.94 69 ARG B CA 1
ATOM 2523 C C . ARG B 1 69 ? -13.039 15.945 22.469 1 95.94 69 ARG B C 1
ATOM 2525 O O . ARG B 1 69 ? -12.258 15.977 21.516 1 95.94 69 ARG B O 1
ATOM 2532 N N . PRO B 1 70 ? -12.969 15.023 23.375 1 96.12 70 PRO B N 1
ATOM 2533 C CA . PRO B 1 70 ? -11.922 14 23.312 1 96.12 70 PRO B CA 1
ATOM 2534 C C . PRO B 1 70 ? -12.039 13.102 22.094 1 96.12 70 PRO B C 1
ATOM 2536 O O . PRO B 1 70 ? -13.148 12.758 21.672 1 96.12 70 PRO B O 1
ATOM 2539 N N . VAL B 1 71 ? -10.883 12.789 21.516 1 94.56 71 VAL B N 1
ATOM 2540 C CA . VAL B 1 71 ? -10.805 11.875 20.375 1 94.56 71 VAL B CA 1
ATOM 2541 C C . VAL B 1 71 ? -10.555 10.453 20.875 1 94.56 71 VAL B C 1
ATOM 2543 O O . VAL B 1 71 ? -9.602 10.203 21.609 1 94.56 71 VAL B O 1
ATOM 2546 N N . SER B 1 72 ? -11.398 9.531 20.5 1 88.56 72 SER B N 1
ATOM 2547 C CA . SER B 1 72 ? -11.211 8.156 20.953 1 88.56 72 SER B CA 1
ATOM 2548 C C . SER B 1 72 ? -11.125 7.191 19.781 1 88.56 72 SER B C 1
ATOM 2550 O O . SER B 1 72 ? -10.648 6.066 19.922 1 88.56 72 SER B O 1
ATOM 2552 N N . GLU B 1 73 ? -11.641 7.617 18.656 1 90.94 73 GLU B N 1
ATOM 2553 C CA . GLU B 1 73 ? -11.648 6.77 17.469 1 90.94 73 GLU B CA 1
ATOM 2554 C C . GLU B 1 73 ? -11.477 7.598 16.203 1 90.94 73 GLU B C 1
ATOM 2556 O O . GLU B 1 73 ? -11.414 8.828 16.25 1 90.94 73 GLU B O 1
ATOM 2561 N N . THR B 1 74 ? -11.344 6.887 15.156 1 89.81 74 THR B N 1
ATOM 2562 C CA . THR B 1 74 ? -11.242 7.578 13.875 1 89.81 74 THR B CA 1
ATOM 2563 C C . THR B 1 74 ? -12.57 8.227 13.5 1 89.81 74 THR B C 1
ATOM 2565 O O . THR B 1 74 ? -13.617 7.863 14.047 1 89.81 74 THR B O 1
ATOM 2568 N N . GLY B 1 75 ? -12.492 9.242 12.664 1 88.25 75 GLY B N 1
ATOM 2569 C CA . GLY B 1 75 ? -13.672 9.945 12.18 1 88.25 75 GLY B CA 1
ATOM 2570 C C . GLY B 1 75 ? -13.43 10.688 10.875 1 88.25 75 GLY B C 1
ATOM 2571 O O . GLY B 1 75 ? -12.281 10.969 10.523 1 88.25 75 GLY B O 1
ATOM 2572 N N . PRO B 1 76 ? -14.508 10.977 10.172 1 89.44 76 PRO B N 1
ATOM 2573 C CA . PRO B 1 76 ? -14.375 11.625 8.867 1 89.44 76 PRO B CA 1
ATOM 2574 C C . PRO B 1 76 ? -13.875 13.062 8.969 1 89.44 76 PRO B C 1
ATOM 2576 O O . PRO B 1 76 ? -13.492 13.664 7.965 1 89.44 76 PRO B O 1
ATOM 2579 N N . GLU B 1 77 ? -13.93 13.602 10.211 1 93.56 77 GLU B N 1
ATOM 2580 C CA . GLU B 1 77 ? -13.477 14.977 10.398 1 93.56 77 GLU B CA 1
ATOM 2581 C C . GLU B 1 77 ? -11.953 15.055 10.438 1 93.56 77 GLU B C 1
ATOM 2583 O O . GLU B 1 77 ? -11.383 16.141 10.297 1 93.56 77 GLU B O 1
ATOM 2588 N N . ARG B 1 78 ? -11.328 13.875 10.68 1 95.62 78 ARG B N 1
ATOM 2589 C CA . ARG B 1 78 ? -9.867 13.758 10.703 1 95.62 78 ARG B CA 1
ATOM 2590 C C . ARG B 1 78 ? -9.391 12.656 9.758 1 95.62 78 ARG B C 1
ATOM 2592 O O . ARG B 1 78 ? -9.484 11.477 10.086 1 95.62 78 ARG B O 1
ATOM 2599 N N . ILE B 1 79 ? -8.898 13.062 8.664 1 94.88 79 ILE B N 1
ATOM 2600 C CA . ILE B 1 79 ? -8.516 12.062 7.676 1 94.88 79 ILE B CA 1
ATOM 2601 C C . ILE B 1 79 ? -6.996 12.039 7.527 1 94.88 79 ILE B C 1
ATOM 2603 O O . ILE B 1 79 ? -6.355 13.094 7.504 1 94.88 79 ILE B O 1
ATOM 2607 N N . MET B 1 80 ? -6.512 10.883 7.418 1 94.44 80 MET B N 1
ATOM 2608 C CA . MET B 1 80 ? -5.062 10.719 7.328 1 94.44 80 MET B CA 1
ATOM 2609 C C . MET B 1 80 ? -4.648 10.273 5.93 1 94.44 80 MET B C 1
ATOM 2611 O O . MET B 1 80 ? -5.312 9.438 5.316 1 94.44 80 MET B O 1
ATOM 2615 N N . VAL B 1 81 ? -3.664 10.93 5.426 1 94.25 81 VAL B N 1
ATOM 2616 C CA . VAL B 1 81 ? -2.943 10.492 4.234 1 94.25 81 VAL B CA 1
ATOM 2617 C C . VAL B 1 81 ? -1.655 9.781 4.645 1 94.25 81 VAL B C 1
ATOM 2619 O O . VAL B 1 81 ? -0.753 10.398 5.215 1 94.25 81 VAL B O 1
ATOM 2622 N N . PHE B 1 82 ? -1.578 8.492 4.266 1 89.25 82 PHE B N 1
ATOM 2623 C CA . PHE B 1 82 ? -0.447 7.668 4.672 1 89.25 82 PHE B CA 1
ATOM 2624 C C . PHE B 1 82 ? 0.708 7.809 3.688 1 89.25 82 PHE B C 1
ATOM 2626 O O . PHE B 1 82 ? 0.507 8.219 2.543 1 89.25 82 PHE B O 1
ATOM 2633 N N . GLN B 1 83 ? 1.859 7.469 4.156 1 80.88 83 GLN B N 1
ATOM 2634 C CA . GLN B 1 83 ? 3.09 7.586 3.383 1 80.88 83 GLN B CA 1
ATOM 2635 C C . GLN B 1 83 ? 2.998 6.797 2.08 1 80.88 83 GLN B C 1
ATOM 2637 O O . GLN B 1 83 ? 3.414 7.281 1.025 1 80.88 83 GLN B O 1
ATOM 2642 N N . GLU B 1 84 ? 2.447 5.668 2.041 1 78.75 84 GLU B N 1
ATOM 2643 C CA . GLU B 1 84 ? 2.369 4.852 0.832 1 78.75 84 GLU B CA 1
ATOM 2644 C C . GLU B 1 84 ? 1.063 5.102 0.082 1 78.75 84 GLU B C 1
ATOM 2646 O O . GLU B 1 84 ? 0.803 4.473 -0.946 1 78.75 84 GLU B O 1
ATOM 2651 N N . GLY B 1 85 ? 0.376 6.059 0.478 1 80.25 85 GLY B N 1
ATOM 2652 C CA . GLY B 1 85 ? -0.896 6.406 -0.135 1 80.25 85 GLY B CA 1
ATOM 2653 C C . GLY B 1 85 ? -2.025 5.477 0.269 1 80.25 85 GLY B C 1
ATOM 2654 O O . GLY B 1 85 ? -3.158 5.918 0.468 1 80.25 85 GLY B O 1
ATOM 2655 N N . ALA B 1 86 ? -1.645 4.215 0.365 1 87.25 86 ALA B N 1
ATOM 2656 C CA . ALA B 1 86 ? -2.605 3.182 0.749 1 87.25 86 ALA B CA 1
ATOM 2657 C C . ALA B 1 86 ? -3.768 3.121 -0.237 1 87.25 86 ALA B C 1
ATOM 2659 O O . ALA B 1 86 ? -4.934 3.107 0.167 1 87.25 86 ALA B O 1
ATOM 2660 N N . LEU B 1 87 ? -3.463 3.189 -1.493 1 93.12 87 LEU B N 1
ATOM 2661 C CA . LEU B 1 87 ? -4.48 3.143 -2.539 1 93.12 87 LEU B CA 1
ATOM 2662 C C . LEU B 1 87 ? -4.91 1.706 -2.812 1 93.12 87 LEU B C 1
ATOM 2664 O O . LEU B 1 87 ? -4.164 0.766 -2.537 1 93.12 87 LEU B O 1
ATOM 2668 N N . PHE B 1 88 ? -6.098 1.619 -3.352 1 91.38 88 PHE B N 1
ATOM 2669 C CA . PHE B 1 88 ? -6.613 0.319 -3.76 1 91.38 88 PHE B CA 1
ATOM 2670 C C . PHE B 1 88 ? -6.164 -0.026 -5.172 1 91.38 88 PHE B C 1
ATOM 2672 O O . PHE B 1 88 ? -6.676 0.533 -6.148 1 91.38 88 PHE B O 1
ATOM 2679 N N . PRO B 1 89 ? -5.355 -0.969 -5.262 1 88.75 89 PRO B N 1
ATOM 2680 C CA . PRO B 1 89 ? -4.816 -1.257 -6.594 1 88.75 89 PRO B CA 1
ATOM 2681 C C . PRO B 1 89 ? -5.863 -1.848 -7.539 1 88.75 89 PRO B C 1
ATOM 2683 O O . PRO B 1 89 ? -5.656 -1.869 -8.75 1 88.75 89 PRO B O 1
ATOM 2686 N N . TRP B 1 90 ? -6.977 -2.307 -7.062 1 85.88 90 TRP B N 1
ATOM 2687 C CA . TRP B 1 90 ? -8.008 -2.926 -7.887 1 85.88 90 TRP B CA 1
ATOM 2688 C C . TRP B 1 90 ? -9.078 -1.909 -8.273 1 85.88 90 TRP B C 1
ATOM 2690 O O . TRP B 1 90 ? -10.039 -2.242 -8.969 1 85.88 90 TRP B O 1
ATOM 2700 N N . LEU B 1 91 ? -8.914 -0.714 -7.801 1 91.88 91 LEU B N 1
ATOM 2701 C CA . LEU B 1 91 ? -9.844 0.354 -8.156 1 91.88 91 LEU B CA 1
ATOM 2702 C C . LEU B 1 91 ? -9.172 1.37 -9.078 1 91.88 91 LEU B C 1
ATOM 2704 O O . LEU B 1 91 ? -7.957 1.567 -9.016 1 91.88 91 LEU B O 1
ATOM 2708 N N . THR B 1 92 ? -10.008 1.968 -9.875 1 94.44 92 THR B N 1
ATOM 2709 C CA . THR B 1 92 ? -9.516 3.074 -10.688 1 94.44 92 THR B CA 1
ATOM 2710 C C . THR B 1 92 ? -9.219 4.297 -9.82 1 94.44 92 THR B C 1
ATOM 2712 O O . THR B 1 92 ? -9.57 4.324 -8.641 1 94.44 92 THR B O 1
ATOM 2715 N N . VAL B 1 93 ? -8.602 5.238 -10.43 1 97.06 93 VAL B N 1
ATOM 2716 C CA . VAL B 1 93 ? -8.344 6.508 -9.758 1 97.06 93 VAL B CA 1
ATOM 2717 C C . VAL B 1 93 ? -9.656 7.109 -9.266 1 97.06 93 VAL B C 1
ATOM 2719 O O . VAL B 1 93 ? -9.766 7.488 -8.094 1 97.06 93 VAL B O 1
ATOM 2722 N N . GLN B 1 94 ? -10.594 7.148 -10.094 1 97.25 94 GLN B N 1
ATOM 2723 C CA . GLN B 1 94 ? -11.891 7.715 -9.719 1 97.25 94 GLN B CA 1
ATOM 2724 C C . GLN B 1 94 ? -12.516 6.934 -8.57 1 97.25 94 GLN B C 1
ATOM 2726 O O . GLN B 1 94 ? -13 7.523 -7.602 1 97.25 94 GLN B O 1
ATOM 2731 N N . ASP B 1 95 ? -12.492 5.66 -8.68 1 95.62 95 ASP B N 1
ATOM 2732 C CA . ASP B 1 95 ? -13.102 4.82 -7.656 1 95.62 95 ASP B CA 1
ATOM 2733 C C . ASP B 1 95 ? -12.367 4.953 -6.324 1 95.62 95 ASP B C 1
ATOM 2735 O O . ASP B 1 95 ? -12.977 4.891 -5.258 1 95.62 95 ASP B O 1
ATOM 2739 N N . ASN B 1 96 ? -11.086 5.047 -6.406 1 96.25 96 ASN B N 1
ATOM 2740 C CA . ASN B 1 96 ? -10.312 5.297 -5.195 1 96.25 96 ASN B CA 1
ATOM 2741 C C . ASN B 1 96 ? -10.766 6.578 -4.496 1 96.25 96 ASN B C 1
ATOM 2743 O O . ASN B 1 96 ? -11.031 6.574 -3.293 1 96.25 96 ASN B O 1
ATOM 2747 N N . VAL B 1 97 ? -10.891 7.566 -5.266 1 97.38 97 VAL B N 1
ATOM 2748 C CA . VAL B 1 97 ? -11.211 8.883 -4.734 1 97.38 97 VAL B CA 1
ATOM 2749 C C . VAL B 1 97 ? -12.648 8.906 -4.227 1 97.38 97 VAL B C 1
ATOM 2751 O O . VAL B 1 97 ? -12.945 9.531 -3.209 1 97.38 97 VAL B O 1
ATOM 2754 N N . GLU B 1 98 ? -13.5 8.125 -4.883 1 97.38 98 GLU B N 1
ATOM 2755 C CA . GLU B 1 98 ? -14.922 8.133 -4.531 1 97.38 98 GLU B CA 1
ATOM 2756 C C . GLU B 1 98 ? -15.227 7.117 -3.436 1 97.38 98 GLU B C 1
ATOM 2758 O O . GLU B 1 98 ? -16.359 7.051 -2.943 1 97.38 98 GLU B O 1
ATOM 2763 N N . PHE B 1 99 ? -14.266 6.406 -3.051 1 93.75 99 PHE B N 1
ATOM 2764 C CA . PHE B 1 99 ? -14.508 5.262 -2.18 1 93.75 99 PHE B CA 1
ATOM 2765 C C . PHE B 1 99 ? -15.18 5.699 -0.885 1 93.75 99 PHE B C 1
ATOM 2767 O O . PHE B 1 99 ? -16.203 5.141 -0.493 1 93.75 99 PHE B O 1
ATOM 2774 N N . GLY B 1 100 ? -14.633 6.668 -0.258 1 92.44 100 GLY B N 1
ATOM 2775 C CA . GLY B 1 100 ? -15.219 7.168 0.979 1 92.44 100 GLY B CA 1
ATOM 2776 C C . GLY B 1 100 ? -16.609 7.723 0.801 1 92.44 100 GLY B C 1
ATOM 2777 O O . GLY B 1 100 ? -17.484 7.527 1.658 1 92.44 100 GLY B O 1
ATOM 2778 N N . LEU B 1 101 ? -16.797 8.414 -0.302 1 95.5 101 LEU B N 1
ATOM 2779 C CA . LEU B 1 101 ? -18.125 8.961 -0.597 1 95.5 101 LEU B CA 1
ATOM 2780 C C . LEU B 1 101 ? -19.141 7.848 -0.787 1 95.5 101 LEU B C 1
ATOM 2782 O O . LEU B 1 101 ? -20.266 7.949 -0.304 1 95.5 101 LEU B O 1
ATOM 2786 N N . LYS B 1 102 ? -18.688 6.836 -1.468 1 93.06 102 LYS B N 1
ATOM 2787 C CA . LYS B 1 102 ? -19.562 5.684 -1.692 1 93.06 102 LYS B CA 1
ATOM 2788 C C . LYS B 1 102 ? -19.953 5.027 -0.372 1 93.06 102 LYS B C 1
ATOM 2790 O O . LYS B 1 102 ? -21.125 4.711 -0.153 1 93.06 102 LYS B O 1
ATOM 2795 N N . MET B 1 103 ? -18.984 4.867 0.469 1 87.75 103 MET B N 1
ATOM 2796 C CA . MET B 1 103 ? -19.219 4.25 1.771 1 87.75 103 MET B CA 1
ATOM 2797 C C . MET B 1 103 ? -20.156 5.113 2.621 1 87.75 103 MET B C 1
ATOM 2799 O O . MET B 1 103 ? -20.906 4.598 3.443 1 87.75 103 MET B O 1
ATOM 2803 N N . ALA B 1 104 ? -20.094 6.418 2.404 1 91.19 104 ALA B N 1
ATOM 2804 C CA . ALA B 1 104 ? -20.938 7.363 3.143 1 91.19 104 ALA B CA 1
ATOM 2805 C C . ALA B 1 104 ? -22.344 7.422 2.559 1 91.19 104 ALA B C 1
ATOM 2807 O O . ALA B 1 104 ? -23.203 8.148 3.059 1 91.19 104 ALA B O 1
ATOM 2808 N N . GLY B 1 105 ? -22.578 6.785 1.413 1 92.75 105 GLY B N 1
ATOM 2809 C CA . GLY B 1 105 ? -23.922 6.676 0.843 1 92.75 105 GLY B CA 1
ATOM 2810 C C . GLY B 1 105 ? -24.234 7.785 -0.144 1 92.75 105 GLY B C 1
ATOM 2811 O O . GLY B 1 105 ? -25.406 8.008 -0.486 1 92.75 105 GLY B O 1
ATOM 2812 N N . ILE B 1 106 ? -23.281 8.477 -0.504 1 94.94 106 ILE B N 1
ATOM 2813 C CA . ILE B 1 106 ? -23.516 9.555 -1.464 1 94.94 106 ILE B CA 1
ATOM 2814 C C . ILE B 1 106 ? -23.812 8.961 -2.838 1 94.94 106 ILE B C 1
ATOM 2816 O O . ILE B 1 106 ? -23.125 8.047 -3.295 1 94.94 106 ILE B O 1
ATOM 2820 N N . PRO B 1 107 ? -24.828 9.391 -3.523 1 96.5 107 PRO B N 1
ATOM 2821 C CA . PRO B 1 107 ? -25.219 8.852 -4.828 1 96.5 107 PRO B CA 1
ATOM 2822 C C . PRO B 1 107 ? -24.141 9.031 -5.891 1 96.5 107 PRO B C 1
ATOM 2824 O O . PRO B 1 107 ? -23.344 9.969 -5.812 1 96.5 107 PRO B O 1
ATOM 2827 N N . LYS B 1 108 ? -24.203 8.242 -6.863 1 95.19 108 LYS B N 1
ATOM 2828 C CA . LYS B 1 108 ? -23.188 8.133 -7.902 1 95.19 108 LYS B CA 1
ATOM 2829 C C . LYS B 1 108 ? -23 9.469 -8.617 1 95.19 108 LYS B C 1
ATOM 2831 O O . LYS B 1 108 ? -21.859 9.914 -8.82 1 95.19 108 LYS B O 1
ATOM 2836 N N . GLU B 1 109 ? -24.031 10.102 -8.992 1 95.38 109 GLU B N 1
ATOM 2837 C CA . GLU B 1 109 ? -23.953 11.352 -9.742 1 95.38 109 GLU B CA 1
ATOM 2838 C C . GLU B 1 109 ? -23.281 12.445 -8.914 1 95.38 109 GLU B C 1
ATOM 2840 O O . GLU B 1 109 ? -22.453 13.195 -9.422 1 95.38 109 GLU B O 1
ATOM 2845 N N . GLU B 1 110 ? -23.641 12.5 -7.672 1 96.62 110 GLU B N 1
ATOM 2846 C CA . GLU B 1 110 ? -23.062 13.492 -6.77 1 96.62 110 GLU B CA 1
ATOM 2847 C C . GLU B 1 110 ? -21.594 13.18 -6.48 1 96.62 110 GLU B C 1
ATOM 2849 O O . GLU B 1 110 ? -20.766 14.094 -6.445 1 96.62 110 GLU B O 1
ATOM 2854 N N . ARG B 1 111 ? -21.266 11.945 -6.305 1 96.69 111 ARG B N 1
ATOM 2855 C CA . ARG B 1 111 ? -19.875 11.547 -6.055 1 96.69 111 ARG B CA 1
ATOM 2856 C C . ARG B 1 111 ? -18.984 11.945 -7.223 1 96.69 111 ARG B C 1
ATOM 2858 O O . ARG B 1 111 ? -17.859 12.414 -7.016 1 96.69 111 ARG B O 1
ATOM 2865 N N . ALA B 1 112 ? -19.547 11.742 -8.414 1 95.81 112 ALA B N 1
ATOM 2866 C CA . ALA B 1 112 ? -18.766 12.047 -9.617 1 95.81 112 ALA B CA 1
ATOM 2867 C C . ALA B 1 112 ? -18.453 13.539 -9.703 1 95.81 112 ALA B C 1
ATOM 2869 O O . ALA B 1 112 ? -17.344 13.93 -10.07 1 95.81 112 ALA B O 1
ATOM 2870 N N . LYS B 1 113 ? -19.422 14.32 -9.352 1 95.88 113 LYS B N 1
ATOM 2871 C CA . LYS B 1 113 ? -19.234 15.766 -9.383 1 95.88 113 LYS B CA 1
ATOM 2872 C C . LYS B 1 113 ? -18.172 16.203 -8.367 1 95.88 113 LYS B C 1
ATOM 2874 O O . LYS B 1 113 ? -17.266 16.953 -8.703 1 95.88 113 LYS B O 1
ATOM 2879 N N . ILE B 1 114 ? -18.281 15.664 -7.191 1 95.88 114 ILE B N 1
ATOM 2880 C CA . ILE B 1 114 ? -17.344 16.016 -6.125 1 95.88 114 ILE B CA 1
ATOM 2881 C C . ILE B 1 114 ? -15.938 15.547 -6.492 1 95.88 114 ILE B C 1
ATOM 2883 O O . ILE B 1 114 ? -14.984 16.312 -6.414 1 95.88 114 ILE B O 1
ATOM 2887 N N . SER B 1 115 ? -15.875 14.281 -6.906 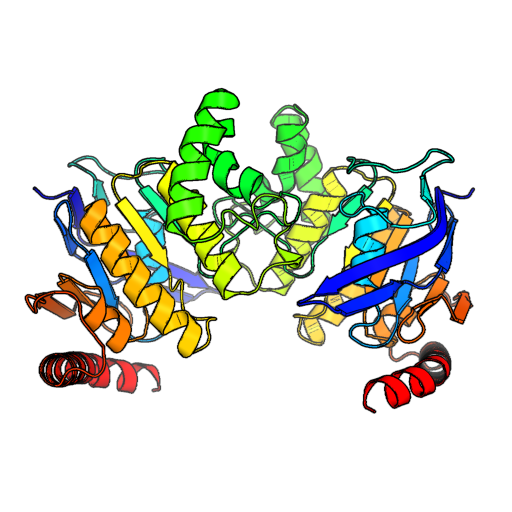1 96.69 115 SER B N 1
ATOM 2888 C CA . SER B 1 115 ? -14.57 13.703 -7.223 1 96.69 115 SER B CA 1
ATOM 2889 C C . SER B 1 115 ? -13.906 14.438 -8.383 1 96.69 115 SER B C 1
ATOM 2891 O O . SER B 1 115 ? -12.695 14.648 -8.383 1 96.69 115 SER B O 1
ATOM 2893 N N . HIS B 1 116 ? -14.68 14.836 -9.305 1 95.62 116 HIS B N 1
ATOM 2894 C CA . HIS B 1 116 ? -14.133 15.531 -10.469 1 95.62 116 HIS B CA 1
ATOM 2895 C C . HIS B 1 116 ? -13.477 16.844 -10.062 1 95.62 116 HIS B C 1
ATOM 2897 O O . HIS B 1 116 ? -12.43 17.219 -10.602 1 95.62 116 HIS B O 1
ATOM 2903 N N . ARG B 1 117 ? -14.078 17.531 -9.188 1 93.38 117 ARG B N 1
ATOM 2904 C CA . ARG B 1 117 ? -13.547 18.812 -8.711 1 93.38 117 ARG B CA 1
ATOM 2905 C C . ARG B 1 117 ? -12.148 18.625 -8.133 1 93.38 117 ARG B C 1
ATOM 2907 O O . ARG B 1 117 ? -11.219 19.344 -8.5 1 93.38 117 ARG B O 1
ATOM 2914 N N . TYR B 1 118 ? -11.969 17.672 -7.324 1 93.19 118 TYR B N 1
ATOM 2915 C CA . TYR B 1 118 ? -10.695 17.484 -6.641 1 93.19 118 TYR B CA 1
ATOM 2916 C C . TYR B 1 118 ? -9.68 16.812 -7.555 1 93.19 118 TYR B C 1
ATOM 2918 O O . TYR B 1 118 ? -8.477 17.078 -7.465 1 93.19 118 TYR B O 1
ATOM 2926 N N . LEU B 1 119 ? -10.148 15.938 -8.422 1 95.69 119 LEU B N 1
ATOM 2927 C CA . LEU B 1 119 ? -9.242 15.359 -9.406 1 95.69 119 LEU B CA 1
ATOM 2928 C C . LEU B 1 119 ? -8.703 16.422 -10.352 1 95.69 119 LEU B C 1
ATOM 2930 O O . LEU B 1 119 ? -7.539 16.375 -10.758 1 95.69 119 LEU B O 1
ATOM 2934 N N . ASP B 1 120 ? -9.547 17.344 -10.633 1 93.25 120 ASP B N 1
ATOM 2935 C CA . ASP B 1 120 ? -9.117 18.469 -11.453 1 93.25 120 ASP B CA 1
ATOM 2936 C C . ASP B 1 120 ? -8.078 19.312 -10.719 1 93.25 120 ASP B C 1
ATOM 2938 O O . ASP B 1 120 ? -7.039 19.656 -11.281 1 93.25 120 ASP B O 1
ATOM 2942 N N . MET B 1 121 ? -8.352 19.547 -9.492 1 87.94 121 MET B N 1
ATOM 2943 C CA . MET B 1 121 ? -7.438 20.312 -8.664 1 87.94 121 MET B CA 1
ATOM 2944 C C . MET B 1 121 ? -6.066 19.656 -8.602 1 87.94 121 MET B C 1
ATOM 2946 O O . MET B 1 121 ? -5.043 20.344 -8.562 1 87.94 121 MET B O 1
ATOM 2950 N N . MET B 1 122 ? -6.043 18.328 -8.664 1 89.75 122 MET B N 1
ATOM 2951 C CA . MET B 1 122 ? -4.793 17.578 -8.586 1 89.75 122 MET B CA 1
ATOM 2952 C C . MET B 1 122 ? -4.258 17.281 -9.977 1 89.75 122 MET B C 1
ATOM 2954 O O . MET B 1 122 ? -3.303 16.5 -10.125 1 89.75 122 MET B O 1
ATOM 2958 N N . GLN B 1 123 ? -4.895 17.75 -10.984 1 89.94 123 GLN B N 1
ATOM 2959 C CA . GLN B 1 123 ? -4.473 17.562 -12.375 1 89.94 123 GLN B CA 1
ATOM 2960 C C . GLN B 1 123 ? -4.445 16.078 -12.742 1 89.94 123 GLN B C 1
ATOM 2962 O O . GLN B 1 123 ? -3.475 15.602 -13.32 1 89.94 123 GLN B O 1
ATOM 2967 N N . LEU B 1 124 ? -5.551 15.445 -12.414 1 94.12 124 LEU B N 1
ATOM 2968 C CA . LEU B 1 124 ? -5.621 14.008 -12.656 1 94.12 124 LEU B CA 1
ATOM 2969 C C . LEU B 1 124 ? -6.84 13.656 -13.5 1 94.12 124 LEU B C 1
ATOM 2971 O O . LEU B 1 124 ? -7.211 12.484 -13.617 1 94.12 124 LEU B O 1
ATOM 2975 N N . THR B 1 125 ? -7.457 14.625 -14.109 1 94.56 125 THR B N 1
ATOM 2976 C CA . THR B 1 125 ? -8.711 14.414 -14.82 1 94.56 125 THR B CA 1
ATOM 2977 C C . THR B 1 125 ? -8.516 13.477 -16 1 94.56 125 THR B C 1
ATOM 2979 O O . THR B 1 125 ? -9.445 12.766 -16.406 1 94.56 125 THR B O 1
ATOM 2982 N N . LYS B 1 126 ? -7.355 13.43 -16.562 1 93.38 126 LYS B N 1
ATOM 2983 C CA . LYS B 1 126 ? -7.07 12.57 -17.703 1 93.38 126 LYS B CA 1
ATOM 2984 C C . LYS B 1 126 ? -6.797 11.133 -17.266 1 93.38 126 LYS B C 1
ATOM 2986 O O . LYS B 1 126 ? -6.676 10.242 -18.094 1 93.38 126 LYS B O 1
ATOM 2991 N N . PHE B 1 127 ? -6.777 10.922 -16 1 94.94 127 PHE B N 1
ATOM 2992 C CA . PHE B 1 127 ? -6.355 9.617 -15.508 1 94.94 127 PHE B CA 1
ATOM 2993 C C . PHE B 1 127 ? -7.453 8.977 -14.664 1 94.94 127 PHE B C 1
ATOM 2995 O O . PHE B 1 127 ? -7.203 8.016 -13.938 1 94.94 127 PHE B O 1
ATOM 3002 N N . THR B 1 128 ? -8.617 9.406 -14.773 1 96.25 128 THR B N 1
ATOM 3003 C CA . THR B 1 128 ? -9.719 8.984 -13.906 1 96.25 128 THR B CA 1
ATOM 3004 C C . THR B 1 128 ? -9.984 7.492 -14.055 1 96.25 128 THR B C 1
ATOM 3006 O O . THR B 1 128 ? -10.352 6.824 -13.086 1 96.25 128 THR B O 1
ATOM 3009 N N . ASP B 1 129 ? -9.711 6.945 -15.219 1 93.12 129 ASP B N 1
ATOM 3010 C CA . ASP B 1 129 ? -10.039 5.543 -15.484 1 93.12 129 ASP B CA 1
ATOM 3011 C C . ASP B 1 129 ? -8.805 4.656 -15.328 1 93.12 129 ASP B C 1
ATOM 3013 O O . ASP B 1 129 ? -8.883 3.438 -15.484 1 93.12 129 ASP B O 1
ATOM 3017 N N . SER B 1 130 ? -7.754 5.254 -14.977 1 92.38 130 SER B N 1
ATOM 3018 C CA . SER B 1 130 ? -6.516 4.504 -14.797 1 92.38 130 SER B CA 1
ATOM 3019 C C . SER B 1 130 ? -6.5 3.781 -13.453 1 92.38 130 SER B C 1
ATOM 3021 O O . SER B 1 130 ? -7.133 4.227 -12.492 1 92.38 130 SER B O 1
ATOM 3023 N N . TYR B 1 131 ? -5.734 2.689 -13.5 1 90.25 131 TYR B N 1
ATOM 3024 C CA . TYR B 1 131 ? -5.441 2.008 -12.242 1 90.25 131 TYR B CA 1
ATOM 3025 C C . TYR B 1 131 ? -4.129 2.502 -11.648 1 90.25 131 TYR B C 1
ATOM 3027 O O . TYR B 1 131 ? -3.342 3.164 -12.328 1 90.25 131 TYR B O 1
ATOM 3035 N N . THR B 1 132 ? -3.902 2.162 -10.383 1 90.69 132 THR B N 1
ATOM 3036 C CA . THR B 1 132 ? -2.771 2.719 -9.656 1 90.69 132 THR B CA 1
ATOM 3037 C C . THR B 1 132 ? -1.451 2.254 -10.258 1 90.69 132 THR B C 1
ATOM 3039 O O . THR B 1 132 ? -0.457 2.98 -10.227 1 90.69 132 THR B O 1
ATOM 3042 N N . TYR B 1 133 ? -1.439 1.041 -10.828 1 84.25 133 TYR B N 1
ATOM 3043 C CA . TYR B 1 133 ? -0.205 0.51 -11.398 1 84.25 133 TYR B CA 1
ATOM 3044 C C . TYR B 1 133 ? 0.178 1.259 -12.672 1 84.25 133 TYR B C 1
ATOM 3046 O O . TYR B 1 133 ? 1.306 1.138 -13.148 1 84.25 133 TYR B O 1
ATOM 3054 N N . GLN B 1 134 ? -0.674 2 -13.195 1 87.62 134 GLN B N 1
ATOM 3055 C CA . GLN B 1 134 ? -0.43 2.777 -14.406 1 87.62 134 GLN B CA 1
ATOM 3056 C C . GLN B 1 134 ? 0.04 4.191 -14.07 1 87.62 134 GLN B C 1
ATOM 3058 O O . GLN B 1 134 ? 0.281 5 -14.961 1 87.62 134 GLN B O 1
ATOM 3063 N N . LEU B 1 135 ? 0.176 4.48 -12.75 1 90.69 135 LEU B N 1
ATOM 3064 C CA . LEU B 1 135 ? 0.493 5.828 -12.297 1 90.69 135 LEU B CA 1
ATOM 3065 C C . LEU B 1 135 ? 1.929 5.906 -11.789 1 90.69 135 LEU B C 1
ATOM 3067 O O . LEU B 1 135 ? 2.467 4.918 -11.281 1 90.69 135 LEU B O 1
ATOM 3071 N N . SER B 1 136 ? 2.504 7.086 -11.984 1 88.12 136 SER B N 1
ATOM 3072 C CA . SER B 1 136 ? 3.764 7.352 -11.297 1 88.12 136 SER B CA 1
ATOM 3073 C C . SER B 1 136 ? 3.553 7.504 -9.797 1 88.12 136 SER B C 1
ATOM 3075 O O . SER B 1 136 ? 2.422 7.68 -9.336 1 88.12 136 SER B O 1
ATOM 3077 N N . THR B 1 137 ? 4.605 7.48 -9.055 1 87.12 137 THR B N 1
ATOM 3078 C CA . THR B 1 137 ? 4.535 7.637 -7.609 1 87.12 137 THR B CA 1
ATOM 3079 C C . THR B 1 137 ? 3.93 8.992 -7.238 1 87.12 137 THR B C 1
ATOM 3081 O O . THR B 1 137 ? 3.113 9.078 -6.32 1 87.12 137 THR B O 1
ATOM 3084 N N . GLY B 1 138 ? 4.348 9.977 -7.926 1 88.31 138 GLY B N 1
ATOM 3085 C CA . GLY B 1 138 ? 3.795 11.305 -7.691 1 88.31 138 GLY B CA 1
ATOM 3086 C C . GLY B 1 138 ? 2.303 11.383 -7.961 1 88.31 138 GLY B C 1
ATOM 3087 O O . GLY B 1 138 ? 1.566 12.031 -7.215 1 88.31 138 GLY B O 1
ATOM 3088 N N . MET B 1 139 ? 1.904 10.711 -8.984 1 91 139 MET B N 1
ATOM 3089 C CA . MET B 1 139 ? 0.481 10.688 -9.312 1 91 139 MET B CA 1
ATOM 3090 C C . MET B 1 139 ? -0.308 9.938 -8.242 1 91 139 MET B C 1
ATOM 3092 O O . MET B 1 139 ? -1.393 10.375 -7.848 1 91 139 MET B O 1
ATOM 3096 N N . LYS B 1 140 ? 0.3 8.852 -7.809 1 93.44 140 LYS B N 1
ATOM 3097 C CA . LYS B 1 140 ? -0.344 8.086 -6.746 1 93.44 140 LYS B CA 1
ATOM 3098 C C . LYS B 1 140 ? -0.558 8.945 -5.5 1 93.44 140 LYS B C 1
ATOM 3100 O O . LYS B 1 140 ? -1.62 8.891 -4.879 1 93.44 140 LYS B O 1
ATOM 3105 N N . GLN B 1 141 ? 0.364 9.688 -5.184 1 92 141 GLN B N 1
ATOM 3106 C CA . GLN B 1 141 ? 0.256 10.562 -4.02 1 92 141 GLN B CA 1
ATOM 3107 C C . GLN B 1 141 ? -0.848 11.602 -4.211 1 92 141 GLN B C 1
ATOM 3109 O O . GLN B 1 141 ? -1.605 11.883 -3.279 1 92 141 GLN B O 1
ATOM 3114 N N . ARG B 1 142 ? -0.902 12.125 -5.363 1 91.81 142 ARG B N 1
ATOM 3115 C CA . ARG B 1 142 ? -1.951 13.102 -5.652 1 91.81 142 ARG B CA 1
ATOM 3116 C C . ARG B 1 142 ? -3.332 12.461 -5.543 1 91.81 142 ARG B C 1
ATOM 3118 O O . ARG B 1 142 ? -4.277 13.094 -5.059 1 91.81 142 ARG B O 1
ATOM 3125 N N . VAL B 1 143 ? -3.395 11.195 -5.98 1 95.62 143 VAL B N 1
ATOM 3126 C CA . VAL B 1 143 ? -4.648 10.469 -5.84 1 95.62 143 VAL B CA 1
ATOM 3127 C C . VAL B 1 143 ? -4.988 10.305 -4.359 1 95.62 143 VAL B C 1
ATOM 3129 O O . VAL B 1 143 ? -6.133 10.508 -3.951 1 95.62 143 VAL B O 1
ATOM 3132 N N . ALA B 1 144 ? -3.99 10.008 -3.602 1 95.06 144 ALA B N 1
ATOM 3133 C CA . ALA B 1 144 ? -4.191 9.812 -2.168 1 95.06 144 ALA B CA 1
ATOM 3134 C C . ALA B 1 144 ? -4.684 11.102 -1.507 1 95.06 144 ALA B C 1
ATOM 3136 O O . ALA B 1 144 ? -5.578 11.062 -0.661 1 95.06 144 ALA B O 1
ATOM 3137 N N . ILE B 1 145 ? -4.137 12.172 -1.865 1 92.94 145 ILE B N 1
ATOM 3138 C CA . ILE B 1 145 ? -4.523 13.461 -1.305 1 92.94 145 ILE B CA 1
ATOM 3139 C C . ILE B 1 145 ? -5.945 13.812 -1.741 1 92.94 145 ILE B C 1
ATOM 3141 O O . ILE B 1 145 ? -6.77 14.219 -0.922 1 92.94 145 ILE B O 1
ATOM 3145 N N . ALA B 1 146 ? -6.258 13.594 -3.025 1 94.81 146 ALA B N 1
ATOM 3146 C CA . ALA B 1 146 ? -7.609 13.836 -3.523 1 94.81 146 ALA B CA 1
ATOM 3147 C C . ALA B 1 146 ? -8.633 13 -2.764 1 94.81 146 ALA B C 1
ATOM 3149 O O . ALA B 1 146 ? -9.688 13.5 -2.373 1 94.81 146 ALA B O 1
ATOM 3150 N N . ARG B 1 147 ? -8.273 11.789 -2.598 1 96.25 147 ARG B N 1
ATOM 3151 C CA . ARG B 1 147 ? -9.156 10.875 -1.884 1 96.25 147 ARG B CA 1
ATOM 3152 C C . ARG B 1 147 ? -9.461 11.391 -0.481 1 96.25 147 ARG B C 1
ATOM 3154 O O . ARG B 1 147 ? -10.594 11.266 -0 1 96.25 147 ARG B O 1
ATOM 3161 N N . ALA B 1 148 ? -8.492 11.93 0.129 1 94.62 148 ALA B N 1
ATOM 3162 C CA . ALA B 1 148 ? -8.688 12.469 1.473 1 94.62 148 ALA B CA 1
ATOM 3163 C C . ALA B 1 148 ? -9.539 13.734 1.439 1 94.62 148 ALA B C 1
ATOM 3165 O O . ALA B 1 148 ? -10.445 13.898 2.258 1 94.62 148 ALA B O 1
ATOM 3166 N N . LEU B 1 149 ? -9.359 14.562 0.508 1 94.06 149 LEU B N 1
ATOM 3167 C CA . LEU B 1 149 ? -9.969 15.891 0.463 1 94.06 149 LEU B CA 1
ATOM 3168 C C . LEU B 1 149 ? -11.438 15.797 0.068 1 94.06 149 LEU B C 1
ATOM 3170 O O . LEU B 1 149 ? -12.25 16.625 0.495 1 94.06 149 LEU B O 1
ATOM 3174 N N . VAL B 1 150 ? -11.773 14.812 -0.705 1 95.12 150 VAL B N 1
ATOM 3175 C CA . VAL B 1 150 ? -13.148 14.695 -1.188 1 95.12 150 VAL B CA 1
ATOM 3176 C C . VAL B 1 150 ? -14.102 14.547 -0.005 1 95.12 150 VAL B C 1
ATOM 3178 O O . VAL B 1 150 ? -15.281 14.891 -0.103 1 95.12 150 VAL B O 1
ATOM 3181 N N . MET B 1 151 ? -13.57 14.062 1.035 1 94.62 151 MET B N 1
ATOM 3182 C CA . MET B 1 151 ? -14.398 13.836 2.219 1 94.62 151 MET B CA 1
ATOM 3183 C C . MET B 1 151 ? -14.617 15.141 2.984 1 94.62 151 MET B C 1
ATOM 3185 O O . MET B 1 151 ? -15.375 15.172 3.959 1 94.62 151 MET B O 1
ATOM 3189 N N . ASP B 1 152 ? -13.969 16.172 2.604 1 94 152 ASP B N 1
ATOM 3190 C CA . ASP B 1 152 ? -14.07 17.5 3.184 1 94 152 ASP B CA 1
ATOM 3191 C C . ASP B 1 152 ? -13.789 17.469 4.684 1 94 152 ASP B C 1
ATOM 3193 O O . ASP B 1 152 ? -14.602 17.938 5.484 1 94 152 ASP B O 1
ATOM 3197 N N . PRO B 1 153 ? -12.641 16.953 5.051 1 95.81 153 PRO B N 1
ATOM 3198 C CA . PRO B 1 153 ? -12.312 16.859 6.477 1 95.81 153 PRO B CA 1
ATOM 3199 C C . PRO B 1 153 ? -12.031 18.219 7.102 1 95.81 153 PRO B C 1
ATOM 3201 O O . PRO B 1 153 ? -11.633 19.156 6.402 1 95.81 153 PRO B O 1
ATOM 3204 N N . ASP B 1 154 ? -12.227 18.297 8.445 1 95.81 154 ASP B N 1
ATOM 3205 C CA . ASP B 1 154 ? -11.852 19.5 9.188 1 95.81 154 ASP B CA 1
ATOM 3206 C C . ASP B 1 154 ? -10.336 19.594 9.359 1 95.81 154 ASP B C 1
ATOM 3208 O O . ASP B 1 154 ? -9.766 20.688 9.359 1 95.81 154 ASP B O 1
ATOM 3212 N N . VAL B 1 155 ? -9.758 18.438 9.5 1 97.44 155 VAL B N 1
ATOM 3213 C CA . VAL B 1 155 ? -8.312 18.344 9.695 1 97.44 155 VAL B CA 1
ATOM 3214 C C . VAL B 1 155 ? -7.738 17.266 8.797 1 97.44 155 VAL B C 1
ATOM 3216 O O . VAL B 1 155 ? -8.219 16.125 8.805 1 97.44 155 VAL B O 1
ATOM 3219 N N . LEU B 1 156 ? -6.766 17.625 8.039 1 97.25 156 LEU B N 1
ATOM 3220 C CA . LEU B 1 156 ? -6.023 16.688 7.203 1 97.25 156 LEU B CA 1
ATOM 3221 C C . LEU B 1 156 ? -4.688 16.328 7.848 1 97.25 156 LEU B C 1
ATOM 3223 O O . LEU B 1 156 ? -3.912 17.203 8.211 1 97.25 156 LEU B O 1
ATOM 3227 N N . LEU B 1 157 ? -4.461 15.047 8.078 1 97.62 157 LEU B N 1
ATOM 3228 C CA . LEU B 1 157 ? -3.227 14.531 8.656 1 97.62 157 LEU B CA 1
ATOM 3229 C C . LEU B 1 157 ? -2.371 13.844 7.594 1 97.62 157 LEU B C 1
ATOM 3231 O O . LEU B 1 157 ? -2.84 12.945 6.898 1 97.62 157 LEU B O 1
ATOM 3235 N N . MET B 1 158 ? -1.163 14.281 7.465 1 97.06 158 MET B N 1
ATOM 3236 C CA . MET B 1 158 ? -0.302 13.719 6.43 1 97.06 158 MET B CA 1
ATOM 3237 C C . MET B 1 158 ? 1.01 13.219 7.027 1 97.06 158 MET B C 1
ATOM 3239 O O . MET B 1 158 ? 1.726 13.977 7.684 1 97.06 158 MET B O 1
ATOM 3243 N N . ASP B 1 159 ? 1.276 11.992 6.824 1 95.88 159 ASP B N 1
ATOM 3244 C CA . ASP B 1 159 ? 2.482 11.367 7.359 1 95.88 159 ASP B CA 1
ATOM 3245 C C . ASP B 1 159 ? 3.531 11.18 6.266 1 95.88 159 ASP B C 1
ATOM 3247 O O . ASP B 1 159 ? 3.531 10.156 5.57 1 95.88 159 ASP B O 1
ATOM 3251 N N . GLU B 1 160 ? 4.402 12.094 6.117 1 94.25 160 GLU B N 1
ATOM 3252 C CA . GLU B 1 160 ? 5.512 12.102 5.168 1 94.25 160 GLU B CA 1
ATOM 3253 C C . GLU B 1 160 ? 5.035 11.766 3.76 1 94.25 160 GLU B C 1
ATOM 3255 O O . GLU B 1 160 ? 5.598 10.883 3.105 1 94.25 160 GLU B O 1
ATOM 3260 N N . PRO B 1 161 ? 4.129 12.555 3.252 1 93.56 161 PRO B N 1
ATOM 3261 C CA . PRO B 1 161 ? 3.496 12.203 1.979 1 93.56 161 PRO B CA 1
ATOM 3262 C C . PRO B 1 161 ? 4.445 12.336 0.79 1 93.56 161 PRO B C 1
ATOM 3264 O O . PRO B 1 161 ? 4.203 11.75 -0.267 1 93.56 161 PRO B O 1
ATOM 3267 N N . PHE B 1 162 ? 5.562 13.062 0.971 1 92.69 162 PHE B N 1
ATOM 3268 C CA . PHE B 1 162 ? 6.406 13.336 -0.185 1 92.69 162 PHE B CA 1
ATOM 3269 C C . PHE B 1 162 ? 7.75 12.625 -0.05 1 92.69 162 PHE B C 1
ATOM 3271 O O . PHE B 1 162 ? 8.672 12.867 -0.834 1 92.69 162 PHE B O 1
ATOM 3278 N N . ALA B 1 163 ? 7.855 11.727 0.855 1 87.94 163 ALA B N 1
ATOM 3279 C CA . ALA B 1 163 ? 9.125 11.094 1.192 1 87.94 163 ALA B CA 1
ATOM 3280 C C . ALA B 1 163 ? 9.648 10.258 0.028 1 87.94 163 ALA B C 1
ATOM 3282 O O . ALA B 1 163 ? 10.859 10.172 -0.191 1 87.94 163 ALA B O 1
ATOM 3283 N N . ALA B 1 164 ? 8.805 9.672 -0.717 1 82.31 164 ALA B N 1
ATOM 3284 C CA . ALA B 1 164 ? 9.219 8.734 -1.755 1 82.31 164 ALA B CA 1
ATOM 3285 C C . ALA B 1 164 ? 9.312 9.422 -3.113 1 82.31 164 ALA B C 1
ATOM 3287 O O . ALA B 1 164 ? 9.562 8.773 -4.133 1 82.31 164 ALA B O 1
ATOM 3288 N N . LEU B 1 165 ? 9.195 10.711 -3.117 1 87.44 165 LEU B N 1
ATOM 3289 C CA . LEU B 1 165 ? 9.117 11.422 -4.391 1 87.44 165 LEU B CA 1
ATOM 3290 C C . LEU B 1 165 ? 10.469 12.016 -4.762 1 87.44 165 LEU B C 1
ATOM 3292 O O . LEU B 1 165 ? 11.242 12.398 -3.885 1 87.44 165 LEU B O 1
ATOM 3296 N N . ASP B 1 166 ? 10.719 12.086 -6.027 1 87.19 166 ASP B N 1
ATOM 3297 C CA . ASP B 1 166 ? 11.898 12.789 -6.516 1 87.19 166 ASP B CA 1
ATOM 3298 C C . ASP B 1 166 ? 11.758 14.297 -6.312 1 87.19 166 ASP B C 1
ATOM 3300 O O . ASP B 1 166 ? 10.656 14.797 -6.086 1 87.19 166 ASP B O 1
ATOM 3304 N N . ALA B 1 167 ? 12.891 14.961 -6.469 1 88.5 167 ALA B N 1
ATOM 3305 C CA . ALA B 1 167 ? 12.977 16.391 -6.137 1 88.5 167 ALA B CA 1
ATOM 3306 C C . ALA B 1 167 ? 12.016 17.203 -7.004 1 88.5 167 ALA B C 1
ATOM 3308 O O . ALA B 1 167 ? 11.32 18.094 -6.504 1 88.5 167 ALA B O 1
ATOM 3309 N N . GLN B 1 168 ? 12.008 16.875 -8.203 1 88.12 168 GLN B N 1
ATOM 3310 C CA . GLN B 1 168 ? 11.188 17.656 -9.125 1 88.12 168 GLN B CA 1
ATOM 3311 C C . GLN B 1 168 ? 9.703 17.5 -8.82 1 88.12 168 GLN B C 1
ATOM 3313 O O . GLN B 1 168 ? 8.969 18.484 -8.758 1 88.12 168 GLN B O 1
ATOM 3318 N N . THR B 1 169 ? 9.297 16.312 -8.664 1 86.56 169 THR B N 1
ATOM 3319 C CA . THR B 1 169 ? 7.906 16.016 -8.352 1 86.56 169 THR B CA 1
ATOM 3320 C C . THR B 1 169 ? 7.516 16.641 -7.008 1 86.56 169 THR B C 1
ATOM 3322 O O . THR B 1 169 ? 6.422 17.188 -6.863 1 86.56 169 THR B O 1
ATOM 3325 N N . ARG B 1 170 ? 8.383 16.516 -6.102 1 91.69 170 ARG B N 1
ATOM 3326 C CA . ARG B 1 170 ? 8.148 17.094 -4.781 1 91.69 170 ARG B CA 1
ATOM 3327 C C . ARG B 1 170 ? 7.922 18.594 -4.871 1 91.69 170 ARG B C 1
ATOM 3329 O O . ARG B 1 170 ? 6.977 19.125 -4.289 1 91.69 170 ARG B O 1
ATOM 3336 N N . ASP B 1 171 ? 8.758 19.234 -5.598 1 90.94 171 ASP B N 1
ATOM 3337 C CA . ASP B 1 171 ? 8.648 20.688 -5.742 1 90.94 171 ASP B CA 1
ATOM 3338 C C . ASP B 1 171 ? 7.289 21.078 -6.32 1 90.94 171 ASP B C 1
ATOM 3340 O O . ASP B 1 171 ? 6.668 22.047 -5.859 1 90.94 171 ASP B O 1
ATOM 3344 N N . LEU B 1 172 ? 6.926 20.312 -7.258 1 87.88 172 LEU B N 1
ATOM 3345 C CA . LEU B 1 172 ? 5.629 20.562 -7.879 1 87.88 172 LEU B CA 1
ATOM 3346 C C . LEU B 1 172 ? 4.5 20.391 -6.867 1 87.88 172 LEU B C 1
ATOM 3348 O O . LEU B 1 172 ? 3.592 21.234 -6.801 1 87.88 172 LEU B O 1
ATOM 3352 N N . LEU B 1 173 ? 4.566 19.406 -6.086 1 90.88 173 LEU B N 1
ATOM 3353 C CA . LEU B 1 173 ? 3.508 19.125 -5.121 1 90.88 173 LEU B CA 1
ATOM 3354 C C . LEU B 1 173 ? 3.516 20.156 -3.994 1 90.88 173 LEU B C 1
ATOM 3356 O O . LEU B 1 173 ? 2.467 20.469 -3.434 1 90.88 173 LEU B O 1
ATOM 3360 N N . LEU B 1 174 ? 4.672 20.656 -3.686 1 94.94 174 LEU B N 1
ATOM 3361 C CA . LEU B 1 174 ? 4.75 21.719 -2.68 1 94.94 174 LEU B CA 1
ATOM 3362 C C . LEU B 1 174 ? 3.977 22.953 -3.129 1 94.94 174 LEU B C 1
ATOM 3364 O O . LEU B 1 174 ? 3.236 23.547 -2.342 1 94.94 174 LEU B O 1
ATOM 3368 N N . VAL B 1 175 ? 4.164 23.25 -4.309 1 92.5 175 VAL B N 1
ATOM 3369 C CA . VAL B 1 175 ? 3.447 24.391 -4.871 1 92.5 175 VAL B CA 1
ATOM 3370 C C . VAL B 1 175 ? 1.945 24.109 -4.859 1 92.5 175 VAL B C 1
ATOM 3372 O O . VAL B 1 175 ? 1.155 24.953 -4.414 1 92.5 175 VAL B O 1
ATOM 3375 N N . GLU B 1 176 ? 1.644 22.938 -5.285 1 89.31 176 GLU B N 1
ATOM 3376 C CA . GLU B 1 176 ? 0.234 22.562 -5.348 1 89.31 176 GLU B CA 1
ATOM 3377 C C . GLU B 1 176 ? -0.398 22.547 -3.961 1 89.31 176 GLU B C 1
ATOM 3379 O O . GLU B 1 176 ? -1.532 23 -3.789 1 89.31 176 GLU B O 1
ATOM 3384 N N . MET B 1 177 ? 0.302 22.094 -3.029 1 94.19 177 MET B N 1
ATOM 3385 C CA . MET B 1 177 ? -0.222 22.016 -1.669 1 94.19 177 MET B CA 1
ATOM 3386 C C . MET B 1 177 ? -0.466 23.422 -1.105 1 94.19 177 MET B C 1
ATOM 3388 O O . MET B 1 177 ? -1.414 23.625 -0.347 1 94.19 177 MET B O 1
ATOM 3392 N N . GLN B 1 178 ? 0.368 24.359 -1.445 1 95.62 178 GLN B N 1
ATOM 3393 C CA . GLN B 1 178 ? 0.148 25.734 -1.028 1 95.62 178 GLN B CA 1
ATOM 3394 C C . GLN B 1 178 ? -1.16 26.281 -1.595 1 95.62 178 GLN B C 1
ATOM 3396 O O . GLN B 1 178 ? -1.942 26.906 -0.875 1 95.62 178 GLN B O 1
ATOM 3401 N N . LEU B 1 179 ? -1.324 25.984 -2.828 1 91.62 179 LEU B N 1
ATOM 3402 C CA . LEU B 1 179 ? -2.518 26.469 -3.506 1 91.62 179 LEU B CA 1
ATOM 3403 C C . LEU B 1 179 ? -3.775 25.844 -2.916 1 91.62 179 LEU B C 1
ATOM 3405 O O . LEU B 1 179 ? -4.766 26.531 -2.676 1 91.62 179 LEU B O 1
ATOM 3409 N N . ILE B 1 180 ? -3.654 24.578 -2.697 1 88.38 180 ILE B N 1
ATOM 3410 C CA . ILE B 1 180 ? -4.797 23.859 -2.141 1 88.38 180 ILE B CA 1
ATOM 3411 C C . ILE B 1 180 ? -5.141 24.422 -0.765 1 88.38 180 ILE B C 1
ATOM 3413 O O . ILE B 1 180 ? -6.312 24.672 -0.463 1 88.38 180 ILE B O 1
ATOM 3417 N N . TRP B 1 181 ? -4.188 24.625 0.035 1 94.12 181 TRP B N 1
ATOM 3418 C CA . TRP B 1 181 ? -4.41 25.156 1.375 1 94.12 181 TRP B CA 1
ATOM 3419 C C . TRP B 1 181 ? -4.988 26.562 1.312 1 94.12 181 TRP B C 1
ATOM 3421 O O . TRP B 1 181 ? -5.906 26.906 2.062 1 94.12 181 TRP B O 1
ATOM 3431 N N . GLU B 1 182 ? -4.496 27.328 0.434 1 92.62 182 GLU B N 1
ATOM 3432 C CA . GLU B 1 182 ? -4.973 28.703 0.3 1 92.62 182 GLU B CA 1
ATOM 3433 C C . GLU B 1 182 ? -6.441 28.734 -0.117 1 92.62 182 GLU B C 1
ATOM 3435 O O . GLU B 1 182 ? -7.207 29.578 0.358 1 92.62 182 GLU B O 1
ATOM 3440 N N . LYS B 1 183 ? -6.77 27.844 -0.948 1 87.56 183 LYS B N 1
ATOM 3441 C CA . LYS B 1 183 ? -8.133 27.812 -1.476 1 87.56 183 LYS B CA 1
ATOM 3442 C C . LYS B 1 183 ? -9.102 27.219 -0.452 1 87.56 183 LYS B C 1
ATOM 3444 O O . LYS B 1 183 ? -10.242 27.672 -0.345 1 87.56 183 LYS B O 1
ATOM 3449 N N . THR B 1 184 ? -8.609 26.266 0.274 1 88.19 184 THR B N 1
ATOM 3450 C CA . THR B 1 184 ? -9.531 25.531 1.134 1 88.19 184 THR B CA 1
ATOM 3451 C C . THR B 1 184 ? -9.43 26.016 2.578 1 88.19 184 THR B C 1
ATOM 3453 O O . THR B 1 184 ? -10.375 25.875 3.357 1 88.19 184 THR B O 1
ATOM 3456 N N . LYS B 1 185 ? -8.258 26.438 2.967 1 91.69 185 LYS B N 1
ATOM 3457 C CA . LYS B 1 185 ? -7.914 26.875 4.32 1 91.69 185 LYS B CA 1
ATOM 3458 C C . LYS B 1 185 ? -8.18 25.75 5.332 1 91.69 185 LYS B C 1
ATOM 3460 O O . LYS B 1 185 ? -8.672 26.016 6.43 1 91.69 185 LYS B O 1
ATOM 3465 N N . LYS B 1 186 ? -8.008 24.609 4.844 1 93.62 186 LYS B N 1
ATOM 3466 C CA . LYS B 1 186 ? -8.141 23.453 5.719 1 93.62 186 LYS B CA 1
ATOM 3467 C C . LYS B 1 186 ? -7.055 23.438 6.793 1 93.62 186 LYS B C 1
ATOM 3469 O O . LYS B 1 186 ? -5.961 23.969 6.578 1 93.62 186 LYS B O 1
ATOM 3474 N N . THR B 1 187 ? -7.434 22.922 7.949 1 97.81 187 THR B N 1
ATOM 3475 C CA . THR B 1 187 ? -6.422 22.672 8.969 1 97.81 187 THR B CA 1
ATOM 34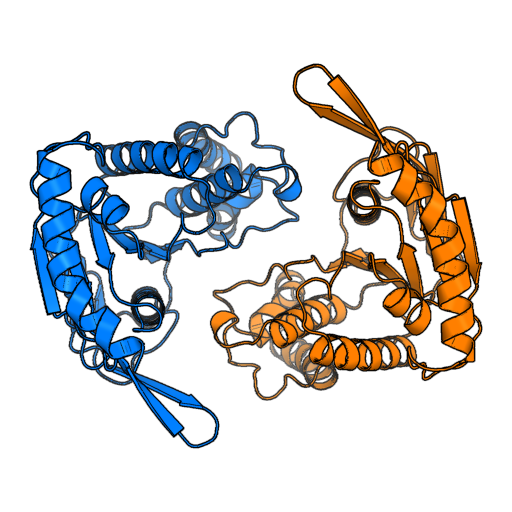76 C C . THR B 1 187 ? -5.59 21.438 8.617 1 97.81 187 THR B C 1
ATOM 3478 O O . THR B 1 187 ? -6.141 20.375 8.32 1 97.81 187 THR B O 1
ATOM 3481 N N . ILE B 1 188 ? -4.258 21.578 8.609 1 98 188 ILE B N 1
ATOM 3482 C CA . ILE B 1 188 ? -3.406 20.484 8.164 1 98 188 ILE B CA 1
ATOM 3483 C C . ILE B 1 188 ? -2.305 20.234 9.195 1 98 188 ILE B C 1
ATOM 3485 O O . ILE B 1 188 ? -1.695 21.188 9.703 1 98 188 ILE B O 1
ATOM 3489 N N . LEU B 1 189 ? -2.15 19.047 9.617 1 98.44 189 LEU B N 1
ATOM 3490 C CA . LEU B 1 189 ? -0.979 18.562 10.344 1 98.44 189 LEU B CA 1
ATOM 3491 C C . LEU B 1 189 ? -0.087 17.719 9.438 1 98.44 189 LEU B C 1
ATOM 3493 O O . LEU B 1 189 ? -0.511 16.672 8.945 1 98.44 189 LEU B O 1
ATOM 3497 N N . PHE B 1 190 ? 1.136 18.188 9.289 1 98.31 190 PHE B N 1
ATOM 3498 C CA . PHE B 1 190 ? 2.043 17.656 8.273 1 98.31 190 PHE B CA 1
ATOM 3499 C C . PHE B 1 190 ? 3.354 17.203 8.906 1 98.31 190 PHE B C 1
ATOM 3501 O O . PHE B 1 190 ? 4.125 18.031 9.406 1 98.31 190 PHE B O 1
ATOM 3508 N N . VAL B 1 191 ? 3.584 15.875 8.844 1 97.69 191 VAL B N 1
ATOM 3509 C CA . VAL B 1 191 ? 4.84 15.336 9.352 1 97.69 191 VAL B CA 1
ATOM 3510 C C . VAL B 1 191 ? 5.855 15.234 8.219 1 97.69 191 VAL B C 1
ATOM 3512 O O . VAL B 1 191 ? 5.543 14.719 7.141 1 97.69 191 VAL B O 1
ATOM 3515 N N . THR B 1 192 ? 7.047 15.695 8.469 1 96.31 192 THR B N 1
ATOM 3516 C CA . THR B 1 192 ? 8.109 15.609 7.473 1 96.31 192 THR B CA 1
ATOM 3517 C C . THR B 1 192 ? 9.477 15.664 8.133 1 96.31 192 THR B C 1
ATOM 3519 O O . THR B 1 192 ? 9.625 16.188 9.234 1 96.31 192 THR B O 1
ATOM 3522 N N . HIS B 1 193 ? 10.359 15.125 7.465 1 92.62 193 HIS B N 1
ATOM 3523 C CA . HIS B 1 193 ? 11.75 15.258 7.887 1 92.62 193 HIS B CA 1
ATOM 3524 C C . HIS B 1 193 ? 12.445 16.375 7.125 1 92.62 193 HIS B C 1
ATOM 3526 O O . HIS B 1 193 ? 13.617 16.672 7.391 1 92.62 193 HIS B O 1
ATOM 3532 N N . SER B 1 194 ? 11.805 17 6.285 1 94.12 194 SER B N 1
ATOM 3533 C CA . SER B 1 194 ? 12.383 18.031 5.434 1 94.12 194 SER B CA 1
ATOM 3534 C C . SER B 1 194 ? 12.094 19.422 5.984 1 94.12 194 SER B C 1
ATOM 3536 O O . SER B 1 194 ? 10.953 19.891 5.953 1 94.12 194 SER B O 1
ATOM 3538 N N . VAL B 1 195 ? 13.172 20.094 6.309 1 95.56 195 VAL B N 1
ATOM 3539 C CA . VAL B 1 195 ? 13.023 21.453 6.809 1 95.56 195 VAL B CA 1
ATOM 3540 C C . VAL B 1 195 ? 12.531 22.359 5.684 1 95.56 195 VAL B C 1
ATOM 3542 O O . VAL B 1 195 ? 11.773 23.297 5.922 1 95.56 195 VAL B O 1
ATOM 3545 N N . ALA B 1 196 ? 12.969 22.031 4.516 1 95.88 196 ALA B N 1
ATOM 3546 C CA . ALA B 1 196 ? 12.539 22.812 3.363 1 95.88 196 ALA B CA 1
ATOM 3547 C C . ALA B 1 196 ? 11.031 22.719 3.164 1 95.88 196 ALA B C 1
ATOM 3549 O O . ALA B 1 196 ? 10.359 23.719 2.928 1 95.88 196 ALA B O 1
ATOM 3550 N N . GLU B 1 197 ? 10.484 21.531 3.285 1 96.94 197 GLU B N 1
ATOM 3551 C CA . GLU B 1 197 ? 9.047 21.344 3.168 1 96.94 197 GLU B CA 1
ATOM 3552 C C . GLU B 1 197 ? 8.297 22.125 4.242 1 96.94 197 GLU B C 1
ATOM 3554 O O . GLU B 1 197 ? 7.305 22.797 3.953 1 96.94 197 GLU B O 1
ATOM 3559 N N . ALA B 1 198 ? 8.82 22.031 5.418 1 98 198 ALA B N 1
ATOM 3560 C CA . ALA B 1 198 ? 8.195 22.719 6.547 1 98 198 ALA B CA 1
ATOM 3561 C C . ALA B 1 198 ? 8.203 24.219 6.34 1 98 198 ALA B C 1
ATOM 3563 O O . ALA B 1 198 ? 7.215 24.906 6.629 1 98 198 ALA B O 1
ATOM 3564 N N . ALA B 1 199 ? 9.297 24.719 5.824 1 97.75 199 ALA B N 1
ATOM 3565 C CA . ALA B 1 199 ? 9.43 26.156 5.594 1 97.75 199 ALA B CA 1
ATOM 3566 C C . ALA B 1 199 ? 8.461 26.641 4.523 1 97.75 199 ALA B C 1
ATOM 3568 O O . ALA B 1 199 ? 7.852 27.703 4.66 1 97.75 199 ALA B O 1
ATOM 3569 N N . VAL B 1 200 ? 8.305 25.844 3.559 1 97.69 200 VAL B N 1
ATOM 3570 C CA . VAL B 1 200 ? 7.48 26.234 2.418 1 97.69 200 VAL B CA 1
ATOM 3571 C C . VAL B 1 200 ? 6 26.141 2.785 1 97.69 200 VAL B C 1
ATOM 3573 O O . VAL B 1 200 ? 5.207 27.016 2.445 1 97.69 200 VAL B O 1
ATOM 3576 N N . LEU B 1 201 ? 5.625 25.172 3.547 1 97.81 201 LEU B N 1
ATOM 3577 C CA . LEU B 1 201 ? 4.215 24.859 3.711 1 97.81 201 LEU B CA 1
ATOM 3578 C C . LEU B 1 201 ? 3.688 25.375 5.043 1 97.81 201 LEU B C 1
ATOM 3580 O O . LEU B 1 201 ? 2.533 25.797 5.137 1 97.81 201 LEU B O 1
ATOM 3584 N N . GLY B 1 202 ? 4.43 25.438 5.996 1 98.12 202 GLY B N 1
ATOM 3585 C CA . GLY B 1 202 ? 3.945 25.594 7.359 1 98.12 202 GLY B CA 1
ATOM 3586 C C . GLY B 1 202 ? 3.607 27.031 7.703 1 98.12 202 GLY B C 1
ATOM 3587 O O . GLY B 1 202 ? 4.363 27.953 7.379 1 98.12 202 GLY B O 1
ATOM 3588 N N . THR B 1 203 ? 2.459 27.234 8.383 1 97.81 203 THR B N 1
ATOM 3589 C CA . THR B 1 203 ? 2.199 28.469 9.102 1 97.81 203 THR B CA 1
ATOM 3590 C C . THR B 1 203 ? 2.875 28.469 10.469 1 97.81 203 THR B C 1
ATOM 3592 O O . THR B 1 203 ? 3.164 29.516 11.031 1 97.81 203 THR B O 1
ATOM 3595 N N . LYS B 1 204 ? 3.008 27.297 10.938 1 97.81 204 LYS B N 1
ATOM 3596 C CA . LYS B 1 204 ? 3.695 27 12.188 1 97.81 204 LYS B CA 1
ATOM 3597 C C . LYS B 1 204 ? 4.496 25.703 12.078 1 97.81 204 LYS B C 1
ATOM 3599 O O . LYS B 1 204 ? 4.035 24.734 11.469 1 97.81 204 LYS B O 1
ATOM 3604 N N . VAL B 1 205 ? 5.727 25.703 12.695 1 98.31 205 VAL B N 1
ATOM 3605 C CA . VAL B 1 205 ? 6.555 24.516 12.695 1 98.31 205 VAL B CA 1
ATOM 3606 C C . VAL B 1 205 ? 6.848 24.078 14.133 1 98.31 205 VAL B C 1
ATOM 3608 O O . VAL B 1 205 ? 7.336 24.875 14.938 1 98.31 205 VAL B O 1
ATOM 3611 N N . ALA B 1 206 ? 6.473 22.875 14.438 1 98.25 206 ALA B N 1
ATOM 3612 C CA . ALA B 1 206 ? 6.773 22.297 15.742 1 98.25 206 ALA B CA 1
ATOM 3613 C C . ALA B 1 206 ? 7.949 21.328 15.648 1 98.25 206 ALA B C 1
ATOM 3615 O O . ALA B 1 206 ? 7.934 20.406 14.836 1 98.25 206 ALA B O 1
ATOM 3616 N N . VAL B 1 207 ? 8.945 21.531 16.484 1 97.38 207 VAL B N 1
ATOM 3617 C CA . VAL B 1 207 ? 10.148 20.719 16.469 1 97.38 207 VAL B CA 1
ATOM 3618 C C . VAL B 1 207 ? 10.094 19.688 17.609 1 97.38 207 VAL B C 1
ATOM 3620 O O . VAL B 1 207 ? 10.039 20.047 18.781 1 97.38 207 VAL B O 1
ATOM 3623 N N . PHE B 1 208 ? 10.117 18.422 17.219 1 97.19 208 PHE B N 1
ATOM 3624 C CA . PHE B 1 208 ? 10.125 17.328 18.172 1 97.19 208 PHE B CA 1
ATOM 3625 C C . PHE B 1 208 ? 11.531 17.094 18.719 1 97.19 208 PHE B C 1
ATOM 3627 O O . PHE B 1 208 ? 12.516 17.25 18 1 97.19 208 PHE B O 1
ATOM 3634 N N . SER B 1 209 ? 11.578 16.672 19.953 1 95 209 SER B N 1
ATOM 3635 C CA . SER B 1 209 ? 12.836 16.25 20.547 1 95 209 SER B CA 1
ATOM 3636 C C . SER B 1 209 ? 13.086 14.758 20.312 1 95 209 SER B C 1
ATOM 3638 O O . SER B 1 209 ? 12.281 14.086 19.656 1 95 209 SER B O 1
ATOM 3640 N N . ASN B 1 210 ? 14.219 14.258 20.781 1 91.69 210 ASN B N 1
ATOM 3641 C CA . ASN B 1 210 ? 14.461 12.82 20.828 1 91.69 210 ASN B CA 1
ATOM 3642 C C . ASN B 1 210 ? 13.555 12.148 21.859 1 91.69 210 ASN B C 1
ATOM 3644 O O . ASN B 1 210 ? 12.922 12.82 22.672 1 91.69 210 ASN B O 1
ATOM 3648 N N . ARG B 1 211 ? 13.602 10.844 21.797 1 89.31 211 ARG B N 1
ATOM 3649 C CA . ARG B 1 211 ? 12.766 10.055 22.703 1 89.31 211 ARG B CA 1
ATOM 3650 C C . ARG B 1 211 ? 13.234 10.195 24.141 1 89.31 211 ARG B C 1
ATOM 3652 O O . ARG B 1 211 ? 14.438 10.234 24.406 1 89.31 211 ARG B O 1
ATOM 3659 N N . PRO B 1 212 ? 12.367 10.273 25.109 1 93.69 212 PRO B N 1
ATOM 3660 C CA . PRO B 1 212 ? 10.922 10.438 24.938 1 93.69 212 PRO B CA 1
ATOM 3661 C C . PRO B 1 212 ? 10.547 11.805 24.375 1 93.69 212 PRO B C 1
ATOM 3663 O O . PRO B 1 212 ? 10.93 12.836 24.938 1 93.69 212 PRO B O 1
ATOM 3666 N N . SER B 1 213 ? 9.836 11.805 23.328 1 95.31 213 SER B N 1
ATOM 3667 C CA . SER B 1 213 ? 9.703 13 22.5 1 95.31 213 SER B CA 1
ATOM 3668 C C . SER B 1 213 ? 8.711 13.984 23.094 1 95.31 213 SER B C 1
ATOM 3670 O O . SER B 1 213 ? 7.688 13.586 23.656 1 95.31 213 SER B O 1
ATOM 3672 N N . THR B 1 214 ? 9.023 15.203 23.062 1 96.62 214 THR B N 1
ATOM 3673 C CA . THR B 1 214 ? 8.172 16.359 23.328 1 96.62 214 THR B CA 1
ATOM 3674 C C . THR B 1 214 ? 8.352 17.422 22.234 1 96.62 214 THR B C 1
ATOM 3676 O O . THR B 1 214 ? 9.141 17.219 21.297 1 96.62 214 THR B O 1
ATOM 3679 N N . ILE B 1 215 ? 7.551 18.453 22.344 1 96.88 215 ILE B N 1
ATOM 3680 C CA . ILE B 1 215 ? 7.773 19.578 21.438 1 96.88 215 ILE B CA 1
ATOM 3681 C C . ILE B 1 215 ? 8.773 20.547 22.078 1 96.88 215 ILE B C 1
ATOM 3683 O O . ILE B 1 215 ? 8.477 21.188 23.094 1 96.88 215 ILE B O 1
ATOM 3687 N N . LYS B 1 216 ? 9.859 20.688 21.438 1 94.56 216 LYS B N 1
ATOM 3688 C CA . LYS B 1 216 ? 10.938 21.531 21.953 1 94.56 216 LYS B CA 1
ATOM 3689 C C . LYS B 1 216 ? 10.68 23 21.641 1 94.56 216 LYS B C 1
ATOM 3691 O O . LYS B 1 216 ? 11.062 23.875 22.422 1 94.56 216 LYS B O 1
ATOM 3696 N N . LYS B 1 217 ? 10.188 23.156 20.516 1 95.75 217 LYS B N 1
ATOM 3697 C CA . LYS B 1 217 ? 10.016 24.531 20.047 1 95.75 217 LYS B CA 1
ATOM 3698 C C . LYS B 1 217 ? 8.922 24.609 19 1 95.75 217 LYS B C 1
ATOM 3700 O O . LYS B 1 217 ? 8.734 23.688 18.203 1 95.75 217 LYS B O 1
ATOM 3705 N N . GLU B 1 218 ? 8.203 25.672 19.078 1 97.19 218 GLU B N 1
ATOM 3706 C CA . GLU B 1 218 ? 7.258 26.031 18.031 1 97.19 218 GLU B CA 1
ATOM 3707 C C . GLU B 1 218 ? 7.648 27.359 17.375 1 97.19 218 GLU B C 1
ATOM 3709 O O . GLU B 1 218 ? 7.902 28.344 18.062 1 97.19 218 GLU B O 1
ATOM 3714 N N . VAL B 1 219 ? 7.73 27.344 16.094 1 97.31 219 VAL B N 1
ATOM 3715 C CA . VAL B 1 219 ? 8.156 28.531 15.367 1 97.31 219 VAL B CA 1
ATOM 3716 C C . VAL B 1 219 ? 7.051 28.969 14.414 1 97.31 219 VAL B C 1
ATOM 3718 O O . VAL B 1 219 ? 6.609 28.188 13.562 1 97.31 219 VAL B O 1
ATOM 3721 N N . GLU B 1 220 ? 6.637 30.188 14.539 1 97.31 220 GLU B N 1
ATOM 3722 C CA . GLU B 1 220 ? 5.676 30.75 13.594 1 97.31 220 GLU B CA 1
ATOM 3723 C C . GLU B 1 220 ? 6.355 31.141 12.281 1 97.31 220 GLU B C 1
ATOM 3725 O O . GLU B 1 220 ? 7.5 31.594 12.281 1 97.31 220 GLU B O 1
ATOM 3730 N N . ASN B 1 221 ? 5.695 30.891 11.219 1 97.19 221 ASN B N 1
ATOM 3731 C CA . ASN B 1 221 ? 6.164 31.266 9.891 1 97.19 221 ASN B CA 1
ATOM 3732 C C . ASN B 1 221 ? 5.203 32.219 9.203 1 97.19 221 ASN B C 1
ATOM 3734 O O . ASN B 1 221 ? 4.188 31.812 8.648 1 97.19 221 ASN B O 1
ATOM 3738 N N . ASP B 1 222 ? 5.637 33.469 9.125 1 94.12 222 ASP B N 1
ATOM 3739 C CA . ASP B 1 222 ? 4.758 34.531 8.602 1 94.12 222 ASP B CA 1
ATOM 3740 C C . ASP B 1 222 ? 5.234 35 7.238 1 94.12 222 ASP B C 1
ATOM 3742 O O . ASP B 1 222 ? 4.777 36.031 6.742 1 94.12 222 ASP B O 1
ATOM 3746 N N . PHE B 1 223 ? 6.129 34.281 6.672 1 95.31 223 PHE B N 1
ATOM 3747 C CA . PHE B 1 223 ? 6.582 34.688 5.348 1 95.31 223 PHE B CA 1
ATOM 3748 C C . PHE B 1 223 ? 5.441 34.625 4.34 1 95.31 223 PHE B C 1
ATOM 3750 O O . PHE B 1 223 ? 4.633 33.688 4.379 1 95.31 223 PHE B O 1
ATOM 3757 N N . PRO B 1 224 ? 5.41 35.531 3.486 1 93.56 224 PRO B N 1
ATOM 3758 C CA . PRO B 1 224 ? 4.301 35.531 2.529 1 93.56 224 PRO B CA 1
ATOM 3759 C C . PRO B 1 224 ? 4.391 34.438 1.496 1 93.56 224 PRO B C 1
ATOM 3761 O O . PRO B 1 224 ? 5.484 33.969 1.176 1 93.56 224 PRO B O 1
ATOM 3764 N N . ARG B 1 225 ? 3.217 34.062 1.014 1 91.94 225 ARG B N 1
ATOM 3765 C CA . ARG B 1 225 ? 3.119 33.094 -0.058 1 91.94 225 ARG B CA 1
ATOM 3766 C C . ARG B 1 225 ? 2.887 33.75 -1.405 1 91.94 225 ARG B C 1
ATOM 3768 O O . ARG B 1 225 ? 2.357 34.875 -1.465 1 91.94 225 ARG B O 1
ATOM 3775 N N . PRO B 1 226 ? 3.297 33.125 -2.457 1 93.06 226 PRO B N 1
ATOM 3776 C CA . PRO B 1 226 ? 3.883 31.781 -2.566 1 93.06 226 PRO B CA 1
ATOM 3777 C C . PRO B 1 226 ? 5.34 31.734 -2.115 1 93.06 226 PRO B C 1
ATOM 3779 O O . PRO B 1 226 ? 6.09 32.688 -2.332 1 93.06 226 PRO B O 1
ATOM 3782 N N . ARG B 1 227 ? 5.645 30.609 -1.544 1 95.5 227 ARG B N 1
ATOM 3783 C CA . ARG B 1 227 ? 7 30.406 -1.039 1 95.5 227 ARG B CA 1
ATOM 3784 C C . ARG B 1 227 ? 7.754 29.391 -1.899 1 95.5 227 ARG B C 1
ATOM 3786 O O . ARG B 1 227 ? 7.176 28.406 -2.361 1 95.5 227 ARG B O 1
ATOM 3793 N N . VAL B 1 228 ? 9 29.766 -2.061 1 93.25 228 VAL B N 1
ATOM 3794 C CA . VAL B 1 228 ? 9.93 28.859 -2.713 1 93.25 228 VAL B CA 1
ATOM 3795 C C . VAL B 1 228 ? 11.117 28.578 -1.789 1 93.25 228 VAL B C 1
ATOM 3797 O O . VAL B 1 228 ? 11.617 29.484 -1.124 1 93.25 228 VAL B O 1
ATOM 3800 N N . SER B 1 229 ? 11.531 27.297 -1.803 1 92.12 229 SER B N 1
ATOM 3801 C CA . SER B 1 229 ? 12.523 26.875 -0.822 1 92.12 229 SER B CA 1
ATOM 3802 C C . SER B 1 229 ? 13.836 27.625 -0.995 1 92.12 229 SER B C 1
ATOM 3804 O O . SER B 1 229 ? 14.586 27.797 -0.033 1 92.12 229 SER B O 1
ATOM 3806 N N . GLU B 1 230 ? 14.031 28.078 -2.145 1 91.81 230 GLU B N 1
ATOM 3807 C CA . GLU B 1 230 ? 15.32 28.672 -2.479 1 91.81 230 GLU B CA 1
ATOM 3808 C C . GLU B 1 230 ? 15.336 30.172 -2.162 1 91.81 230 GLU B C 1
ATOM 3810 O O . GLU B 1 230 ? 16.391 30.812 -2.23 1 91.81 230 GLU B O 1
ATOM 3815 N N . ASP B 1 231 ? 14.234 30.734 -1.771 1 92.69 231 ASP B N 1
ATOM 3816 C CA . ASP B 1 231 ? 14.188 32.125 -1.385 1 92.69 231 ASP B CA 1
ATOM 3817 C C . ASP B 1 231 ? 15.117 32.406 -0.203 1 92.69 231 ASP B C 1
ATOM 3819 O O . ASP B 1 231 ? 15.141 31.656 0.765 1 92.69 231 ASP B O 1
ATOM 3823 N N . GLU B 1 232 ? 15.797 33.5 -0.267 1 91.56 232 GLU B N 1
ATOM 3824 C CA . GLU B 1 232 ? 16.812 33.844 0.736 1 91.56 232 GLU B CA 1
ATOM 3825 C C . GLU B 1 232 ? 16.203 33.875 2.135 1 91.56 232 GLU B C 1
ATOM 3827 O O . GLU B 1 232 ? 16.781 33.344 3.082 1 91.56 232 GLU B O 1
ATOM 3832 N N . SER B 1 233 ? 15.125 34.594 2.205 1 92.12 233 SER B N 1
ATOM 3833 C CA . SER B 1 233 ? 14.469 34.688 3.504 1 92.12 233 SER B CA 1
ATOM 3834 C C . SER B 1 233 ? 14.078 33.312 4.039 1 92.12 233 SER B C 1
ATOM 3836 O O . SER B 1 233 ? 14.203 33.062 5.238 1 92.12 233 SER B O 1
ATOM 3838 N N . LEU B 1 234 ? 13.672 32.469 3.191 1 95 234 LEU B N 1
ATOM 3839 C CA . LEU B 1 234 ? 13.258 31.141 3.617 1 95 234 LEU B CA 1
ATOM 3840 C C . LEU B 1 234 ? 14.469 30.281 3.945 1 95 234 LEU B C 1
ATOM 3842 O O . LEU B 1 234 ? 14.398 29.406 4.816 1 95 234 LEU B O 1
ATOM 3846 N N . LEU B 1 235 ? 15.516 30.547 3.234 1 95.62 235 LEU B N 1
ATOM 3847 C CA . LEU B 1 235 ? 16.75 29.828 3.521 1 95.62 235 LEU B CA 1
ATOM 3848 C C . LEU B 1 235 ? 17.219 30.094 4.945 1 95.62 235 LEU B C 1
ATOM 3850 O O . LEU B 1 235 ? 17.688 29.188 5.641 1 95.62 235 LEU B O 1
ATOM 3854 N N . LYS B 1 236 ? 17.156 31.297 5.328 1 95.44 236 LYS B N 1
ATOM 3855 C CA . LYS B 1 236 ? 17.516 31.656 6.703 1 95.44 236 LYS B CA 1
ATOM 3856 C C . LYS B 1 236 ? 16.594 30.953 7.699 1 95.44 236 LYS B C 1
ATOM 3858 O O . LYS B 1 236 ? 17.047 30.438 8.727 1 95.44 236 LYS B O 1
ATOM 3863 N N . PHE B 1 237 ? 15.352 31.016 7.379 1 96.62 237 PHE B N 1
ATOM 3864 C CA . PHE B 1 237 ? 14.367 30.344 8.211 1 96.62 237 PHE B CA 1
ATOM 3865 C C . PHE B 1 237 ? 14.695 28.859 8.328 1 96.62 237 PHE B C 1
ATOM 3867 O O . PHE B 1 237 ? 14.641 28.281 9.422 1 96.62 237 PHE B O 1
ATOM 3874 N N . GLN B 1 238 ? 15.039 28.203 7.234 1 97.19 238 GLN B N 1
ATOM 3875 C CA . GLN B 1 238 ? 15.414 26.797 7.207 1 97.19 238 GLN B CA 1
ATOM 3876 C C . GLN B 1 238 ? 16.641 26.531 8.086 1 97.19 238 GLN B C 1
ATOM 3878 O O . GLN B 1 238 ? 16.688 25.531 8.805 1 97.19 238 GLN B O 1
ATOM 3883 N N . GLN B 1 239 ? 17.531 27.422 7.996 1 96.19 239 GLN B N 1
ATOM 3884 C CA . GLN B 1 239 ? 18.734 27.281 8.797 1 96.19 239 GLN B CA 1
ATOM 3885 C C . GLN B 1 239 ? 18.422 27.344 10.289 1 96.19 239 GLN B C 1
ATOM 3887 O O . GLN B 1 239 ? 19 26.594 11.086 1 96.19 239 GLN B O 1
ATOM 3892 N N . ASP B 1 240 ? 17.578 28.234 10.586 1 95.44 240 ASP B N 1
ATOM 389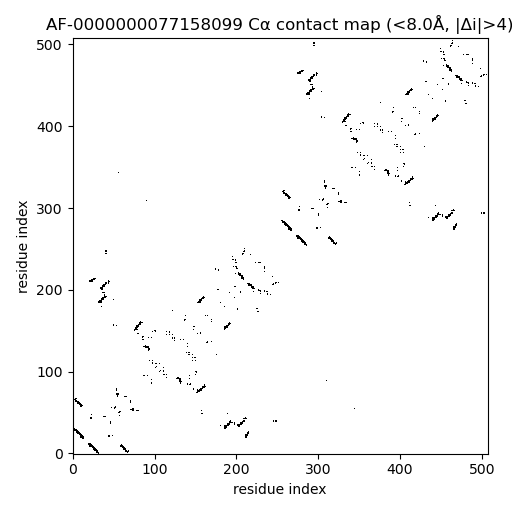3 C CA . ASP B 1 240 ? 17.156 28.344 11.977 1 95.44 240 ASP B CA 1
ATOM 3894 C C . ASP B 1 240 ? 16.5 27.047 12.453 1 95.44 240 ASP B C 1
ATOM 3896 O O . ASP B 1 240 ? 16.766 26.594 13.562 1 95.44 240 ASP B O 1
ATOM 3900 N N . LEU B 1 241 ? 15.648 26.5 11.656 1 95.5 241 LEU B N 1
ATOM 3901 C CA . LEU B 1 241 ? 15 25.234 11.984 1 95.5 241 LEU B CA 1
ATOM 3902 C C . LEU B 1 241 ? 16.031 24.109 12.141 1 95.5 241 LEU B C 1
ATOM 3904 O O . LEU B 1 241 ? 15.938 23.312 13.062 1 95.5 241 LEU B O 1
ATOM 3908 N N . LEU B 1 242 ? 16.984 24.078 11.219 1 94.62 242 LEU B N 1
ATOM 3909 C CA . LEU B 1 242 ? 18.031 23.062 11.242 1 94.62 242 LEU B CA 1
ATOM 3910 C C . LEU B 1 242 ? 18.844 23.156 12.531 1 94.62 242 LEU B C 1
ATOM 3912 O O . LEU B 1 242 ? 19.234 22.141 13.102 1 94.62 242 LEU B O 1
ATOM 3916 N N . SER B 1 243 ? 19.078 24.359 12.906 1 94.06 243 SER B N 1
ATOM 3917 C CA . SER B 1 243 ? 19.828 24.578 14.133 1 94.06 243 SER B CA 1
ATOM 3918 C C . SER B 1 243 ? 19.109 24.016 15.344 1 94.06 243 SER B C 1
ATOM 3920 O O . SER B 1 243 ? 19.734 23.562 16.312 1 94.06 243 SER B O 1
ATOM 3922 N N . GLU B 1 244 ? 17.812 24.078 15.281 1 91.12 244 GLU B N 1
ATOM 3923 C CA . GLU B 1 244 ? 17 23.516 16.359 1 91.12 244 GLU B CA 1
ATOM 3924 C C . GLU B 1 244 ? 17.031 21.984 16.328 1 91.12 244 GLU B C 1
ATOM 3926 O O . GLU B 1 244 ? 16.938 21.344 17.375 1 91.12 244 GLU B O 1
ATOM 3931 N N . LEU B 1 245 ? 17.234 21.375 15.164 1 91.19 245 LEU B N 1
ATOM 3932 C CA . LEU B 1 245 ? 17.141 19.922 14.969 1 91.19 245 LEU B CA 1
ATOM 3933 C C . LEU B 1 245 ? 18.5 19.266 15.242 1 91.19 245 LEU B C 1
ATOM 3935 O O . LEU B 1 245 ? 18.547 18.109 15.672 1 91.19 245 LEU B O 1
ATOM 3939 N N . ARG B 1 246 ? 19.562 19.938 14.977 1 87.44 246 ARG B N 1
ATOM 3940 C CA . ARG B 1 246 ? 20.906 19.391 14.969 1 87.44 246 ARG B CA 1
ATOM 3941 C C . ARG B 1 246 ? 21.234 18.719 16.297 1 87.44 246 ARG B C 1
ATOM 3943 O O . ARG B 1 246 ? 21.734 17.594 16.328 1 87.44 246 ARG B O 1
ATOM 3950 N N . PRO B 1 247 ? 20.922 19.375 17.359 1 84.62 247 PRO B N 1
ATOM 3951 C CA . PRO B 1 247 ? 21.25 18.734 18.641 1 84.62 247 PRO B CA 1
ATOM 3952 C C . PRO B 1 247 ? 20.5 17.422 18.844 1 84.62 247 PRO B C 1
ATOM 3954 O O . PRO B 1 247 ? 21.047 16.484 19.453 1 84.62 247 PRO B O 1
ATOM 3957 N N . GLU B 1 248 ? 19.375 17.344 18.406 1 82.5 248 GLU B N 1
ATOM 3958 C CA . GLU B 1 248 ? 18.531 16.172 18.578 1 82.5 248 GLU B CA 1
ATOM 3959 C C . GLU B 1 248 ? 19.016 15.016 17.703 1 82.5 248 GLU B C 1
ATOM 3961 O O . GLU B 1 248 ? 18.969 13.852 18.094 1 82.5 248 GLU B O 1
ATOM 3966 N N . VAL B 1 249 ? 19.375 15.359 16.5 1 78.12 249 VAL B N 1
ATOM 3967 C CA . VAL B 1 249 ? 19.859 14.352 15.555 1 78.12 249 VAL B CA 1
ATOM 3968 C C . VAL B 1 249 ? 21.172 13.75 16.062 1 78.12 249 VAL B C 1
ATOM 3970 O O . VAL B 1 249 ? 21.391 12.547 15.953 1 78.12 249 VAL B O 1
ATOM 3973 N N . LYS B 1 250 ? 22.062 14.516 16.625 1 73.06 250 LYS B N 1
ATOM 3974 C CA . LYS B 1 250 ? 23.344 14.055 17.156 1 73.06 250 LYS B CA 1
ATOM 3975 C C . LYS B 1 250 ? 23.125 13.078 18.328 1 73.06 250 LYS B C 1
ATOM 3977 O O . LYS B 1 250 ? 23.859 12.094 18.453 1 73.06 250 LYS B O 1
ATOM 3982 N N . LYS B 1 251 ? 22.125 13.258 19 1 70.5 251 LYS B N 1
ATOM 3983 C CA . LYS B 1 251 ? 21.828 12.422 20.156 1 70.5 251 LYS B CA 1
ATOM 3984 C C . LYS B 1 251 ? 21.297 11.062 19.734 1 70.5 251 LYS B C 1
ATOM 3986 O O . LYS B 1 251 ? 21.547 10.047 20.375 1 70.5 251 LYS B O 1
ATOM 3991 N N . ASN B 1 252 ? 20.578 11.016 18.703 1 70.31 252 ASN B N 1
ATOM 3992 C CA . ASN B 1 252 ? 19.906 9.805 18.219 1 70.31 252 ASN B CA 1
ATOM 3993 C C . ASN B 1 252 ? 20.922 8.805 17.656 1 70.31 252 ASN B C 1
ATOM 3995 O O . ASN B 1 252 ? 20.672 7.602 17.656 1 70.31 252 ASN B O 1
ATOM 3999 N N . LYS B 1 253 ? 22.047 9.25 17.141 1 64.25 253 LYS B N 1
ATOM 4000 C CA . LYS B 1 253 ? 23.078 8.406 16.547 1 64.25 253 LYS B CA 1
ATOM 4001 C C . LYS B 1 253 ? 23.953 7.77 17.641 1 64.25 253 LYS B C 1
ATOM 4003 O O . LYS B 1 253 ? 24.734 6.855 17.359 1 64.25 253 LYS B O 1
ATOM 4008 N N . GLN B 1 254 ? 23.922 8.133 18.891 1 52.47 254 GLN B N 1
ATOM 4009 C CA . GLN B 1 254 ? 24.688 7.531 19.969 1 52.47 254 GLN B CA 1
ATOM 4010 C C . GLN B 1 254 ? 23.859 6.48 20.703 1 52.47 254 GLN B C 1
ATOM 4012 O O . GLN B 1 254 ? 22.641 6.625 20.844 1 52.47 254 GLN B O 1
#

Radius of gyration: 24.85 Å; Cα contacts (8 Å, |Δi|>4): 1004; chains: 2; bounding box: 50×70×58 Å

pLDDT: mean 92.67, std 6.66, range [52.47, 98.69]

Nearest PDB structures (foldseek):
  4khz-assembly1_B  TM=9.451E-01  e=6.828E-22  Escherichia coli DH1
  2r6g-assembly1_A  TM=9.035E-01  e=1.743E-22  Escherichia coli K-12
  3puy-assembly1_B  TM=8.962E-01  e=2.488E-22  Escherichia coli K-12
  3tuj-assembly1_C  TM=8.822E-01  e=1.743E-22  Escherichia coli K-12
  3rlf-assembly1_B  TM=8.960E-01  e=1.236E-21  Escherichia coli K-12

Secondary structure (DSSP, 8-state):
-EEEEEEEEEEEEEETTEEEEEEEEEEEEEETT-EEEEE--TTSSHHHHHHHHHTSS--SEEEEEETTEE--S-BTTEEEE-TTTT--TTSBHHHHHHHHHHHTT--HHHHHHHHHHHHHHTT-GGGTT-BGGGS-HHHHHHHHHHHHHTT--SEEEEESTTTTS-HHHHHHHHHHHHHHHHHH--EEEEE-S-HHHHHHH-SEEEEE-SSSB-EEEEEE--PPSS--TT-HHHHHHHHHHHHHHHHHHHHHT-/-EEEEEEEEEEEEEETTEEEEEEEEEEEEEETT-EEEEE--TTSSHHHHHHHHHTSS--SEEEEEETTEE--S-BTTEEEE-TTTT--TTSBHHHHHHHHHHHTT--HHHHHHHHHHHHHHTT-GGGTT-BGGGS-HHHHHHHHHHHHHTT--SEEEEESTTTTS-HHHHHHHHHHHHHHHHHH--EEEEE-S-HHHHHHH-SEEEEE-SSSB-EEEEEE--PPSS--TT-HHHHHHHHHHHHHHHHHHHHHT-